Protein AF-A0A0D2WU33-F1 (afdb_monomer)

InterPro domains:
  IPR000719 Protein kinase domain [PS50011] (239-507)
  IPR000719 Protein kinase domain [SM00220] (239-488)
  IPR001245 Serine-threonine/tyrosine-protein kinase, catalytic domain [PF07714] (242-503)
  IPR008271 Serine/threonine-protein kinase, active site [PS00108] (360-372)
  IPR011009 Protein kinase-like domain superfamily [SSF56112] (218-504)
  IPR017441 Protein kinase, ATP binding site [PS00107] (245-267)
  IPR051348 U-box domain-containing ubiquitin ligases [PTHR45647] (52-500)

pLDDT: mean 88.83, std 14.11, range [29.47, 98.69]

Organism: Capsaspora owczarzaki (strain ATCC 30864) (NCBI:txid595528)

Radius of gyration: 71.28 Å; Cα contacts (8 Å, |Δi|>4): 505; chains: 1; bounding box: 158×62×262 Å

Nearest PDB structures (foldseek):
  5lpy-assembly1_A  TM=9.366E-01  e=5.143E-29  Arabidopsis thaliana
  5lpz-assembly1_A  TM=9.383E-01  e=9.024E-29  Arabidopsis thaliana
  8w3x-assembly3_C  TM=8.981E-01  e=1.199E-27  Homo sapiens
  6ti8-assembly3_C  TM=8.915E-01  e=9.076E-27  Homo sapiens
  8ucc-assembly2_B  TM=8.871E-01  e=2.110E-26  Homo sapiens

Mean predicted aligned error: 18.09 Å

Solvent-accessible surface area (backbone atoms only — not comparable to full-atom values): 27507 Å² total; per-residue (Å²): 132,91,84,86,86,89,77,73,67,64,61,57,54,54,51,53,49,53,50,50,50,51,51,48,50,52,50,52,50,51,49,51,51,50,51,51,51,51,51,50,51,51,48,54,52,49,50,51,52,49,54,52,48,52,52,51,50,52,50,52,50,52,55,47,52,54,48,51,52,50,49,52,52,51,50,51,52,50,50,54,50,52,53,53,50,53,53,49,52,50,53,48,52,52,50,53,51,51,51,52,52,52,52,52,53,50,54,51,52,51,51,53,52,50,51,52,52,53,53,48,54,53,50,53,52,52,49,53,52,49,52,50,52,53,52,50,52,51,53,54,49,54,53,49,54,53,50,50,55,52,51,52,52,53,50,53,53,51,51,54,53,50,53,52,51,52,52,52,49,53,53,48,51,52,53,49,51,52,50,50,50,53,49,48,51,48,47,50,52,47,48,49,50,46,48,55,45,39,60,57,36,54,75,61,48,86,61,78,91,88,88,84,91,90,91,89,90,82,90,84,98,63,79,72,45,76,49,61,60,68,58,55,33,61,42,26,63,68,71,32,76,91,27,53,74,49,75,57,98,74,26,38,30,29,46,30,55,55,102,70,69,59,28,31,37,38,37,37,48,67,88,39,78,63,40,60,51,23,50,51,35,25,52,58,51,44,68,71,58,85,50,93,17,38,56,52,66,64,33,33,26,79,56,95,67,47,42,35,44,29,26,62,51,45,80,54,40,22,48,43,44,37,57,67,27,54,93,78,42,72,75,74,51,69,73,49,49,51,49,31,52,35,27,42,31,51,27,50,30,45,54,41,59,73,37,93,58,36,44,47,43,50,58,46,57,44,41,73,31,26,32,16,34,90,83,56,51,26,20,40,46,72,45,38,64,45,46,78,37,72,77,69,52,92,88,45,69,49,74,44,92,79,72,71,62,55,77,60,30,53,32,64,56,29,69,79,65,20,38,41,42,93,44,36,55,36,21,10,48,15,34,40,44,50,23,64,51,30,52,48,84,54,36,75,64,55,56,54,49,49,57,52,22,52,76,68,73,45,43,79,77,58,40,26,85,85,60,81,72,51,79,73,48,48,53,57,48,54,49,50,52,50,51,18,50,39,24,52,40,90,52,58,82,74,24,60,50,43,66,56,49,33,48,73,62,63,109

Structure (mmCIF, N/CA/C/O backbone):
data_AF-A0A0D2WU33-F1
#
_entry.id   AF-A0A0D2WU33-F1
#
loop_
_atom_site.group_PDB
_atom_site.id
_atom_site.type_symbol
_atom_site.label_atom_id
_atom_site.label_alt_id
_atom_site.label_comp_id
_atom_site.label_asym_id
_atom_site.label_entity_id
_atom_site.label_seq_id
_atom_site.pdbx_PDB_ins_code
_atom_site.Cartn_x
_atom_site.Cartn_y
_atom_site.Cartn_z
_atom_site.occupancy
_atom_site.B_iso_or_equiv
_atom_site.auth_seq_id
_atom_site.auth_comp_id
_atom_site.auth_asym_id
_atom_site.auth_atom_id
_atom_site.pdbx_PDB_model_num
ATOM 1 N N . MET A 1 1 ? 109.783 12.097 -190.817 1.00 38.06 1 MET A N 1
ATOM 2 C CA . MET A 1 1 ? 110.219 13.222 -189.973 1.00 38.06 1 MET A CA 1
ATOM 3 C C . MET A 1 1 ? 109.317 13.229 -188.760 1.00 38.06 1 MET A C 1
ATOM 5 O O . MET A 1 1 ? 108.115 13.235 -188.964 1.00 38.06 1 MET A O 1
ATOM 9 N N . ASP A 1 2 ? 109.926 13.148 -187.577 1.00 47.03 2 ASP A N 1
ATOM 10 C CA . ASP A 1 2 ? 109.470 13.760 -186.320 1.00 47.03 2 ASP A CA 1
ATOM 11 C C . ASP A 1 2 ? 108.139 13.355 -185.663 1.00 47.03 2 ASP A C 1
ATOM 13 O O . ASP A 1 2 ? 107.112 13.234 -186.311 1.00 47.03 2 ASP A O 1
ATOM 17 N N . SER A 1 3 ? 108.015 13.303 -184.336 1.00 39.38 3 SER A N 1
ATOM 18 C CA . SER A 1 3 ? 108.849 12.822 -183.221 1.00 39.38 3 SER A CA 1
ATOM 19 C C . SER A 1 3 ? 108.053 13.116 -181.931 1.00 39.38 3 SER A C 1
ATOM 21 O O . SER A 1 3 ? 107.540 14.212 -181.751 1.00 39.38 3 SER A O 1
ATOM 23 N N . LEU A 1 4 ? 107.997 12.118 -181.040 1.00 38.78 4 LEU A N 1
ATOM 24 C CA . LEU A 1 4 ? 107.818 12.200 -179.576 1.00 38.78 4 LEU A CA 1
ATOM 25 C C . LEU A 1 4 ? 106.412 12.351 -178.927 1.00 38.78 4 LEU A C 1
ATOM 27 O O . LEU A 1 4 ? 105.808 13.412 -178.871 1.00 38.78 4 LEU A O 1
ATOM 31 N N . SER A 1 5 ? 106.058 11.251 -178.236 1.00 45.12 5 SER A N 1
ATOM 32 C CA . SER A 1 5 ? 105.571 11.163 -176.841 1.00 45.12 5 SER A CA 1
ATOM 33 C C . SER A 1 5 ? 104.095 11.457 -176.509 1.00 45.12 5 SER A C 1
ATOM 35 O O . SER A 1 5 ? 103.753 12.506 -175.972 1.00 45.12 5 SER A O 1
ATOM 37 N N . TRP A 1 6 ? 103.251 10.429 -176.669 1.00 45.56 6 TRP A N 1
ATOM 38 C CA . TRP A 1 6 ? 101.854 10.373 -176.199 1.00 45.56 6 TRP A CA 1
ATOM 39 C C . TRP A 1 6 ? 101.627 9.556 -174.900 1.00 45.56 6 TRP A C 1
ATOM 41 O O . TRP A 1 6 ? 100.485 9.370 -174.501 1.00 45.56 6 TRP A O 1
ATOM 51 N N . ASN A 1 7 ? 102.678 9.107 -174.194 1.00 52.47 7 ASN A N 1
ATOM 52 C CA . ASN A 1 7 ? 102.547 8.187 -173.039 1.00 52.47 7 ASN A CA 1
ATOM 53 C C . ASN A 1 7 ? 102.956 8.757 -171.660 1.00 52.47 7 ASN A C 1
ATOM 55 O O . ASN A 1 7 ? 102.938 8.016 -170.687 1.00 52.47 7 ASN A O 1
ATOM 59 N N . GLN A 1 8 ? 103.288 10.049 -171.534 1.00 52.09 8 GLN A N 1
ATOM 60 C CA . GLN A 1 8 ? 103.704 10.660 -170.249 1.00 52.09 8 GLN A CA 1
ATOM 61 C C . GLN A 1 8 ? 102.659 11.575 -169.582 1.00 52.09 8 GLN A C 1
ATOM 63 O O . GLN A 1 8 ? 102.898 12.062 -168.485 1.00 52.09 8 GLN A O 1
ATOM 68 N N . ILE A 1 9 ? 101.491 11.802 -170.195 1.00 52.00 9 ILE A N 1
ATOM 69 C CA . ILE A 1 9 ? 100.458 12.705 -169.641 1.00 52.00 9 ILE A CA 1
ATOM 70 C C . ILE A 1 9 ? 99.380 11.940 -168.839 1.00 52.00 9 ILE A C 1
ATOM 72 O O . ILE A 1 9 ? 98.739 12.522 -167.969 1.00 52.00 9 ILE A O 1
ATOM 76 N N . GLY A 1 10 ? 99.223 10.627 -169.056 1.00 56.78 10 GLY A N 1
ATOM 77 C CA . GLY A 1 10 ? 98.266 9.793 -168.309 1.00 56.78 10 GLY A CA 1
ATOM 78 C C . GLY A 1 10 ? 98.702 9.458 -166.874 1.00 56.78 10 GLY A C 1
ATOM 79 O O . GLY A 1 10 ? 97.891 9.549 -165.956 1.00 56.78 10 GLY A O 1
ATOM 80 N N . ASP A 1 11 ? 99.985 9.145 -166.664 1.00 57.44 11 ASP A N 1
ATOM 81 C CA . ASP A 1 11 ? 100.507 8.719 -165.351 1.00 57.44 11 ASP A CA 1
ATOM 82 C C . ASP A 1 11 ? 100.612 9.867 -164.334 1.00 57.44 11 ASP A C 1
ATOM 84 O O . ASP A 1 11 ? 100.349 9.674 -163.149 1.00 57.44 11 ASP A O 1
ATOM 88 N N . VAL A 1 12 ? 100.911 11.091 -164.781 1.00 60.59 12 VAL A N 1
ATOM 89 C CA . VAL A 1 12 ? 101.010 12.263 -163.888 1.00 60.59 12 VAL A CA 1
ATOM 90 C C . VAL A 1 12 ? 99.633 12.676 -163.350 1.00 60.59 12 VAL A C 1
ATOM 92 O O . VAL A 1 12 ? 99.519 13.107 -162.205 1.00 60.59 12 VAL A O 1
ATOM 95 N N . GLY A 1 13 ? 98.570 12.494 -164.143 1.00 60.44 13 GLY A N 1
ATOM 96 C CA . GLY A 1 13 ? 97.194 12.742 -163.707 1.00 60.44 13 GLY A CA 1
ATOM 97 C C . GLY A 1 13 ? 96.708 11.723 -162.674 1.00 60.44 13 GLY A C 1
ATOM 98 O O . GLY A 1 13 ? 96.111 12.110 -161.674 1.00 60.44 13 GLY A O 1
ATOM 99 N N . ALA A 1 14 ? 97.012 10.436 -162.870 1.00 62.75 14 ALA A N 1
ATOM 100 C CA . ALA A 1 14 ? 96.660 9.382 -161.916 1.00 62.75 14 ALA A CA 1
ATOM 101 C C . ALA A 1 14 ? 97.414 9.531 -160.582 1.00 62.75 14 ALA A C 1
ATOM 103 O O . ALA A 1 14 ? 96.824 9.347 -159.518 1.00 62.75 14 ALA A O 1
ATOM 104 N N . GLN A 1 15 ? 98.690 9.929 -160.628 1.00 64.25 15 GLN A N 1
ATOM 105 C CA . GLN A 1 15 ? 99.492 10.163 -159.428 1.00 64.25 15 GLN A CA 1
ATOM 106 C C . GLN A 1 15 ? 99.016 11.403 -158.656 1.00 64.25 15 GLN A C 1
ATOM 108 O O . GLN A 1 15 ? 98.855 11.329 -157.443 1.00 64.25 15 GLN A O 1
ATOM 113 N N . ALA A 1 16 ? 98.666 12.496 -159.345 1.00 63.41 16 ALA A N 1
ATOM 114 C CA . ALA A 1 16 ? 98.082 13.679 -158.709 1.00 63.41 16 ALA A CA 1
ATOM 115 C C . ALA A 1 16 ? 96.703 13.408 -158.073 1.00 63.41 16 ALA A C 1
ATOM 117 O O . ALA A 1 16 ? 96.401 13.965 -157.019 1.00 63.41 16 ALA A O 1
ATOM 118 N N . ILE A 1 17 ? 95.878 12.540 -158.676 1.00 68.31 17 ILE A N 1
ATOM 119 C CA . ILE A 1 17 ? 94.585 12.125 -158.105 1.00 68.31 17 ILE A CA 1
ATOM 120 C C . ILE A 1 17 ? 94.795 11.250 -156.864 1.00 68.31 17 ILE A C 1
ATOM 122 O O . ILE A 1 17 ? 94.188 11.525 -155.834 1.00 68.31 17 ILE A O 1
ATOM 126 N N . ALA A 1 18 ? 95.688 10.257 -156.917 1.00 69.81 18 ALA A N 1
AT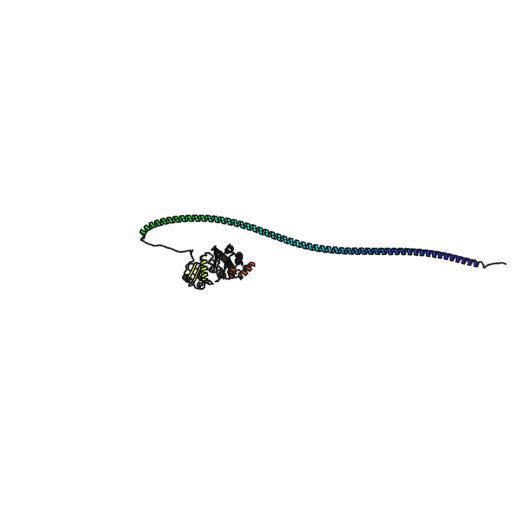OM 127 C CA . ALA A 1 18 ? 95.993 9.408 -155.763 1.00 69.81 18 ALA A CA 1
ATOM 128 C C . ALA A 1 18 ? 96.608 10.204 -154.599 1.00 69.81 18 ALA A C 1
ATOM 130 O O . ALA A 1 18 ? 96.333 9.931 -153.433 1.00 69.81 18 ALA A O 1
ATOM 131 N N . GLU A 1 19 ? 97.421 11.217 -154.899 1.00 70.88 19 GLU A N 1
ATOM 132 C CA . GLU A 1 19 ? 98.035 12.089 -153.899 1.00 70.88 19 GLU A CA 1
ATOM 133 C C . GLU A 1 19 ? 97.011 13.068 -153.304 1.00 70.88 19 GLU A C 1
ATOM 135 O O . GLU A 1 19 ? 97.011 13.280 -152.092 1.00 70.88 19 GLU A O 1
ATOM 140 N N . ALA A 1 20 ? 96.061 13.563 -154.108 1.00 71.19 20 ALA A N 1
ATOM 141 C CA . ALA A 1 20 ? 94.914 14.336 -153.632 1.00 71.19 20 ALA A CA 1
ATOM 142 C C . ALA A 1 20 ? 93.954 13.495 -152.768 1.00 71.19 20 ALA A C 1
ATOM 144 O O . ALA A 1 20 ? 93.533 13.962 -151.711 1.00 71.19 20 ALA A O 1
ATOM 145 N N . GLU A 1 21 ? 93.658 12.248 -153.151 1.00 76.50 21 GLU A N 1
ATOM 146 C CA . GLU A 1 21 ? 92.860 11.306 -152.351 1.00 76.50 21 GLU A CA 1
ATOM 147 C C . GLU A 1 21 ? 93.572 10.931 -151.048 1.00 76.50 21 GLU A C 1
ATOM 149 O O . GLU A 1 21 ? 92.956 10.908 -149.984 1.00 76.50 21 GLU A O 1
ATOM 154 N N . HIS A 1 22 ? 94.885 10.697 -151.087 1.00 78.38 22 HIS A N 1
ATOM 155 C CA . HIS A 1 22 ? 95.675 10.428 -149.888 1.00 78.38 22 HIS A CA 1
ATOM 156 C C . HIS A 1 22 ? 95.737 11.658 -148.972 1.00 78.38 22 HIS A C 1
ATOM 158 O O . HIS A 1 22 ? 95.680 11.531 -147.749 1.00 78.38 22 HIS A O 1
ATOM 164 N N . GLN A 1 23 ? 95.818 12.866 -149.533 1.00 77.19 23 GLN A N 1
ATOM 165 C CA . GLN A 1 23 ? 95.774 14.115 -148.775 1.00 77.19 23 GLN A CA 1
ATOM 166 C C . GLN A 1 23 ? 94.376 14.374 -148.188 1.00 77.19 23 GLN A C 1
ATOM 168 O O . GLN A 1 23 ? 94.279 14.816 -147.041 1.00 77.19 23 GLN A O 1
ATOM 173 N N . GLN A 1 24 ? 93.310 14.012 -148.910 1.00 80.56 24 GLN A N 1
ATOM 174 C CA . GLN A 1 24 ? 91.930 14.035 -148.427 1.00 80.56 24 GLN A CA 1
ATOM 175 C C . GLN A 1 24 ? 91.725 13.034 -147.283 1.00 80.56 24 GLN A C 1
ATOM 177 O O . GLN A 1 24 ? 91.285 13.436 -146.209 1.00 80.56 24 GLN A O 1
ATOM 182 N N . LEU A 1 25 ? 92.126 11.771 -147.445 1.00 80.81 25 LEU A N 1
ATOM 183 C CA . LEU A 1 25 ? 92.056 10.755 -146.390 1.00 80.81 25 LEU A CA 1
ATOM 184 C C . LEU A 1 25 ? 92.867 11.164 -145.161 1.00 80.81 25 LEU A C 1
ATOM 186 O O . LEU A 1 25 ? 92.407 10.991 -144.039 1.00 80.81 25 LEU A O 1
ATOM 190 N N . ARG A 1 26 ? 94.050 11.759 -145.348 1.00 82.00 26 ARG A N 1
ATOM 191 C CA . ARG A 1 26 ? 94.864 12.282 -144.243 1.00 82.00 26 ARG A CA 1
ATOM 192 C C . ARG A 1 26 ? 94.171 13.448 -143.539 1.00 82.00 26 ARG A C 1
ATOM 194 O O . ARG A 1 26 ? 94.244 13.530 -142.318 1.00 82.00 26 ARG A O 1
ATOM 201 N N . SER A 1 27 ? 93.476 14.313 -144.279 1.00 80.44 27 SER A N 1
ATOM 202 C CA . SER A 1 27 ? 92.665 15.385 -143.694 1.00 80.44 27 SER A CA 1
ATOM 203 C C . SER A 1 27 ? 91.456 14.841 -142.923 1.00 80.44 27 SER A C 1
ATOM 205 O O . SER A 1 27 ? 91.214 15.281 -141.804 1.00 80.44 27 SER A O 1
ATOM 207 N N . GLU A 1 28 ? 90.767 13.818 -143.440 1.00 83.50 28 GLU A N 1
ATOM 208 C CA . GLU A 1 28 ? 89.662 13.137 -142.751 1.00 83.50 28 GLU A CA 1
ATOM 209 C C . GLU A 1 28 ? 90.133 12.395 -141.496 1.00 83.50 28 GLU A C 1
ATOM 211 O O . GLU A 1 28 ? 89.437 12.390 -140.484 1.00 83.50 28 GLU A O 1
ATOM 216 N N . LEU A 1 29 ? 91.322 11.789 -141.535 1.00 85.50 29 LEU A N 1
ATOM 217 C CA . LEU A 1 29 ? 91.917 11.087 -140.398 1.00 85.50 29 LEU A CA 1
ATOM 218 C C . LEU A 1 29 ? 92.323 12.073 -139.298 1.00 85.50 29 LEU A C 1
ATOM 220 O O . LEU A 1 29 ? 92.038 11.826 -138.134 1.00 85.50 29 LEU A O 1
ATOM 224 N N . VAL A 1 30 ? 92.871 13.237 -139.670 1.00 84.94 30 VAL A N 1
ATOM 225 C CA . VAL A 1 30 ? 93.123 14.348 -138.735 1.00 84.94 30 VAL A CA 1
ATOM 226 C C . VAL A 1 30 ? 91.817 14.871 -138.129 1.00 84.94 30 VAL A C 1
ATOM 228 O O . VAL A 1 30 ? 91.771 15.114 -136.926 1.00 84.94 30 VAL A O 1
ATOM 231 N N . ILE A 1 31 ? 90.747 15.007 -138.920 1.00 85.62 31 ILE A N 1
ATOM 232 C CA . ILE A 1 31 ? 89.424 15.413 -138.417 1.00 85.62 31 ILE A CA 1
ATOM 233 C C . ILE A 1 31 ? 88.878 14.371 -137.432 1.00 85.62 31 ILE A C 1
ATOM 235 O O . ILE A 1 31 ? 88.457 14.738 -136.340 1.00 85.62 31 ILE A O 1
ATOM 239 N N . LYS A 1 32 ? 88.942 13.075 -137.762 1.00 86.56 32 LYS A N 1
ATOM 240 C CA . LYS A 1 32 ? 88.493 11.993 -136.871 1.00 86.56 32 LYS A CA 1
ATOM 241 C C . LYS A 1 32 ? 89.335 11.878 -135.603 1.00 86.56 32 LYS A C 1
ATOM 243 O O . LYS A 1 32 ? 88.778 11.622 -134.541 1.00 86.56 32 LYS A O 1
ATOM 248 N N . ASP A 1 33 ? 90.647 12.078 -135.683 1.00 87.50 33 ASP A N 1
ATOM 249 C CA . ASP A 1 33 ? 91.521 12.111 -134.506 1.00 87.50 33 ASP A CA 1
ATOM 250 C C . ASP A 1 33 ? 91.193 13.311 -133.611 1.00 87.50 33 ASP A C 1
ATOM 252 O O . ASP A 1 33 ? 91.164 13.178 -132.385 1.00 87.50 33 ASP A O 1
ATOM 256 N N . GLN A 1 34 ? 90.871 14.461 -134.213 1.00 87.19 34 GLN A N 1
ATOM 257 C CA . GLN A 1 34 ? 90.399 15.640 -133.495 1.00 87.19 34 GLN A CA 1
ATOM 258 C C . GLN A 1 34 ? 89.045 15.372 -132.817 1.00 87.19 34 GLN A C 1
ATOM 260 O O . GLN A 1 34 ? 88.906 15.645 -131.627 1.00 87.19 34 GLN A O 1
ATOM 265 N N . GLU A 1 35 ? 88.077 14.773 -133.519 1.00 88.25 35 GLU A N 1
ATOM 266 C CA . GLU A 1 35 ? 86.781 14.356 -132.957 1.00 88.25 35 GLU A CA 1
ATOM 267 C C . GLU A 1 35 ? 86.948 13.334 -131.825 1.00 88.25 35 GLU A C 1
ATOM 269 O O . GLU A 1 35 ? 86.286 13.423 -130.793 1.00 88.25 35 GLU A O 1
ATOM 274 N N . LEU A 1 36 ? 87.856 12.368 -131.979 1.00 88.94 36 LEU A N 1
ATOM 275 C CA . LEU A 1 36 ? 88.134 11.350 -130.970 1.00 88.94 36 LEU A CA 1
ATOM 276 C C . LEU A 1 36 ? 88.815 11.953 -129.735 1.00 88.94 36 LEU A C 1
ATOM 278 O O . LEU A 1 36 ? 88.520 11.541 -128.611 1.00 88.94 36 LEU A O 1
ATOM 282 N N . ALA A 1 37 ? 89.684 12.949 -129.920 1.00 87.56 37 ALA A N 1
ATOM 283 C CA . ALA A 1 37 ? 90.242 13.739 -128.830 1.00 87.56 37 ALA A CA 1
ATOM 284 C C . ALA A 1 37 ? 89.152 14.555 -128.112 1.00 87.56 37 ALA A C 1
ATOM 286 O O . ALA A 1 37 ? 89.092 14.527 -126.881 1.00 87.56 37 ALA A O 1
ATOM 287 N N . THR A 1 38 ? 88.245 15.197 -128.857 1.00 89.12 38 THR A N 1
ATOM 288 C CA . THR A 1 38 ? 87.094 15.924 -128.300 1.00 89.12 38 THR A CA 1
ATOM 289 C C . THR A 1 38 ? 86.168 14.994 -127.513 1.00 89.12 38 THR A C 1
ATOM 291 O O . THR A 1 38 ? 85.858 15.280 -126.360 1.00 89.12 38 THR A O 1
ATOM 294 N N . ASN A 1 39 ? 85.807 13.829 -128.057 1.00 90.06 39 ASN A N 1
ATOM 295 C CA . ASN A 1 39 ? 84.962 12.842 -127.378 1.00 90.06 39 ASN A CA 1
ATOM 296 C C . ASN A 1 39 ? 85.621 12.276 -126.111 1.00 90.06 39 ASN A C 1
ATOM 298 O O . ASN A 1 39 ? 84.949 12.087 -125.098 1.00 90.06 39 ASN A O 1
ATOM 302 N N . LYS A 1 40 ? 86.939 12.028 -126.130 1.00 91.94 40 LYS A N 1
ATOM 303 C CA . LYS A 1 40 ? 87.694 11.634 -124.926 1.00 91.94 40 LYS A CA 1
ATOM 304 C C . LYS A 1 40 ? 87.662 12.722 -123.856 1.00 91.94 40 LYS A C 1
ATOM 306 O O . LYS A 1 40 ? 87.509 12.409 -122.679 1.00 91.94 40 LYS A O 1
ATOM 311 N N . GLN A 1 41 ? 87.788 13.985 -124.255 1.00 90.75 41 GLN A N 1
ATOM 312 C CA . GLN A 1 41 ? 87.707 15.119 -123.340 1.00 90.75 41 GLN A CA 1
ATOM 313 C C . GLN A 1 41 ? 86.293 15.286 -122.763 1.00 90.75 41 GLN A C 1
ATOM 315 O O . GLN A 1 41 ? 86.143 15.533 -121.566 1.00 90.75 41 GLN A O 1
ATOM 320 N N . GLU A 1 42 ? 85.249 15.093 -123.571 1.00 91.06 42 GLU A N 1
ATOM 321 C CA . GLU A 1 42 ? 83.868 15.064 -123.087 1.00 91.06 42 GLU A CA 1
ATOM 322 C C . GLU A 1 42 ? 83.617 13.911 -122.110 1.00 91.06 42 GLU A C 1
ATOM 324 O O . GLU A 1 42 ? 82.983 14.119 -121.078 1.00 91.06 42 GLU A O 1
ATOM 329 N N . LEU A 1 43 ? 84.112 12.703 -122.406 1.00 91.94 43 LEU A N 1
ATOM 330 C CA . LEU A 1 43 ? 84.008 11.545 -121.511 1.00 91.94 43 LEU A CA 1
ATOM 331 C C . LEU A 1 43 ? 84.711 11.804 -120.179 1.00 91.94 43 LEU A C 1
ATOM 333 O O . LEU A 1 43 ? 84.094 11.623 -119.137 1.00 91.94 43 LEU A O 1
ATOM 337 N N . ALA A 1 44 ? 85.938 12.329 -120.200 1.00 91.31 44 ALA A N 1
ATOM 338 C CA . ALA A 1 44 ? 86.655 12.696 -118.979 1.00 91.31 44 ALA A CA 1
ATOM 339 C C . ALA A 1 44 ? 85.890 13.746 -118.153 1.00 91.31 44 ALA A C 1
ATOM 341 O O . ALA A 1 44 ? 85.861 13.679 -116.925 1.00 91.31 44 ALA A O 1
ATOM 342 N N . THR A 1 45 ? 85.227 14.692 -118.825 1.00 92.38 45 THR A N 1
ATOM 343 C CA . THR A 1 45 ? 84.389 15.711 -118.178 1.00 92.38 45 THR A CA 1
ATOM 344 C C . THR A 1 45 ? 83.126 15.089 -117.565 1.00 92.38 45 THR A C 1
ATOM 346 O O . THR A 1 45 ? 82.739 15.439 -116.451 1.00 92.38 45 THR A O 1
ATOM 349 N N . ARG A 1 46 ? 82.487 14.137 -118.260 1.00 92.88 46 ARG A N 1
ATOM 350 C CA . ARG A 1 46 ? 81.336 13.371 -117.750 1.00 92.88 46 ARG A CA 1
ATOM 351 C C . ARG A 1 46 ? 81.723 12.489 -116.560 1.00 92.88 46 ARG A C 1
ATOM 353 O O . ARG A 1 46 ? 80.981 12.475 -115.584 1.00 92.88 46 ARG A O 1
ATOM 360 N N . ASP A 1 47 ? 82.877 11.827 -116.593 1.00 93.44 47 ASP A N 1
ATOM 361 C CA . ASP A 1 47 ? 83.386 11.012 -115.481 1.00 93.44 47 ASP A CA 1
ATOM 362 C C . ASP A 1 47 ? 83.693 11.869 -114.248 1.00 93.44 47 ASP A C 1
ATOM 364 O O . ASP A 1 47 ? 83.339 11.500 -113.130 1.00 93.44 47 ASP A O 1
ATOM 368 N N . GLN A 1 48 ? 84.279 13.055 -114.441 1.00 93.00 48 GLN A N 1
ATOM 369 C CA . GLN A 1 48 ? 84.456 14.027 -113.359 1.00 93.00 48 GLN A CA 1
ATOM 370 C C . GLN A 1 48 ? 83.111 14.486 -112.781 1.00 93.00 48 GLN A C 1
ATOM 372 O O . GLN A 1 48 ? 82.969 14.577 -111.561 1.00 93.00 48 GLN A O 1
ATOM 377 N N . ALA A 1 49 ? 82.109 14.735 -113.630 1.00 93.31 49 ALA A N 1
ATOM 378 C CA . ALA A 1 49 ? 80.765 15.090 -113.181 1.00 93.31 49 ALA A CA 1
ATOM 379 C C . ALA A 1 49 ? 80.077 13.938 -112.425 1.00 93.31 49 ALA A C 1
ATOM 381 O O . ALA A 1 49 ? 79.417 14.188 -111.418 1.00 93.31 49 ALA A O 1
ATOM 382 N N . LEU A 1 50 ? 80.249 12.686 -112.864 1.00 94.25 50 LEU A N 1
ATOM 383 C CA . LEU A 1 50 ? 79.749 11.497 -112.166 1.00 94.25 50 LEU A CA 1
ATOM 384 C C . LEU A 1 50 ? 80.430 11.318 -110.808 1.00 94.25 50 LEU A C 1
ATOM 386 O O . LEU A 1 50 ? 79.738 11.150 -109.810 1.00 94.25 50 LEU A O 1
ATOM 390 N N . ALA A 1 51 ? 81.755 11.449 -110.740 1.00 93.19 51 ALA A N 1
ATOM 391 C CA . ALA A 1 51 ? 82.494 11.380 -109.482 1.00 93.19 51 ALA A CA 1
ATOM 392 C C . ALA A 1 51 ? 82.059 12.480 -108.496 1.00 93.19 51 ALA A C 1
ATOM 394 O O . ALA A 1 51 ? 81.902 12.216 -107.304 1.00 93.19 51 ALA A O 1
ATOM 395 N N . ALA A 1 52 ? 81.806 13.699 -108.989 1.00 93.38 52 ALA A N 1
ATOM 396 C CA . ALA A 1 52 ? 81.247 14.779 -108.178 1.00 93.38 52 ALA A CA 1
ATOM 397 C C . ALA A 1 52 ? 79.837 14.432 -107.661 1.00 93.38 52 ALA A C 1
ATOM 399 O O . ALA A 1 52 ? 79.542 14.646 -106.486 1.00 93.38 52 ALA A O 1
ATOM 400 N N . ARG A 1 53 ? 78.979 13.832 -108.499 1.00 94.44 53 ARG A N 1
ATOM 401 C CA . ARG A 1 53 ? 77.643 13.365 -108.088 1.00 94.44 53 ARG A CA 1
ATOM 402 C C . ARG A 1 53 ? 77.693 12.219 -107.084 1.00 94.44 53 ARG A C 1
ATOM 404 O O . ARG A 1 53 ? 76.889 12.206 -106.157 1.00 94.44 53 ARG A O 1
ATOM 411 N N . ASP A 1 54 ? 78.638 11.297 -107.213 1.00 94.81 54 ASP A N 1
ATOM 412 C CA . ASP A 1 54 ? 78.839 10.224 -106.238 1.00 94.81 54 ASP A CA 1
ATOM 413 C C . ASP A 1 54 ? 79.287 10.776 -104.881 1.00 94.81 54 ASP A C 1
ATOM 415 O O . ASP A 1 54 ? 78.798 10.327 -103.842 1.00 94.81 54 ASP A O 1
ATOM 419 N N . GLN A 1 55 ? 80.160 11.789 -104.869 1.00 94.69 55 GLN A N 1
ATOM 420 C CA . GLN A 1 55 ? 80.528 12.497 -103.640 1.00 94.69 55 GLN A CA 1
ATOM 421 C C . GLN A 1 55 ? 79.321 13.204 -103.008 1.00 94.69 55 GLN A C 1
ATOM 423 O O . GLN A 1 55 ? 79.105 13.066 -101.803 1.00 94.69 55 GLN A O 1
ATOM 428 N N . GLU A 1 56 ? 78.492 13.891 -103.804 1.00 95.56 56 GLU A N 1
ATOM 429 C CA . GLU A 1 56 ? 77.233 14.482 -103.323 1.00 95.56 56 GLU A CA 1
ATOM 430 C C . GLU A 1 56 ? 76.292 13.419 -102.731 1.00 95.56 56 GLU A C 1
ATOM 432 O O . GLU A 1 56 ? 75.729 13.620 -101.655 1.00 95.56 56 GLU A O 1
ATOM 437 N N . LEU A 1 57 ? 76.140 12.261 -103.385 1.00 95.19 57 LEU A N 1
ATOM 438 C CA . LEU A 1 57 ? 75.305 11.161 -102.894 1.00 95.19 57 LEU A CA 1
ATOM 439 C C . LEU A 1 57 ? 75.832 10.560 -101.587 1.00 95.19 57 LEU A C 1
ATOM 441 O O . LEU A 1 57 ? 75.035 10.229 -100.707 1.00 95.19 57 LEU A O 1
ATOM 445 N N . GLN A 1 58 ? 77.150 10.418 -101.433 1.00 94.88 58 GLN A N 1
ATOM 446 C CA . GLN A 1 58 ? 77.750 9.960 -100.178 1.00 94.88 58 GLN A CA 1
ATOM 447 C C . GLN A 1 58 ? 77.515 10.964 -99.049 1.00 94.88 58 GLN A C 1
ATOM 449 O O . GLN A 1 58 ? 77.136 10.560 -97.948 1.00 94.88 58 GLN A O 1
ATOM 454 N N . GLN A 1 59 ? 77.650 12.263 -99.334 1.00 95.31 59 GLN A N 1
ATOM 455 C CA . GLN A 1 59 ? 77.342 13.304 -98.358 1.00 95.31 59 GLN A CA 1
ATOM 456 C C . GLN A 1 59 ? 75.864 13.263 -97.950 1.00 95.31 59 GLN A C 1
ATOM 458 O O . GLN A 1 59 ? 75.555 13.259 -96.761 1.00 95.31 59 GLN A O 1
ATOM 463 N N . LEU A 1 60 ? 74.945 13.131 -98.912 1.00 95.62 60 LEU A N 1
ATOM 464 C CA . LEU A 1 60 ? 73.512 13.005 -98.631 1.00 95.62 60 LEU A CA 1
ATOM 465 C C . LEU A 1 60 ? 73.180 11.758 -97.801 1.00 95.62 60 LEU A C 1
ATOM 467 O O . LEU A 1 60 ? 72.326 11.825 -96.920 1.00 95.62 60 LEU A O 1
ATOM 471 N N . ARG A 1 61 ? 73.848 10.623 -98.048 1.00 96.06 61 ARG A N 1
ATOM 472 C CA . ARG A 1 61 ? 73.687 9.401 -97.239 1.00 96.06 61 ARG A CA 1
ATOM 473 C C . ARG A 1 61 ? 74.164 9.601 -95.805 1.00 96.06 61 ARG A C 1
ATOM 475 O O . ARG A 1 61 ? 73.490 9.149 -94.883 1.00 96.06 61 ARG A O 1
ATOM 482 N N . PHE A 1 62 ? 75.293 10.280 -95.619 1.00 95.38 62 PHE A N 1
ATOM 483 C CA . PHE A 1 62 ? 75.801 10.616 -94.292 1.00 95.38 62 PHE A CA 1
ATOM 484 C C . PHE A 1 62 ? 74.838 11.548 -93.545 1.00 95.38 62 PHE A C 1
ATOM 486 O O . PHE A 1 62 ? 74.485 11.284 -92.396 1.00 95.38 62 PHE A O 1
ATOM 493 N N . ASP A 1 63 ? 74.341 12.586 -94.219 1.00 95.62 63 ASP A N 1
ATOM 494 C CA . ASP A 1 63 ? 73.372 13.523 -93.650 1.00 95.62 63 ASP A CA 1
ATOM 495 C C . ASP A 1 63 ? 72.045 12.833 -93.294 1.00 95.62 63 ASP A C 1
ATOM 497 O O . ASP A 1 63 ? 71.441 13.152 -92.267 1.00 95.62 63 ASP A O 1
ATOM 501 N N . LEU A 1 64 ? 71.589 11.877 -94.115 1.00 95.88 64 LEU A N 1
ATOM 502 C CA . LEU A 1 64 ? 70.397 11.074 -93.838 1.00 95.88 64 LEU A CA 1
ATOM 503 C C . LEU A 1 64 ? 70.600 10.187 -92.604 1.00 95.88 64 LEU A C 1
ATOM 505 O O . LEU A 1 64 ? 69.785 10.244 -91.690 1.00 95.88 64 LEU A O 1
ATOM 509 N N . ALA A 1 65 ? 71.720 9.464 -92.514 1.00 95.00 65 ALA A N 1
ATOM 510 C CA . ALA A 1 65 ? 72.038 8.639 -91.348 1.00 95.00 65 ALA A CA 1
ATOM 511 C C . ALA A 1 65 ? 72.139 9.473 -90.056 1.00 95.00 65 ALA A C 1
ATOM 513 O O . ALA A 1 65 ? 71.650 9.066 -89.001 1.00 95.00 65 ALA A O 1
ATOM 514 N N . ALA A 1 66 ? 72.717 10.677 -90.136 1.00 94.94 66 ALA A N 1
ATOM 515 C CA . ALA A 1 66 ? 72.764 11.608 -89.011 1.00 94.94 66 ALA A CA 1
ATOM 516 C C . ALA A 1 66 ? 71.364 12.107 -88.604 1.00 94.94 66 ALA A C 1
ATOM 518 O O . ALA A 1 66 ? 71.100 12.308 -87.416 1.00 94.94 66 ALA A O 1
ATOM 519 N N . LYS A 1 67 ? 70.452 12.309 -89.566 1.00 95.81 67 LYS A N 1
ATOM 520 C CA . LYS A 1 67 ? 69.044 12.637 -89.289 1.00 95.81 67 LYS A CA 1
ATOM 521 C C . LYS A 1 67 ? 68.298 11.459 -88.663 1.00 95.81 67 LYS A C 1
ATOM 523 O O . LYS A 1 67 ? 67.587 11.689 -87.691 1.00 95.81 67 LYS A O 1
ATOM 528 N N . ASP A 1 68 ? 68.505 10.238 -89.146 1.00 95.75 68 ASP A N 1
ATOM 529 C CA . ASP A 1 68 ? 67.886 9.026 -88.592 1.00 95.75 68 ASP A CA 1
ATOM 530 C C . ASP A 1 68 ? 68.326 8.792 -87.143 1.00 95.75 68 ASP A C 1
ATOM 532 O O . ASP A 1 68 ? 67.502 8.516 -86.274 1.00 95.75 68 ASP A O 1
ATOM 536 N N . GLN A 1 69 ? 69.613 8.996 -86.841 1.00 95.31 69 GLN A N 1
ATOM 537 C CA . GLN A 1 69 ? 70.110 8.912 -85.468 1.00 95.31 69 GLN A CA 1
ATOM 538 C C . GLN A 1 69 ? 69.474 9.980 -84.566 1.00 95.31 69 GLN A C 1
ATOM 540 O O . GLN A 1 69 ? 69.061 9.670 -83.448 1.00 95.31 69 GLN A O 1
ATOM 545 N N . LYS A 1 70 ? 69.357 11.228 -85.045 1.00 96.00 70 LYS A N 1
ATOM 546 C CA . LYS A 1 70 ? 68.665 12.295 -84.302 1.00 96.00 70 LYS A CA 1
ATOM 547 C C . LYS A 1 70 ? 67.198 11.944 -84.062 1.00 96.00 70 LYS A C 1
ATOM 549 O O . LYS A 1 70 ? 66.726 12.093 -82.937 1.00 96.00 70 LYS A O 1
ATOM 554 N N . LEU A 1 71 ? 66.503 11.436 -85.080 1.00 95.94 71 LEU A N 1
ATOM 555 C CA . LEU A 1 71 ? 65.114 10.999 -84.966 1.00 95.94 71 LEU A CA 1
ATOM 556 C C . LEU A 1 71 ? 64.971 9.906 -83.901 1.00 95.94 71 LEU A C 1
ATOM 558 O O . LEU A 1 71 ? 64.162 10.064 -82.993 1.00 95.94 71 LEU A O 1
ATOM 562 N N . ALA A 1 72 ? 65.827 8.880 -83.929 1.00 95.19 72 ALA A N 1
ATOM 563 C CA . ALA A 1 72 ? 65.828 7.810 -82.934 1.00 95.19 72 ALA A CA 1
ATOM 564 C C . ALA A 1 72 ? 66.062 8.333 -81.504 1.00 95.19 72 ALA A C 1
ATOM 566 O O . ALA A 1 72 ? 65.394 7.897 -80.566 1.00 95.19 72 ALA A O 1
ATOM 567 N N . THR A 1 73 ? 66.967 9.304 -81.315 1.00 95.50 73 THR A N 1
ATOM 568 C CA . THR A 1 73 ? 67.163 9.929 -79.993 1.00 95.50 73 THR A CA 1
ATOM 569 C C . THR A 1 73 ? 65.939 10.725 -79.541 1.00 95.50 73 THR A C 1
ATOM 571 O O . THR A 1 73 ? 65.527 10.611 -78.389 1.00 95.50 73 THR A O 1
ATOM 574 N N . THR A 1 74 ? 65.297 11.474 -80.443 1.00 95.25 74 THR A N 1
ATOM 575 C CA . THR A 1 74 ? 64.065 12.213 -80.132 1.00 95.25 74 THR A CA 1
ATOM 576 C C . THR A 1 74 ? 62.901 11.269 -79.818 1.00 95.25 74 THR A C 1
ATOM 578 O O . THR A 1 74 ? 62.130 11.539 -78.900 1.00 95.25 74 THR A O 1
ATOM 581 N N . GLU A 1 75 ? 62.784 10.139 -80.519 1.00 96.44 75 GLU A N 1
ATOM 582 C CA . GLU A 1 75 ? 61.793 9.100 -80.221 1.00 96.44 75 GLU A CA 1
ATOM 583 C C . GLU A 1 75 ? 62.008 8.496 -78.830 1.00 96.44 75 GLU A C 1
ATOM 585 O O . GLU A 1 75 ? 61.052 8.374 -78.063 1.00 96.44 75 GLU A O 1
ATOM 590 N N . GLN A 1 76 ? 63.253 8.186 -78.454 1.00 95.38 76 GLN A N 1
ATOM 591 C CA . GLN A 1 76 ? 63.565 7.701 -77.105 1.00 95.38 76 GLN A CA 1
ATOM 592 C C . GLN A 1 76 ? 63.224 8.735 -76.023 1.00 95.38 76 GLN A C 1
ATOM 594 O O . GLN A 1 76 ? 62.642 8.378 -74.998 1.00 95.38 76 GLN A O 1
ATOM 599 N N . GLU A 1 77 ? 63.522 10.018 -76.251 1.00 96.25 77 GLU A N 1
ATOM 600 C CA . GLU A 1 77 ? 63.130 11.099 -75.340 1.00 96.25 77 GLU A CA 1
ATOM 601 C C . GLU A 1 77 ? 61.604 11.243 -75.224 1.00 96.25 77 GLU A C 1
ATOM 603 O O . GLU A 1 77 ? 61.085 11.475 -74.128 1.00 96.25 77 GLU A O 1
ATOM 608 N N . LEU A 1 78 ? 60.870 11.093 -76.332 1.00 96.12 78 LEU A N 1
ATOM 609 C CA . LEU A 1 78 ? 59.406 11.115 -76.343 1.00 96.12 78 LEU A CA 1
ATOM 610 C C . LEU A 1 78 ? 58.818 9.926 -75.581 1.00 96.12 78 LEU A C 1
ATOM 612 O O . LEU A 1 78 ? 57.902 10.122 -74.784 1.00 96.12 78 LEU A O 1
ATOM 616 N N . ILE A 1 79 ? 59.367 8.721 -75.758 1.00 96.44 79 ILE A N 1
ATOM 617 C CA . ILE A 1 79 ? 58.962 7.529 -75.002 1.00 96.44 79 ILE A CA 1
ATOM 618 C C . ILE A 1 79 ? 59.221 7.741 -73.509 1.00 96.44 79 ILE A C 1
ATOM 620 O O . ILE A 1 79 ? 58.323 7.522 -72.698 1.00 96.44 79 ILE A O 1
ATOM 624 N N . ALA A 1 80 ? 60.404 8.238 -73.132 1.00 95.56 80 ALA A N 1
ATOM 625 C CA . ALA A 1 80 ? 60.736 8.517 -71.737 1.00 95.56 80 ALA A CA 1
ATOM 626 C C . ALA A 1 80 ? 59.775 9.544 -71.111 1.00 95.56 80 ALA A C 1
ATOM 628 O O . ALA A 1 80 ? 59.280 9.332 -70.001 1.00 95.56 80 ALA A O 1
ATOM 629 N N . LYS A 1 81 ? 59.445 10.622 -71.838 1.00 96.81 81 LYS A N 1
ATOM 630 C CA . LYS A 1 81 ? 58.427 11.599 -71.415 1.00 96.81 81 LYS A CA 1
ATOM 631 C C . LYS A 1 81 ? 57.047 10.959 -71.291 1.00 96.81 81 LYS A C 1
ATOM 633 O O . LYS A 1 81 ? 56.373 11.192 -70.294 1.00 96.81 81 LYS A O 1
ATOM 638 N N . SER A 1 82 ? 56.641 10.127 -72.250 1.00 96.88 82 SER A N 1
ATOM 639 C CA . SER A 1 82 ? 55.362 9.411 -72.210 1.00 96.88 82 SER A CA 1
ATOM 640 C C . SER A 1 82 ? 55.262 8.488 -70.993 1.00 96.88 82 SER A C 1
ATOM 642 O O . SER A 1 82 ? 54.233 8.475 -70.323 1.00 96.88 82 SER A O 1
ATOM 644 N N . CYS A 1 83 ? 56.326 7.748 -70.666 1.00 95.88 83 CYS A N 1
ATOM 645 C CA . CYS A 1 83 ? 56.380 6.919 -69.462 1.00 95.88 83 CYS A CA 1
ATOM 646 C C . CYS A 1 83 ? 56.304 7.767 -68.187 1.00 95.88 83 CYS A C 1
ATOM 648 O O . CYS A 1 83 ? 55.589 7.407 -67.255 1.00 95.88 83 CYS A O 1
ATOM 650 N N . TRP A 1 84 ? 57.000 8.906 -68.145 1.00 97.00 84 TRP A N 1
ATOM 651 C CA . TRP A 1 84 ? 56.935 9.826 -67.010 1.00 97.00 84 TRP A CA 1
ATOM 652 C C . TRP A 1 84 ? 55.521 10.388 -66.798 1.00 97.00 84 TRP A C 1
ATOM 654 O O . TRP A 1 84 ? 55.033 10.386 -65.668 1.00 97.00 84 TRP A O 1
ATOM 664 N N . PHE A 1 85 ? 54.838 10.804 -67.872 1.00 96.56 85 PHE A N 1
ATOM 665 C CA . PHE A 1 85 ? 53.445 11.254 -67.798 1.00 96.56 85 PHE A CA 1
ATOM 666 C C . PHE A 1 85 ? 52.513 10.139 -67.318 1.00 96.56 85 PHE A C 1
ATOM 668 O O . PHE A 1 85 ? 51.716 10.381 -66.420 1.00 96.56 85 PHE A O 1
ATOM 675 N N . ALA A 1 86 ? 52.676 8.906 -67.809 1.00 96.44 86 ALA A N 1
ATOM 676 C CA . ALA A 1 86 ? 51.876 7.768 -67.353 1.00 96.44 86 ALA A CA 1
ATOM 677 C C . ALA A 1 86 ? 52.031 7.499 -65.843 1.00 96.44 86 ALA A C 1
ATOM 679 O O . ALA A 1 86 ? 51.045 7.247 -65.150 1.00 96.44 86 ALA A O 1
ATOM 680 N N . VAL A 1 87 ? 53.253 7.607 -65.304 1.00 96.88 87 VAL A N 1
ATOM 681 C CA . VAL A 1 87 ? 53.493 7.500 -63.852 1.00 96.88 87 VAL A CA 1
ATOM 682 C C . VAL A 1 87 ? 52.804 8.640 -63.098 1.00 96.88 87 VAL A C 1
ATOM 684 O O . VAL A 1 87 ? 52.202 8.408 -62.049 1.00 96.88 87 VAL A O 1
ATOM 687 N N . LYS A 1 88 ? 52.841 9.871 -63.625 1.00 97.19 88 LYS A N 1
ATOM 688 C CA . LYS A 1 88 ? 52.159 11.014 -63.002 1.00 97.19 88 LYS A CA 1
ATOM 689 C C . LYS A 1 88 ? 50.641 10.907 -63.032 1.00 97.19 88 LYS A C 1
ATOM 691 O O . LYS A 1 88 ? 50.016 11.234 -62.025 1.00 97.19 88 LYS A O 1
ATOM 696 N N . ASP A 1 89 ? 50.062 10.378 -64.100 1.00 96.88 89 ASP A N 1
ATOM 697 C CA . ASP A 1 89 ? 48.628 10.098 -64.166 1.00 96.88 89 ASP A CA 1
ATOM 698 C C . ASP A 1 89 ? 48.221 9.029 -63.147 1.00 96.88 89 ASP A C 1
ATOM 700 O O . ASP A 1 89 ? 47.188 9.154 -62.485 1.00 96.88 89 ASP A O 1
ATOM 704 N N . GLN A 1 90 ? 49.061 8.010 -62.939 1.00 96.19 90 GLN A N 1
ATOM 705 C CA . GLN A 1 90 ? 48.825 7.001 -61.908 1.00 96.19 90 GLN A CA 1
ATOM 706 C C . GLN A 1 90 ? 48.905 7.595 -60.490 1.00 96.19 90 GLN A C 1
ATOM 708 O O . GLN A 1 90 ? 48.045 7.305 -59.658 1.00 96.19 90 GLN A O 1
ATOM 713 N N . GLU A 1 91 ? 49.889 8.461 -60.212 1.00 97.12 91 GLU A N 1
ATOM 714 C CA . GLU A 1 91 ? 49.987 9.187 -58.935 1.00 97.12 91 GLU A CA 1
ATOM 715 C C . GLU A 1 91 ? 48.774 10.104 -58.694 1.00 97.12 91 GLU A C 1
ATOM 717 O O . GLU A 1 91 ? 48.269 10.170 -57.571 1.00 97.12 91 GLU A O 1
ATOM 722 N N . LEU A 1 92 ? 48.304 10.813 -59.727 1.00 96.94 92 LEU A N 1
ATOM 723 C CA . LEU A 1 92 ? 47.111 11.661 -59.651 1.00 96.94 92 LEU A CA 1
ATOM 724 C C . LEU A 1 92 ? 45.861 10.827 -59.376 1.00 96.94 92 LEU A C 1
ATOM 726 O O . LEU A 1 92 ? 45.125 11.132 -58.441 1.00 96.94 92 LEU A O 1
ATOM 730 N N . THR A 1 93 ? 45.688 9.718 -60.093 1.00 96.94 93 THR A N 1
ATOM 731 C CA . THR A 1 93 ? 44.566 8.794 -59.886 1.00 96.94 93 THR A CA 1
ATOM 732 C C . THR A 1 93 ? 44.548 8.247 -58.456 1.00 96.94 93 THR A C 1
ATOM 734 O O . THR A 1 93 ? 43.498 8.208 -57.815 1.00 96.94 93 THR A O 1
ATOM 737 N N . ALA A 1 94 ? 45.710 7.867 -57.914 1.00 96.44 94 ALA A N 1
ATOM 738 C CA . ALA A 1 94 ? 45.822 7.410 -56.529 1.00 96.44 94 ALA A CA 1
ATOM 739 C C . ALA A 1 94 ? 45.453 8.513 -55.519 1.00 96.44 94 ALA A C 1
ATOM 741 O O . ALA A 1 94 ? 44.778 8.243 -54.522 1.00 96.44 94 ALA A O 1
ATOM 742 N N . LYS A 1 95 ? 45.850 9.768 -55.775 1.00 97.06 95 LYS A N 1
ATOM 743 C CA . LYS A 1 95 ? 45.461 10.915 -54.938 1.00 97.06 95 LYS A CA 1
ATOM 744 C C . LYS A 1 95 ? 43.965 11.208 -55.013 1.00 97.06 95 LYS A C 1
ATOM 746 O O . LYS A 1 95 ? 43.369 11.482 -53.975 1.00 97.06 95 LYS A O 1
ATOM 751 N N . ASP A 1 96 ? 43.358 11.111 -56.191 1.00 96.94 96 ASP A N 1
ATOM 752 C CA . ASP A 1 96 ? 41.917 11.306 -56.371 1.00 96.94 96 ASP A CA 1
ATOM 753 C C . ASP A 1 96 ? 41.110 10.234 -55.634 1.00 96.94 96 ASP A C 1
ATOM 755 O O . ASP A 1 96 ? 40.125 10.550 -54.963 1.00 96.94 96 ASP A O 1
ATOM 759 N N . GLN A 1 97 ? 41.568 8.979 -55.672 1.00 96.44 97 GLN A N 1
ATOM 760 C CA . GLN A 1 97 ? 40.980 7.892 -54.886 1.00 96.44 97 GLN A CA 1
ATOM 761 C C . GLN 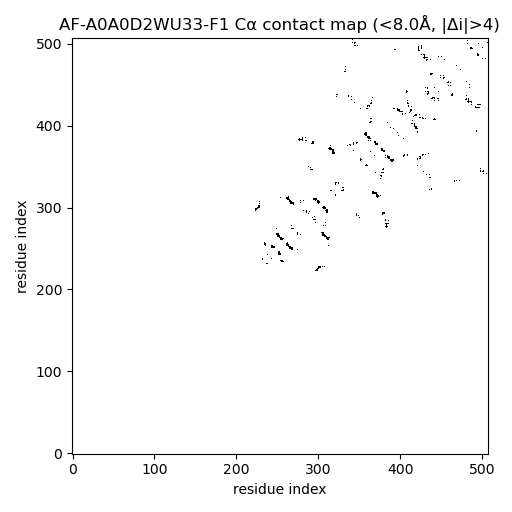A 1 97 ? 41.094 8.156 -53.380 1.00 96.44 97 GLN A C 1
ATOM 763 O O . GLN A 1 97 ? 40.096 8.061 -52.668 1.00 96.44 97 GLN A O 1
ATOM 768 N N . ALA A 1 98 ? 42.272 8.553 -52.889 1.00 97.00 98 ALA A N 1
ATOM 769 C CA . ALA A 1 98 ? 42.455 8.893 -51.477 1.00 97.00 98 ALA A CA 1
ATOM 770 C C . ALA A 1 98 ? 41.572 10.079 -51.046 1.00 97.00 98 ALA A C 1
ATOM 772 O O . ALA A 1 98 ? 40.979 10.062 -49.966 1.00 97.00 98 ALA A O 1
ATOM 773 N N . LEU A 1 99 ? 41.433 11.097 -51.901 1.00 97.12 99 LEU A N 1
ATOM 774 C CA . LEU A 1 99 ? 40.552 12.236 -51.654 1.00 97.12 99 LEU A CA 1
ATOM 775 C C . LEU A 1 99 ? 39.077 11.813 -51.602 1.00 97.12 99 LEU A C 1
ATOM 777 O O . LEU A 1 99 ? 38.331 12.326 -50.768 1.00 97.12 99 LEU A O 1
ATOM 781 N N . ALA A 1 100 ? 38.653 10.890 -52.467 1.00 96.69 100 ALA A N 1
ATOM 782 C CA . ALA A 1 100 ? 37.300 10.342 -52.451 1.00 96.69 100 ALA A CA 1
ATOM 783 C C . ALA A 1 100 ? 37.013 9.584 -51.145 1.00 96.69 100 ALA A C 1
ATOM 785 O O . ALA A 1 100 ? 35.986 9.843 -50.514 1.00 96.69 100 ALA A O 1
ATOM 786 N N . THR A 1 101 ? 37.945 8.741 -50.689 1.00 96.69 101 THR A N 1
ATOM 787 C CA . THR A 1 101 ? 37.841 8.041 -49.398 1.00 96.69 101 THR A CA 1
ATOM 788 C C . THR A 1 101 ? 37.732 9.029 -48.238 1.00 96.69 101 THR A C 1
ATOM 790 O O . THR A 1 101 ? 36.795 8.951 -47.446 1.00 96.69 101 THR A O 1
ATOM 793 N N . ASN A 1 102 ? 38.610 10.036 -48.184 1.00 96.75 102 ASN A N 1
ATOM 794 C CA . ASN A 1 102 ? 38.576 11.053 -47.129 1.00 96.75 102 ASN A CA 1
ATOM 795 C C . ASN A 1 102 ? 37.261 11.850 -47.124 1.00 96.75 102 ASN A C 1
ATOM 797 O O . ASN A 1 102 ? 36.739 12.176 -46.059 1.00 96.75 102 ASN A O 1
ATOM 801 N N . LYS A 1 103 ? 36.694 12.158 -48.300 1.00 97.25 103 LYS A N 1
ATOM 802 C CA . LYS A 1 103 ? 35.378 12.813 -48.402 1.00 97.25 103 LYS A CA 1
ATOM 803 C C . LYS A 1 103 ? 34.260 11.938 -47.839 1.00 97.25 103 LYS A C 1
ATOM 805 O O . LYS A 1 103 ? 33.368 12.458 -47.174 1.00 97.25 103 LYS A O 1
ATOM 810 N N . GLN A 1 104 ? 34.305 10.631 -48.087 1.00 96.25 104 GLN A N 1
ATOM 811 C CA . GLN A 1 104 ? 33.322 9.691 -47.554 1.00 96.25 104 GLN A CA 1
ATOM 812 C C . GLN A 1 104 ? 33.427 9.558 -46.027 1.00 96.25 104 GLN A C 1
ATOM 814 O O . GLN A 1 104 ? 32.406 9.569 -45.336 1.00 96.25 104 GLN A O 1
ATOM 819 N N . GLU A 1 105 ? 34.645 9.491 -45.486 1.00 97.12 105 GLU A N 1
ATOM 820 C CA . GLU A 1 105 ? 34.867 9.493 -44.035 1.00 97.12 105 GLU A CA 1
ATOM 821 C C . GLU A 1 105 ? 34.353 10.780 -43.383 1.00 97.12 105 GLU A C 1
ATOM 823 O O . GLU A 1 105 ? 33.690 10.727 -42.347 1.00 97.12 105 GLU A O 1
ATOM 828 N N . LEU A 1 106 ? 34.612 11.937 -44.002 1.00 97.25 106 LEU A N 1
ATOM 829 C CA . LEU A 1 106 ? 34.133 13.226 -43.506 1.00 97.25 106 LEU A CA 1
ATOM 830 C C . LEU A 1 106 ? 32.600 13.292 -43.500 1.00 97.25 106 LEU A C 1
ATOM 832 O O . LEU A 1 106 ? 32.015 13.670 -42.490 1.00 97.25 106 LEU A O 1
ATOM 836 N N . ALA A 1 107 ? 31.948 12.831 -44.572 1.00 96.75 107 ALA A N 1
ATOM 837 C CA . ALA A 1 107 ? 30.489 12.753 -44.639 1.00 96.75 107 ALA A CA 1
ATOM 838 C C . ALA A 1 107 ? 29.901 11.829 -43.556 1.00 96.75 107 ALA A C 1
ATOM 840 O O . ALA A 1 107 ? 28.858 12.134 -42.980 1.00 96.75 107 ALA A O 1
ATOM 841 N N . THR A 1 108 ? 30.581 10.721 -43.248 1.00 96.75 108 THR A N 1
ATOM 842 C CA . THR A 1 108 ? 30.166 9.798 -42.179 1.00 96.75 108 THR A CA 1
ATOM 843 C C . THR A 1 108 ? 30.276 10.468 -40.807 1.00 96.75 108 THR A C 1
ATOM 845 O O . THR A 1 108 ? 29.328 10.439 -40.025 1.00 96.75 108 THR A O 1
ATOM 848 N N . LYS A 1 109 ? 31.390 11.160 -40.536 1.00 97.25 109 LYS A N 1
ATOM 849 C CA . LYS A 1 109 ? 31.575 11.922 -39.289 1.00 97.25 109 LYS A CA 1
ATOM 850 C C . LYS A 1 109 ? 30.567 13.061 -39.140 1.00 97.25 109 LYS A C 1
ATOM 852 O O . LYS A 1 109 ? 30.088 13.307 -38.034 1.00 97.25 109 LYS A O 1
ATOM 857 N N . ASP A 1 110 ? 30.208 13.734 -40.230 1.00 97.31 110 ASP A N 1
ATOM 858 C CA . ASP A 1 110 ? 29.175 14.774 -40.214 1.00 97.31 110 ASP A CA 1
ATOM 859 C C . ASP A 1 110 ? 27.799 14.198 -39.843 1.00 97.31 110 ASP A C 1
ATOM 861 O O . ASP A 1 110 ? 27.067 14.805 -39.055 1.00 97.31 110 ASP A O 1
ATOM 865 N N . GLN A 1 111 ? 27.463 12.999 -40.334 1.00 97.06 111 GLN A N 1
ATOM 866 C CA . GLN A 1 111 ? 26.240 12.295 -39.937 1.00 97.06 111 GLN A CA 1
ATOM 867 C C . GLN A 1 111 ? 26.253 11.914 -38.450 1.00 97.06 111 GLN A C 1
ATOM 869 O O . GLN A 1 111 ? 25.265 12.155 -37.753 1.00 97.06 111 GLN A O 1
ATOM 874 N N . GLU A 1 112 ? 27.365 11.380 -37.936 1.00 97.62 112 GLU A N 1
ATOM 875 C CA . GLU A 1 112 ? 27.523 11.067 -36.507 1.00 97.62 112 GLU A CA 1
ATOM 876 C C . GLU A 1 112 ? 27.377 12.323 -35.631 1.00 97.62 112 GLU A C 1
ATOM 878 O O . GLU A 1 112 ? 26.659 12.314 -34.627 1.00 97.62 112 GLU A O 1
ATOM 883 N N . LEU A 1 113 ? 27.988 13.442 -36.033 1.00 97.50 113 LEU A N 1
ATOM 884 C CA . LEU A 1 113 ? 27.848 14.727 -35.344 1.00 97.50 113 LEU A CA 1
ATOM 885 C C . LEU A 1 113 ? 26.404 15.233 -35.353 1.00 97.50 113 LEU A C 1
ATOM 887 O O . LEU A 1 113 ? 25.931 15.765 -34.346 1.00 97.50 113 LEU A O 1
ATOM 891 N N . GLN A 1 114 ? 25.683 15.070 -36.463 1.00 96.94 114 GLN A N 1
ATOM 892 C CA . GLN A 1 114 ? 24.275 15.449 -36.548 1.00 96.94 114 GLN A CA 1
ATOM 893 C C . GLN A 1 114 ? 23.404 14.592 -35.618 1.00 96.94 114 GLN A C 1
ATOM 895 O O . GLN A 1 114 ? 22.541 15.131 -34.919 1.00 96.94 114 GLN A O 1
ATOM 900 N N . GLN A 1 115 ? 23.667 13.284 -35.542 1.00 96.56 115 GLN A N 1
ATOM 901 C CA . GLN A 1 115 ? 22.992 12.389 -34.600 1.00 96.56 115 GLN A CA 1
ATOM 902 C C . GLN A 1 115 ? 23.269 12.794 -33.149 1.00 96.56 115 GLN A C 1
ATOM 904 O O . GLN A 1 115 ? 22.328 12.948 -32.366 1.00 96.56 115 GLN A O 1
ATOM 909 N N . LEU A 1 116 ? 24.528 13.063 -32.794 1.00 97.56 116 LEU A N 1
ATOM 910 C CA . LEU A 1 116 ? 24.898 13.525 -31.454 1.00 97.56 116 LEU A CA 1
ATOM 911 C C . LEU A 1 116 ? 24.216 14.847 -31.085 1.00 97.56 116 LEU A C 1
ATOM 913 O O . LEU A 1 116 ? 23.687 14.967 -29.982 1.00 97.56 116 LEU A O 1
ATOM 917 N N . ARG A 1 117 ? 24.151 15.814 -32.010 1.00 98.00 117 ARG A N 1
ATOM 918 C CA . ARG A 1 117 ? 23.432 17.084 -31.799 1.00 98.00 117 ARG A CA 1
ATOM 919 C C . ARG A 1 117 ? 21.942 16.871 -31.548 1.00 98.00 117 ARG A C 1
ATOM 921 O O . ARG A 1 117 ? 21.388 17.502 -30.654 1.00 98.00 117 ARG A O 1
ATOM 928 N N . SER A 1 118 ? 21.301 15.971 -32.295 1.00 96.69 118 SER A N 1
ATOM 929 C CA . SER A 1 118 ? 19.883 15.649 -32.084 1.00 96.69 118 SER A CA 1
ATOM 930 C C . SER A 1 118 ? 19.633 14.983 -30.726 1.00 96.69 118 SER A C 1
ATOM 932 O O . SER A 1 118 ? 18.688 15.339 -30.026 1.00 96.69 118 SER A O 1
ATOM 934 N N . SER A 1 119 ? 20.530 14.082 -30.311 1.00 97.44 119 SER A N 1
ATOM 935 C CA . SER A 1 119 ? 20.481 13.425 -29.002 1.00 97.44 119 SER A CA 1
ATOM 936 C C . SER A 1 119 ? 20.669 14.426 -27.860 1.00 97.44 119 SER A C 1
ATOM 938 O O . SER A 1 119 ? 19.941 14.376 -26.869 1.00 97.44 119 SER A O 1
ATOM 940 N N . LEU A 1 120 ? 21.598 15.377 -28.011 1.00 97.50 120 LEU A N 1
ATOM 941 C CA . LEU A 1 120 ? 21.814 16.444 -27.034 1.00 97.50 120 LEU A CA 1
ATOM 942 C C . LEU A 1 120 ? 20.581 17.350 -26.911 1.00 97.50 120 LEU A C 1
ATOM 944 O O . LEU A 1 120 ? 20.099 17.557 -25.804 1.00 97.50 120 LEU A O 1
ATOM 948 N N . ALA A 1 121 ? 20.004 17.789 -28.034 1.00 97.31 121 ALA A N 1
ATOM 949 C CA . ALA A 1 121 ? 18.793 18.611 -28.030 1.00 97.31 121 ALA A CA 1
ATOM 950 C C . ALA A 1 121 ? 17.601 17.905 -27.354 1.00 97.31 121 ALA A C 1
ATOM 952 O O . ALA A 1 121 ? 16.851 18.532 -26.607 1.00 97.31 121 ALA A O 1
ATOM 953 N N . ALA A 1 122 ? 17.443 16.594 -27.568 1.00 96.38 122 ALA A N 1
ATOM 954 C CA . ALA A 1 122 ? 16.417 15.804 -26.888 1.00 96.38 122 ALA A CA 1
ATOM 955 C C . ALA A 1 122 ? 16.656 15.727 -25.369 1.00 96.38 122 ALA A C 1
ATOM 957 O O . ALA A 1 122 ? 15.709 15.825 -24.586 1.00 96.38 122 ALA A O 1
ATOM 958 N N . LYS A 1 123 ? 17.917 15.587 -24.937 1.00 97.00 123 LYS A N 1
ATOM 959 C CA . LYS A 1 123 ? 18.280 15.611 -23.512 1.00 97.00 123 LYS A CA 1
ATOM 960 C C . LYS A 1 123 ? 18.020 16.975 -22.875 1.00 97.00 123 LYS A C 1
ATOM 962 O O . LYS A 1 123 ? 17.477 17.009 -21.776 1.00 97.00 123 LYS A O 1
ATOM 967 N N . ASP A 1 124 ? 18.333 18.069 -23.564 1.00 96.88 124 ASP A N 1
ATOM 968 C CA . ASP A 1 124 ? 18.073 19.427 -23.072 1.00 96.88 124 ASP A CA 1
ATOM 969 C C . ASP A 1 124 ? 16.568 19.686 -22.902 1.00 96.88 124 ASP A C 1
ATOM 971 O O . ASP A 1 124 ? 16.140 20.245 -21.893 1.00 96.88 124 ASP A O 1
ATOM 975 N N . GLN A 1 125 ? 15.738 19.210 -23.838 1.00 96.44 125 GLN A N 1
ATOM 976 C CA . GLN A 1 125 ? 14.278 19.280 -23.705 1.00 96.44 125 GLN A CA 1
ATOM 977 C C . GLN A 1 125 ? 13.761 18.461 -22.517 1.00 96.44 125 GLN A C 1
ATOM 979 O O . GLN A 1 125 ? 12.898 18.930 -21.775 1.00 96.44 125 GLN A O 1
ATOM 984 N N . ALA A 1 126 ? 14.295 17.253 -22.309 1.00 96.06 126 ALA A N 1
ATOM 985 C CA . ALA A 1 126 ? 13.929 16.425 -21.164 1.00 96.06 126 ALA A CA 1
ATOM 986 C C . ALA A 1 126 ? 14.332 17.079 -19.832 1.00 96.06 126 ALA A C 1
ATOM 988 O O . ALA A 1 126 ? 13.563 17.032 -18.871 1.00 96.06 126 ALA A O 1
ATOM 989 N N . LEU A 1 127 ? 15.504 17.722 -19.782 1.00 96.75 127 LEU A N 1
ATOM 990 C CA . LEU A 1 127 ? 15.962 18.470 -18.612 1.00 96.75 127 LEU A CA 1
ATOM 991 C C . LEU A 1 127 ? 15.039 19.663 -18.325 1.00 96.75 127 LEU A C 1
ATOM 993 O O . LEU A 1 127 ? 14.579 19.812 -17.199 1.00 96.75 127 LEU A O 1
ATOM 997 N N . ALA A 1 128 ? 14.679 20.441 -19.350 1.00 96.94 128 ALA A N 1
ATOM 998 C CA . ALA A 1 128 ? 13.755 21.565 -19.207 1.00 96.94 128 ALA A CA 1
ATOM 999 C C . ALA A 1 128 ? 12.367 21.128 -18.702 1.00 96.94 128 ALA A C 1
ATOM 1001 O O . ALA A 1 128 ? 11.770 21.805 -17.864 1.00 96.94 128 ALA A O 1
ATOM 1002 N N . ALA A 1 129 ? 11.859 19.980 -19.163 1.00 95.56 129 ALA A N 1
ATOM 1003 C CA . ALA A 1 129 ? 10.609 19.411 -18.658 1.00 95.56 129 ALA A CA 1
ATOM 1004 C C . ALA A 1 129 ? 10.717 19.010 -17.176 1.00 95.56 129 ALA A C 1
ATOM 1006 O O . ALA A 1 129 ? 9.797 19.261 -16.396 1.00 95.56 129 ALA A O 1
ATOM 1007 N N . LYS A 1 130 ? 11.855 18.435 -16.765 1.00 96.44 130 LYS A N 1
ATOM 1008 C CA . LYS A 1 130 ? 12.117 18.107 -15.356 1.00 96.44 130 LYS A CA 1
ATOM 1009 C C . LYS A 1 130 ? 12.256 19.342 -14.475 1.00 96.44 130 LYS A C 1
ATOM 1011 O O . LYS A 1 130 ? 11.741 19.335 -13.359 1.00 96.44 130 LYS A O 1
ATOM 1016 N N . ASP A 1 131 ? 12.859 20.413 -14.978 1.00 97.06 131 ASP A N 1
ATOM 1017 C CA . ASP A 1 131 ? 12.915 21.686 -14.261 1.00 97.06 131 ASP A CA 1
ATOM 1018 C C . ASP A 1 131 ? 11.513 22.272 -14.044 1.00 97.06 131 ASP A C 1
ATOM 1020 O O . ASP A 1 131 ? 11.216 22.757 -12.953 1.00 97.06 131 ASP A O 1
ATOM 1024 N N . GLN A 1 132 ? 10.618 22.180 -15.034 1.00 96.88 132 GLN A N 1
ATOM 1025 C CA . GLN A 1 132 ? 9.220 22.605 -14.880 1.00 96.88 132 GLN A CA 1
ATOM 1026 C C . GLN A 1 132 ? 8.469 21.774 -13.830 1.00 96.88 132 GLN A C 1
ATOM 1028 O O . GLN A 1 132 ? 7.782 22.343 -12.982 1.00 96.88 132 GLN A O 1
ATOM 1033 N N . GLU A 1 133 ? 8.636 20.449 -13.842 1.00 97.00 133 GLU A N 1
ATOM 1034 C CA . GLU A 1 133 ? 8.054 19.548 -12.835 1.00 97.00 133 GLU A CA 1
ATOM 1035 C C . GLU A 1 133 ? 8.540 19.909 -11.421 1.00 97.00 133 GLU A C 1
ATOM 1037 O O . GLU A 1 133 ? 7.748 20.016 -10.483 1.00 97.00 133 GLU A O 1
ATOM 1042 N N . LEU A 1 134 ? 9.836 20.193 -11.273 1.00 97.19 134 LEU A N 1
ATOM 1043 C CA . LEU A 1 134 ? 10.435 20.577 -9.997 1.00 97.19 134 LEU A CA 1
ATOM 1044 C C . LEU A 1 134 ? 9.943 21.949 -9.508 1.00 97.19 134 LEU A C 1
ATOM 1046 O O . LEU A 1 134 ? 9.732 22.132 -8.308 1.00 97.19 134 LEU A O 1
ATOM 1050 N N . GLN A 1 135 ? 9.724 22.908 -10.411 1.00 97.06 135 GLN A N 1
ATOM 1051 C CA . GLN A 1 135 ? 9.111 24.195 -10.063 1.00 97.06 135 GLN A CA 1
ATOM 1052 C C . GLN A 1 135 ? 7.666 24.026 -9.588 1.00 97.06 135 GLN A C 1
ATOM 1054 O O . GLN A 1 135 ? 7.289 24.633 -8.586 1.00 97.06 135 GLN A O 1
ATOM 1059 N N . GLN A 1 136 ? 6.880 23.162 -10.238 1.00 95.75 136 GLN A N 1
ATOM 1060 C CA . GLN A 1 136 ? 5.511 22.887 -9.801 1.00 95.75 136 GLN A CA 1
ATOM 1061 C C . GLN A 1 136 ? 5.486 22.263 -8.400 1.00 95.75 136 GLN A C 1
ATOM 1063 O O . GLN A 1 136 ? 4.757 22.734 -7.531 1.00 95.75 136 GLN A O 1
ATOM 1068 N N . LEU A 1 137 ? 6.353 21.280 -8.138 1.00 96.50 137 LEU A N 1
ATOM 1069 C CA . LEU A 1 137 ? 6.465 20.661 -6.814 1.00 96.50 137 LEU A CA 1
ATOM 1070 C C . LEU A 1 137 ? 6.843 21.669 -5.719 1.00 96.50 137 LEU A C 1
ATOM 1072 O O . LEU A 1 137 ? 6.343 21.574 -4.599 1.00 96.50 137 LEU A O 1
ATOM 1076 N N . ARG A 1 138 ? 7.695 22.659 -6.024 1.00 97.56 138 ARG A N 1
ATOM 1077 C CA . ARG A 1 138 ? 8.033 23.740 -5.080 1.00 97.56 138 ARG A CA 1
ATOM 1078 C C . ARG A 1 138 ? 6.833 24.628 -4.757 1.00 97.56 138 ARG A C 1
ATOM 1080 O O . ARG A 1 138 ? 6.667 25.008 -3.600 1.00 97.56 138 ARG A O 1
ATOM 1087 N N . ILE A 1 139 ? 6.008 24.949 -5.754 1.00 97.12 139 ILE A N 1
ATOM 1088 C CA . ILE A 1 139 ? 4.777 25.730 -5.560 1.00 97.12 139 ILE A CA 1
ATOM 1089 C C . ILE A 1 139 ? 3.791 24.949 -4.685 1.00 97.12 139 ILE A C 1
ATOM 1091 O O . ILE A 1 139 ? 3.252 25.496 -3.723 1.00 97.12 139 ILE A O 1
ATOM 1095 N N . ASP A 1 140 ? 3.600 23.662 -4.974 1.00 95.88 140 ASP A N 1
ATOM 1096 C CA . ASP A 1 140 ? 2.686 22.805 -4.219 1.00 95.88 140 ASP A CA 1
ATOM 1097 C C . ASP A 1 140 ? 3.141 22.633 -2.763 1.00 95.88 140 ASP A C 1
ATOM 1099 O O . ASP A 1 140 ? 2.314 22.653 -1.847 1.00 95.88 140 ASP A O 1
ATOM 1103 N N . LEU A 1 141 ? 4.453 22.504 -2.533 1.00 96.31 141 LEU A N 1
ATOM 1104 C CA . LEU A 1 141 ? 5.028 22.440 -1.191 1.00 96.31 141 LEU A CA 1
ATOM 1105 C C . LEU A 1 141 ? 4.772 23.739 -0.414 1.00 96.31 141 LEU A C 1
ATOM 1107 O O . LEU A 1 141 ? 4.252 23.684 0.696 1.00 96.31 141 LEU A O 1
ATOM 1111 N N . ALA A 1 142 ? 5.023 24.901 -1.025 1.00 96.62 142 ALA A N 1
ATOM 1112 C CA . ALA A 1 142 ? 4.757 26.193 -0.393 1.00 96.62 142 ALA A CA 1
ATOM 1113 C C . ALA A 1 142 ? 3.268 26.378 -0.037 1.00 96.62 142 ALA A C 1
ATOM 1115 O O . ALA A 1 142 ? 2.936 26.905 1.026 1.00 96.62 142 ALA A O 1
ATOM 1116 N N . ALA A 1 143 ? 2.354 25.903 -0.891 1.00 96.25 143 ALA A N 1
ATOM 1117 C CA . ALA A 1 143 ? 0.920 25.935 -0.611 1.00 96.25 143 ALA A CA 1
ATOM 1118 C C . ALA A 1 143 ? 0.529 25.015 0.561 1.00 96.25 143 ALA A C 1
ATOM 1120 O O . ALA A 1 143 ? -0.354 25.360 1.352 1.00 96.25 143 ALA A O 1
ATOM 1121 N N . LYS A 1 144 ? 1.176 23.848 0.691 1.00 96.31 144 LYS A N 1
ATOM 1122 C CA . LYS A 1 144 ? 0.982 22.947 1.837 1.00 96.31 144 LYS A CA 1
ATOM 1123 C C . LYS A 1 144 ? 1.498 23.565 3.134 1.00 96.31 144 LYS A C 1
ATOM 1125 O O . LYS A 1 144 ? 0.764 23.540 4.118 1.00 96.31 144 LYS A O 1
ATOM 1130 N N . ASP A 1 145 ? 2.678 24.178 3.116 1.00 95.88 145 ASP A N 1
ATOM 1131 C CA . ASP A 1 145 ? 3.249 24.858 4.285 1.00 95.88 145 ASP A CA 1
ATOM 1132 C C . ASP A 1 145 ? 2.342 25.999 4.766 1.00 95.88 145 ASP A C 1
ATOM 1134 O O . ASP A 1 145 ? 2.079 26.140 5.960 1.00 95.88 145 ASP A O 1
ATOM 1138 N N . GLN A 1 146 ? 1.770 26.771 3.835 1.00 96.19 146 GLN A N 1
ATOM 1139 C CA . GLN A 1 146 ? 0.814 27.823 4.177 1.00 96.19 146 GLN A CA 1
ATOM 1140 C C . GLN A 1 146 ? -0.462 27.259 4.824 1.00 96.19 146 GLN A C 1
ATOM 1142 O O . GLN A 1 146 ? -0.944 27.810 5.815 1.00 96.19 146 GLN A O 1
ATOM 1147 N N . LYS A 1 147 ? -1.005 26.151 4.299 1.00 96.19 147 LYS A N 1
ATOM 1148 C CA . LYS A 1 147 ? -2.173 25.479 4.894 1.00 96.19 147 LYS A CA 1
ATOM 1149 C C . LYS A 1 147 ? -1.871 24.952 6.296 1.00 96.19 147 LYS A C 1
ATOM 1151 O O . LYS A 1 147 ? -2.693 25.128 7.200 1.00 96.19 147 LYS A O 1
ATOM 1156 N N . LEU A 1 148 ? -0.698 24.353 6.487 1.00 95.19 148 LEU A N 1
ATOM 1157 C CA . LEU A 1 148 ? -0.257 23.871 7.792 1.00 95.19 148 LEU A CA 1
ATOM 1158 C C . LEU A 1 148 ? -0.196 25.025 8.800 1.00 95.19 148 LEU A C 1
ATOM 1160 O O . LEU A 1 148 ? -0.827 24.939 9.850 1.00 95.19 148 LEU A O 1
ATOM 1164 N N . ALA A 1 149 ? 0.430 26.145 8.428 1.00 95.75 149 ALA A N 1
ATOM 1165 C CA . ALA A 1 149 ? 0.497 27.337 9.272 1.00 95.75 149 ALA A CA 1
ATOM 1166 C C . ALA A 1 149 ? -0.898 27.872 9.653 1.00 95.75 149 ALA A C 1
ATOM 1168 O O . ALA A 1 149 ? -1.124 28.258 10.800 1.00 95.75 149 ALA A O 1
ATOM 1169 N N . THR A 1 150 ? -1.864 27.865 8.724 1.00 95.88 150 THR A N 1
ATOM 1170 C CA . THR A 1 150 ? -3.247 28.268 9.048 1.00 95.88 150 THR A CA 1
ATOM 1171 C C . THR A 1 150 ? -3.925 27.307 10.023 1.00 95.88 150 THR A C 1
ATOM 1173 O O . THR A 1 150 ? -4.573 27.750 10.969 1.00 95.88 150 THR A O 1
ATOM 1176 N N . THR A 1 151 ? -3.719 25.999 9.856 1.00 94.75 151 THR A N 1
ATOM 1177 C CA . THR A 1 151 ? -4.298 24.980 10.745 1.00 94.75 151 THR A CA 1
ATOM 1178 C C . THR A 1 151 ? -3.694 25.063 12.148 1.00 94.75 151 THR A C 1
ATOM 1180 O O . THR A 1 151 ? -4.414 24.963 13.141 1.00 94.75 151 THR A O 1
ATOM 1183 N N . GLU A 1 152 ? -2.387 25.312 12.253 1.00 96.88 152 GLU A N 1
ATOM 1184 C CA . GLU A 1 152 ? -1.718 25.545 13.536 1.00 96.88 152 GLU A CA 1
ATOM 1185 C C . GLU A 1 152 ? -2.296 26.763 14.265 1.00 96.88 152 GLU A C 1
ATOM 1187 O O . GLU A 1 152 ? -2.581 26.684 15.462 1.00 96.88 152 GLU A O 1
ATOM 1192 N N . GLN A 1 153 ? -2.547 27.871 13.558 1.00 95.50 153 GLN A N 1
ATOM 1193 C CA . GLN A 1 153 ? -3.182 29.046 14.161 1.00 95.50 153 GLN A CA 1
ATOM 1194 C C . GLN A 1 153 ? -4.605 28.760 14.654 1.00 95.50 153 GLN A C 1
ATOM 1196 O O . GLN A 1 153 ? -4.968 29.179 15.756 1.00 95.50 153 GLN A O 1
ATOM 1201 N N . GLU A 1 154 ? -5.404 28.014 13.888 1.00 96.38 154 GLU A N 1
ATOM 1202 C CA . GLU A 1 154 ? -6.744 27.598 14.316 1.00 96.38 154 GLU A CA 1
ATOM 1203 C C . GLU A 1 154 ? -6.703 26.707 15.564 1.00 96.38 154 GLU A C 1
ATOM 1205 O O . GLU A 1 154 ? -7.530 26.857 16.469 1.00 96.38 154 GLU A O 1
ATOM 1210 N N . LEU A 1 155 ? -5.727 25.801 15.645 1.00 95.12 155 LEU A N 1
ATOM 1211 C CA . LEU A 1 155 ? -5.551 24.910 16.788 1.00 95.12 155 LEU A CA 1
ATOM 1212 C C . LEU A 1 155 ? -5.126 25.681 18.043 1.00 95.12 155 LEU A C 1
ATOM 1214 O O . LEU A 1 155 ? -5.675 25.449 19.122 1.00 95.12 155 LEU A O 1
ATOM 1218 N N . ILE A 1 156 ? -4.226 26.658 17.903 1.00 96.56 156 ILE A N 1
ATOM 1219 C CA . ILE A 1 156 ? -3.857 27.578 18.988 1.00 96.56 156 ILE A CA 1
ATOM 1220 C C . ILE A 1 156 ? -5.093 28.339 19.487 1.00 96.56 156 ILE A C 1
ATOM 1222 O O . ILE A 1 156 ? -5.332 28.390 20.696 1.00 96.56 156 ILE A O 1
ATOM 1226 N N . ALA A 1 157 ? -5.917 28.873 18.581 1.00 96.00 157 ALA A N 1
ATOM 1227 C CA . ALA A 1 157 ? -7.136 29.592 18.949 1.00 96.00 157 ALA A CA 1
ATOM 1228 C C . ALA A 1 157 ? -8.146 28.689 19.683 1.00 96.00 157 ALA A C 1
ATOM 1230 O O . ALA A 1 157 ? -8.701 29.081 20.714 1.00 96.00 157 ALA A O 1
ATOM 1231 N N . LYS A 1 158 ? -8.354 27.453 19.210 1.00 96.00 158 LYS A N 1
ATOM 1232 C CA . LYS A 1 158 ? -9.217 26.470 19.890 1.00 96.00 158 LYS A CA 1
ATOM 1233 C C . LYS A 1 158 ? -8.689 26.095 21.274 1.00 96.00 158 LYS A C 1
ATOM 1235 O O . LYS A 1 158 ? -9.475 26.018 22.217 1.00 96.00 158 LYS A O 1
ATOM 1240 N N . ASN A 1 159 ? -7.378 25.922 21.429 1.00 95.31 159 ASN A N 1
ATOM 1241 C CA . ASN A 1 159 ? -6.767 25.632 22.728 1.00 95.31 159 ASN A CA 1
ATOM 1242 C C . ASN A 1 159 ? -6.951 26.785 23.722 1.00 95.31 159 ASN A C 1
ATOM 1244 O O . ASN A 1 159 ? -7.258 26.544 24.889 1.00 95.31 159 ASN A O 1
ATOM 1248 N N . GLN A 1 160 ? -6.847 28.036 23.267 1.00 95.69 160 GLN A N 1
ATOM 1249 C CA . GLN A 1 160 ? -7.154 29.200 24.102 1.00 95.69 160 GLN A CA 1
ATOM 1250 C C . GLN A 1 160 ? -8.626 29.209 24.543 1.00 95.69 160 GLN A C 1
ATOM 1252 O O . GLN A 1 160 ? -8.913 29.445 25.715 1.00 95.69 160 GLN A O 1
ATOM 1257 N N . GLN A 1 161 ? -9.565 28.883 23.646 1.00 95.94 161 GLN A N 1
ATOM 1258 C CA . GLN A 1 161 ? -10.986 28.771 24.002 1.00 95.94 161 GLN A CA 1
ATOM 1259 C C . GLN A 1 161 ? -11.254 27.651 25.015 1.00 95.94 161 GLN A C 1
ATOM 1261 O O . GLN A 1 161 ? -12.048 27.831 25.940 1.00 95.94 161 GLN A O 1
ATOM 1266 N N . LEU A 1 162 ? -10.594 26.500 24.864 1.00 94.38 162 LEU A N 1
ATOM 1267 C CA . LEU A 1 162 ? -10.687 25.397 25.822 1.00 94.38 162 LEU A CA 1
ATOM 1268 C C . LEU A 1 162 ? -10.152 25.800 27.199 1.00 94.38 162 LEU A C 1
ATOM 1270 O O . LEU A 1 162 ? -10.790 25.490 28.203 1.00 94.38 162 LEU A O 1
ATOM 1274 N N . ALA A 1 163 ? -9.043 26.541 27.253 1.00 95.69 163 ALA A N 1
ATOM 1275 C CA . ALA A 1 163 ? -8.493 27.051 28.506 1.00 95.69 163 ALA A CA 1
ATOM 1276 C C . ALA A 1 163 ? -9.475 27.991 29.228 1.00 95.69 163 ALA A C 1
ATOM 1278 O O . ALA A 1 163 ? -9.672 27.858 30.435 1.00 95.69 163 ALA A O 1
ATOM 1279 N N . VAL A 1 164 ? -10.152 28.884 28.494 1.00 96.38 164 VAL A N 1
ATOM 1280 C CA . VAL A 1 164 ? -11.196 29.760 29.060 1.00 96.38 164 VAL A CA 1
ATOM 1281 C C . VAL A 1 164 ? -12.363 28.936 29.608 1.00 96.38 164 VAL A C 1
ATOM 1283 O O . VAL A 1 164 ? -12.764 29.123 30.754 1.00 96.38 164 VAL A O 1
ATOM 1286 N N . LYS A 1 165 ? -12.869 27.962 28.841 1.00 95.38 165 LYS A N 1
ATOM 1287 C CA . LYS A 1 165 ? -13.953 27.081 29.308 1.00 95.38 165 LYS A CA 1
ATOM 1288 C C . LYS A 1 165 ? -13.568 26.270 30.544 1.00 95.38 165 LYS A C 1
ATOM 1290 O O . LYS A 1 165 ? -14.405 26.072 31.421 1.00 95.38 165 LYS A O 1
ATOM 1295 N N . ALA A 1 166 ? -12.321 25.809 30.635 1.00 94.69 166 ALA A N 1
ATOM 1296 C CA . ALA A 1 166 ? -11.828 25.105 31.814 1.00 94.69 166 ALA A CA 1
ATOM 1297 C C . ALA A 1 166 ? -11.837 26.012 33.058 1.00 94.69 166 ALA A C 1
ATOM 1299 O O . ALA A 1 166 ? -12.262 25.580 34.131 1.00 94.69 166 ALA A O 1
ATOM 1300 N N . GLN A 1 167 ? -11.443 27.283 32.915 1.00 94.25 167 GLN A N 1
ATOM 1301 C CA . GLN A 1 167 ? -11.535 28.266 34.000 1.00 94.25 167 GLN A CA 1
ATOM 1302 C C . GLN A 1 167 ? -12.991 28.524 34.413 1.00 94.25 167 GLN A C 1
ATOM 1304 O O . GLN A 1 167 ? -13.289 28.545 35.607 1.00 94.25 167 GLN A O 1
ATOM 1309 N N . GLU A 1 168 ? -13.913 28.651 33.453 1.00 95.00 168 GLU A N 1
ATOM 1310 C CA . GLU A 1 168 ? -15.347 28.812 33.734 1.00 95.00 168 GLU A CA 1
ATOM 1311 C C . GLU A 1 168 ? -15.940 27.608 34.479 1.00 95.00 168 GLU A C 1
ATOM 1313 O O . GLU A 1 168 ? -16.706 27.786 35.427 1.00 95.00 168 GLU A O 1
ATOM 1318 N N . LEU A 1 169 ? -15.586 26.385 34.072 1.00 93.69 169 LEU A N 1
ATOM 1319 C CA . LEU A 1 169 ? -15.967 25.152 34.768 1.00 93.69 169 LEU A CA 1
ATOM 1320 C C . LEU A 1 169 ? -15.443 25.144 36.202 1.00 93.69 169 LEU A C 1
ATOM 1322 O O . LEU A 1 169 ? -16.215 24.917 37.126 1.00 93.69 169 LEU A O 1
ATOM 1326 N N . THR A 1 170 ? -14.174 25.501 36.394 1.00 95.06 170 THR A N 1
ATOM 1327 C CA . THR A 1 170 ? -13.560 25.576 37.726 1.00 95.06 170 THR A CA 1
ATOM 1328 C C . THR A 1 170 ? -14.296 26.578 38.624 1.00 95.06 170 THR A C 1
ATOM 1330 O O . THR A 1 170 ? -14.571 26.289 39.788 1.00 95.06 170 THR A O 1
ATOM 1333 N N . ALA A 1 171 ? -14.676 27.742 38.086 1.00 94.31 171 ALA A N 1
ATOM 1334 C CA . ALA A 1 171 ? -15.462 28.733 38.819 1.00 94.31 171 ALA A CA 1
ATOM 1335 C C . ALA A 1 171 ? -16.870 28.214 39.166 1.00 94.31 171 ALA A C 1
ATOM 1337 O O . ALA A 1 171 ? -17.361 28.439 40.275 1.00 94.31 171 ALA A O 1
ATOM 1338 N N . LYS A 1 172 ? -17.517 27.486 38.246 1.00 94.25 172 LYS A N 1
ATOM 1339 C CA . LYS A 1 172 ? -18.817 26.846 38.500 1.00 94.25 172 LYS A CA 1
ATOM 1340 C C . LYS A 1 172 ? -18.724 25.755 39.562 1.00 94.25 172 LYS A C 1
ATOM 1342 O O . LYS A 1 172 ? -19.607 25.694 40.412 1.00 94.25 172 LYS A O 1
ATOM 1347 N N . ASP A 1 173 ? -17.672 24.944 39.554 1.00 93.38 173 ASP A N 1
ATOM 1348 C CA . ASP A 1 173 ? -17.451 23.903 40.560 1.00 93.38 173 ASP A CA 1
ATOM 1349 C C . ASP A 1 173 ? -17.225 24.505 41.949 1.00 93.38 173 ASP A C 1
ATOM 1351 O O . ASP A 1 173 ? -17.799 24.027 42.928 1.00 93.38 173 ASP A O 1
ATOM 1355 N N . GLN A 1 174 ? -16.466 25.603 42.039 1.00 93.19 174 GLN A N 1
ATOM 1356 C CA . GLN A 1 174 ? -16.317 26.362 43.283 1.00 93.19 174 GLN A CA 1
ATOM 1357 C C . GLN A 1 174 ? -17.661 26.915 43.770 1.00 93.19 174 GLN A C 1
ATOM 1359 O O . GLN A 1 174 ? -18.002 26.743 44.937 1.00 93.19 174 GLN A O 1
ATOM 1364 N N . ALA A 1 175 ? -18.460 27.519 42.885 1.00 93.62 175 ALA A N 1
ATOM 1365 C CA . ALA A 1 175 ? -19.789 28.016 43.240 1.00 93.62 175 ALA A CA 1
ATOM 1366 C C . ALA A 1 175 ? -20.730 26.885 43.692 1.00 93.62 175 ALA A C 1
ATOM 1368 O O . ALA A 1 175 ? -21.464 27.035 44.667 1.00 93.62 175 ALA A O 1
ATOM 1369 N N . LEU A 1 176 ? -20.687 25.729 43.022 1.00 92.50 176 LEU A N 1
ATOM 1370 C CA . LEU A 1 176 ? -21.450 24.546 43.407 1.00 92.50 176 LEU A CA 1
ATOM 1371 C C . LEU A 1 176 ? -21.008 24.019 44.777 1.00 92.50 176 LEU A C 1
ATOM 1373 O O . LEU A 1 176 ? -21.855 23.610 45.567 1.00 92.50 176 LEU A O 1
ATOM 1377 N N . ALA A 1 177 ? -19.706 24.029 45.073 1.00 92.69 177 ALA A N 1
ATOM 1378 C CA . ALA A 1 177 ? -19.180 23.641 46.377 1.00 92.69 177 ALA A CA 1
ATOM 1379 C C . ALA A 1 177 ? -19.680 24.580 47.484 1.00 92.69 177 ALA A C 1
ATOM 1381 O O . ALA A 1 177 ? -20.163 24.094 48.506 1.00 92.69 177 ALA A O 1
ATOM 1382 N N . THR A 1 178 ? -19.664 25.897 47.251 1.00 92.62 178 THR A N 1
ATOM 1383 C CA . THR A 1 178 ? -20.240 26.887 48.175 1.00 92.62 178 THR A CA 1
ATOM 1384 C C . THR A 1 178 ? -21.731 26.639 48.388 1.00 92.62 178 THR A C 1
ATOM 1386 O O . THR A 1 178 ? -22.176 26.532 49.526 1.00 92.62 178 THR A O 1
ATOM 1389 N N . ASN A 1 179 ? -22.497 26.444 47.310 1.00 91.94 179 ASN A N 1
ATOM 1390 C CA . ASN A 1 179 ? -23.929 26.158 47.401 1.00 91.94 179 ASN A CA 1
ATOM 1391 C C . ASN A 1 179 ? -24.210 24.843 48.132 1.00 91.94 179 ASN A C 1
ATOM 1393 O O . ASN A 1 179 ? -25.156 24.773 48.904 1.00 91.94 179 ASN A O 1
ATOM 1397 N N . LYS A 1 180 ? -23.404 23.794 47.920 1.00 92.06 180 LYS A N 1
ATOM 1398 C CA . LYS A 1 180 ? -23.513 22.533 48.671 1.00 92.06 180 LYS A CA 1
ATOM 1399 C C . LYS A 1 180 ? -23.231 22.743 50.151 1.00 92.06 180 LYS A C 1
ATOM 1401 O O . LYS A 1 180 ? -23.905 22.135 50.973 1.00 92.06 180 LYS A O 1
ATOM 1406 N N . GLN A 1 181 ? -22.254 23.581 50.488 1.00 90.31 181 GLN A N 1
ATOM 1407 C CA . GLN A 1 181 ? -21.955 23.917 51.873 1.00 90.31 181 GLN A CA 1
ATOM 1408 C C . GLN A 1 181 ? -23.111 24.693 52.510 1.00 90.31 181 GLN A C 1
ATOM 1410 O O . GLN A 1 181 ? -23.513 24.337 53.610 1.00 90.31 181 GLN A O 1
ATOM 1415 N N . GLU A 1 182 ? -23.691 25.670 51.803 1.00 91.44 182 GLU A N 1
ATOM 1416 C CA . GLU A 1 182 ? -24.905 26.376 52.234 1.00 91.44 182 GLU A CA 1
ATOM 1417 C C . GLU A 1 182 ? -26.102 25.434 52.387 1.00 91.44 182 GLU A C 1
ATOM 1419 O O . GLU A 1 182 ? -26.850 25.531 53.356 1.00 91.44 182 GLU A O 1
ATOM 1424 N N . LEU A 1 183 ? -26.286 24.503 51.447 1.00 90.38 183 LEU A N 1
ATOM 1425 C CA . LEU A 1 183 ? -27.346 23.504 51.520 1.00 90.38 183 LEU A CA 1
ATOM 1426 C C . LEU A 1 183 ? -27.134 22.582 52.721 1.00 90.38 183 LEU A C 1
ATOM 1428 O O . LEU A 1 183 ? -28.092 22.275 53.408 1.00 90.38 183 LEU A O 1
ATOM 1432 N N . ALA A 1 184 ? -25.890 22.197 53.015 1.00 89.56 184 ALA A N 1
ATOM 1433 C CA . ALA A 1 184 ? -25.551 21.387 54.178 1.00 89.56 184 ALA A CA 1
ATOM 1434 C C . ALA A 1 184 ? -25.790 22.137 55.496 1.00 89.56 184 ALA A C 1
ATOM 1436 O O . ALA A 1 184 ? -26.291 21.536 56.443 1.00 89.56 184 ALA A O 1
ATOM 1437 N N . THR A 1 185 ? -25.490 23.440 55.577 1.00 90.00 185 THR A N 1
ATOM 1438 C CA . THR A 1 185 ? -25.870 24.249 56.748 1.00 90.00 185 THR A CA 1
ATOM 1439 C C . THR A 1 185 ? -27.380 24.380 56.862 1.00 90.00 185 THR A C 1
ATOM 1441 O O . THR A 1 185 ? -27.908 24.223 57.958 1.00 90.00 185 THR A O 1
ATOM 1444 N N . LYS A 1 186 ? -28.096 24.596 55.754 1.00 89.56 186 LYS A N 1
ATOM 1445 C CA . LYS A 1 186 ? -29.564 24.613 55.762 1.00 89.56 186 LYS A CA 1
ATOM 1446 C C . LYS A 1 186 ? -30.162 23.262 56.129 1.00 89.56 186 LYS A C 1
ATOM 1448 O O . LYS A 1 186 ? -31.149 23.238 56.847 1.00 89.56 186 LYS A O 1
ATOM 1453 N N . ASP A 1 187 ? -29.568 22.157 55.697 1.00 88.81 187 ASP A N 1
ATOM 1454 C CA . ASP A 1 187 ? -29.971 20.808 56.085 1.00 88.81 187 ASP A CA 1
ATOM 1455 C C . ASP A 1 187 ? -29.666 20.552 57.557 1.00 88.81 187 ASP A C 1
ATOM 1457 O O . ASP A 1 187 ? -30.468 19.911 58.218 1.00 88.81 187 ASP A O 1
ATOM 1461 N N . GLN A 1 188 ? -28.570 21.075 58.112 1.00 88.31 188 GLN A N 1
ATOM 1462 C CA . GLN A 1 188 ? -28.321 21.038 59.556 1.00 88.31 188 GLN A CA 1
ATOM 1463 C C . GLN A 1 188 ? -29.344 21.875 60.327 1.00 88.31 188 GLN A C 1
ATOM 1465 O O . GLN A 1 188 ? -29.860 21.415 61.341 1.00 88.31 188 GLN A O 1
ATOM 1470 N N . GLU A 1 189 ? -29.686 23.074 59.847 1.00 89.00 189 GLU A N 1
ATOM 1471 C CA . GLU A 1 189 ? -30.759 23.896 60.417 1.00 89.00 189 GLU A CA 1
ATOM 1472 C C . GLU A 1 189 ? -32.107 23.178 60.326 1.00 89.00 189 GLU A C 1
ATOM 1474 O O . GLU A 1 189 ? -32.851 23.147 61.303 1.00 89.00 189 GLU A O 1
ATOM 1479 N N . LEU A 1 190 ? -32.407 22.555 59.185 1.00 86.94 190 LEU A N 1
ATOM 1480 C CA . LEU A 1 190 ? -33.616 21.779 58.954 1.00 86.94 190 LEU A CA 1
ATOM 1481 C C . LEU A 1 190 ? -33.627 20.521 59.818 1.00 86.94 190 LEU A C 1
ATOM 1483 O O . LEU A 1 190 ? -34.655 20.228 60.396 1.00 86.94 190 LEU A O 1
ATOM 1487 N N . GLN A 1 191 ? -32.511 19.810 59.976 1.00 83.88 191 GLN A N 1
ATOM 1488 C CA . GLN A 1 191 ? -32.361 18.665 60.877 1.00 83.88 191 GLN A CA 1
ATOM 1489 C C . GLN A 1 191 ? -32.508 19.089 62.331 1.00 83.88 191 GLN A C 1
ATOM 1491 O O . GLN A 1 191 ? -33.123 18.367 63.106 1.00 83.88 191 GLN A O 1
ATOM 1496 N N . GLN A 1 192 ? -32.006 20.262 62.710 1.00 85.56 192 GLN A N 1
ATOM 1497 C CA . GLN A 1 192 ? -32.226 20.822 64.036 1.00 85.56 192 GLN A CA 1
ATOM 1498 C C . GLN A 1 192 ? -33.704 21.170 64.228 1.00 85.56 192 GLN A C 1
ATOM 1500 O O . GLN A 1 192 ? -34.283 20.848 65.264 1.00 85.56 192 GLN A O 1
ATOM 1505 N N . LEU A 1 193 ? -34.344 21.767 63.220 1.00 84.69 193 LEU A N 1
ATOM 1506 C CA . LEU A 1 193 ? -35.771 22.070 63.230 1.00 84.69 193 LEU A CA 1
ATOM 1507 C C . LEU A 1 193 ? -36.607 20.790 63.267 1.00 84.69 193 LEU A C 1
ATOM 1509 O O . LEU A 1 193 ? -37.562 20.719 64.025 1.00 84.69 193 LEU A O 1
ATOM 1513 N N . CYS A 1 194 ? -36.223 19.773 62.502 1.00 80.00 194 CYS A N 1
ATOM 1514 C CA . CYS A 1 194 ? -36.810 18.446 62.462 1.00 80.00 194 CYS A CA 1
ATOM 1515 C C . CYS A 1 194 ? -36.525 17.680 63.740 1.00 80.00 194 CYS A C 1
ATOM 1517 O O . CYS A 1 194 ? -37.376 16.914 64.115 1.00 80.00 194 CYS A O 1
ATOM 1519 N N . SER A 1 195 ? -35.413 17.884 64.443 1.00 79.19 195 SER A N 1
ATOM 1520 C CA . SER A 1 195 ? -35.135 17.297 65.761 1.00 79.19 195 SER A CA 1
ATOM 1521 C C . SER A 1 195 ? -35.966 17.977 66.846 1.00 79.19 195 SER A C 1
ATOM 1523 O O . SER A 1 195 ? -36.507 17.319 67.731 1.00 79.19 195 SER A O 1
ATOM 1525 N N . ASN A 1 196 ? -36.174 19.291 66.734 1.00 79.38 196 ASN A N 1
ATOM 1526 C CA . ASN A 1 196 ? -37.122 20.025 67.568 1.00 79.38 196 ASN A CA 1
ATOM 1527 C C . ASN A 1 196 ? -38.566 19.582 67.270 1.00 79.38 196 ASN A C 1
ATOM 1529 O O . ASN A 1 196 ? -39.356 19.372 68.190 1.00 79.38 196 ASN A O 1
ATOM 1533 N N . LEU A 1 197 ? -38.899 19.392 65.989 1.00 74.50 197 LEU A N 1
ATOM 1534 C CA . LEU A 1 197 ? -40.192 18.906 65.524 1.00 74.50 197 LEU A CA 1
ATOM 1535 C C . LEU A 1 197 ? -40.367 17.421 65.827 1.00 74.50 197 LEU A C 1
ATOM 1537 O O . LEU A 1 197 ? -41.480 17.054 66.124 1.00 74.50 197 LEU A O 1
ATOM 1541 N N . GLN A 1 198 ? -39.314 16.601 65.820 1.00 66.00 198 GLN A N 1
ATOM 1542 C CA . GLN A 1 198 ? -39.271 15.184 66.194 1.00 66.00 198 GLN A CA 1
ATOM 1543 C C . GLN A 1 198 ? -39.329 15.055 67.704 1.00 66.00 198 GLN A C 1
ATOM 1545 O O . GLN A 1 198 ? -40.021 14.197 68.188 1.00 66.00 198 GLN A O 1
ATOM 1550 N N . SER A 1 199 ? -38.758 15.965 68.484 1.00 69.06 199 SER A N 1
ATOM 1551 C CA . SER A 1 199 ? -39.037 16.048 69.923 1.00 69.06 199 SER A CA 1
ATOM 1552 C C . SER A 1 199 ? -40.500 16.444 70.181 1.00 69.06 199 SER A C 1
ATOM 1554 O O . SER A 1 199 ? -41.108 16.002 71.157 1.00 69.06 199 SER A O 1
ATOM 1556 N N . ALA A 1 200 ? -41.098 17.256 69.300 1.00 61.41 200 ALA A N 1
ATOM 1557 C CA . ALA A 1 200 ? -42.527 17.581 69.318 1.00 61.41 200 ALA A CA 1
ATOM 1558 C C . ALA A 1 200 ? -43.416 16.478 68.703 1.00 61.41 200 ALA A C 1
ATOM 1560 O O . ALA A 1 200 ? -44.575 16.358 69.087 1.00 61.41 200 ALA A O 1
ATOM 1561 N N . LEU A 1 201 ? -42.878 15.659 67.798 1.00 54.28 201 LEU A N 1
ATOM 1562 C CA . LEU A 1 201 ? -43.541 14.570 67.094 1.00 54.28 201 LEU A CA 1
ATOM 1563 C C . LEU A 1 201 ? -43.313 13.241 67.789 1.00 54.28 201 LEU A C 1
ATOM 1565 O O . LEU A 1 201 ? -44.161 12.418 67.608 1.00 54.28 201 LEU A O 1
ATOM 1569 N N . ASP A 1 202 ? -42.300 13.015 68.617 1.00 52.41 202 ASP A N 1
ATOM 1570 C CA . ASP A 1 202 ? -42.112 11.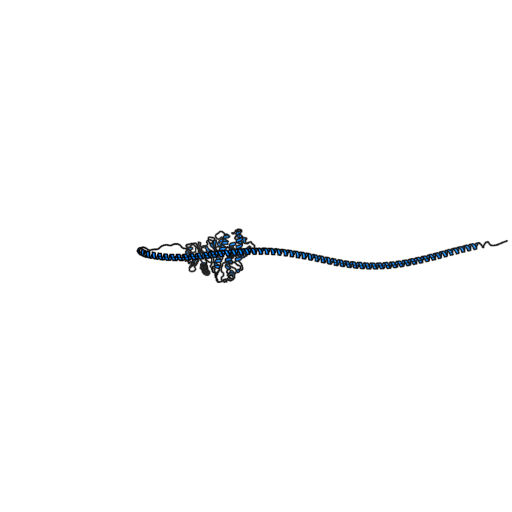868 69.524 1.00 52.41 202 ASP A CA 1
ATOM 1571 C C . ASP A 1 202 ? -43.056 12.023 70.719 1.00 52.41 202 ASP A C 1
ATOM 1573 O O . ASP A 1 202 ? -43.566 11.047 71.266 1.00 52.41 202 ASP A O 1
ATOM 1577 N N . ARG A 1 203 ? -43.400 13.277 71.051 1.00 51.62 203 ARG A N 1
ATOM 1578 C CA . ARG A 1 203 ? -44.592 13.595 71.848 1.00 51.62 203 ARG A CA 1
ATOM 1579 C C . ARG A 1 203 ? -45.904 13.200 71.146 1.00 51.62 203 ARG A C 1
ATOM 1581 O O . ARG A 1 203 ? -46.895 13.012 71.841 1.00 51.62 203 ARG A O 1
ATOM 1588 N N . ILE A 1 204 ? -45.928 13.063 69.816 1.00 45.16 204 ILE A N 1
ATOM 1589 C CA . ILE A 1 204 ? -47.103 12.666 68.998 1.00 45.16 204 ILE A CA 1
ATOM 1590 C C . ILE A 1 204 ? -46.975 11.211 68.461 1.00 45.16 204 ILE A C 1
ATOM 1592 O O . ILE A 1 204 ? -47.962 10.556 68.157 1.00 45.16 204 ILE A O 1
ATOM 1596 N N . GLY A 1 205 ? -45.764 10.668 68.432 1.00 40.03 205 GLY A N 1
ATOM 1597 C CA . GLY A 1 205 ? -45.226 9.570 67.622 1.00 40.03 205 GLY A CA 1
ATOM 1598 C C . GLY A 1 205 ? -44.738 8.430 68.507 1.00 40.03 205 GLY A C 1
ATOM 1599 O O . GLY A 1 205 ? -43.868 7.650 68.148 1.00 40.03 205 GLY A O 1
ATOM 1600 N N . VAL A 1 206 ? -45.414 8.281 69.643 1.00 46.72 206 VAL A N 1
ATOM 1601 C CA . VAL A 1 206 ? -45.855 6.967 70.126 1.00 46.72 206 VAL A CA 1
ATOM 1602 C C . VAL A 1 206 ? -46.777 6.281 69.080 1.00 46.72 206 VAL A C 1
ATOM 1604 O O . VAL A 1 206 ? -47.064 5.092 69.192 1.00 46.72 206 VAL A O 1
ATOM 1607 N N . LEU A 1 207 ? -47.197 6.992 68.024 1.00 36.75 207 LEU A N 1
ATOM 1608 C CA . LEU A 1 207 ? -48.135 6.558 66.989 1.00 36.75 207 LEU A CA 1
ATOM 1609 C C . LEU A 1 207 ? -47.497 6.434 65.582 1.00 36.75 207 LEU A C 1
ATOM 1611 O O . LEU A 1 207 ? -47.782 7.240 64.716 1.00 36.75 207 LEU A O 1
ATOM 1615 N N . GLU A 1 208 ? -46.740 5.353 65.331 1.00 32.00 208 GLU A N 1
ATOM 1616 C CA . GLU A 1 208 ? -46.555 4.744 63.977 1.00 32.00 208 GLU A CA 1
ATOM 1617 C C . GLU A 1 208 ? -45.462 5.396 63.083 1.00 32.00 208 GLU A C 1
ATOM 1619 O O . GLU A 1 208 ? -45.603 6.505 62.592 1.00 32.00 208 GLU A O 1
ATOM 1624 N N . ARG A 1 209 ? -44.229 4.873 62.954 1.00 31.20 209 ARG A N 1
ATOM 1625 C CA . ARG A 1 209 ? -43.683 3.679 62.252 1.00 31.20 209 ARG A CA 1
ATOM 1626 C C . ARG A 1 209 ? -43.980 3.524 60.741 1.00 31.20 209 ARG A C 1
ATOM 1628 O O . ARG A 1 209 ? -44.992 2.949 60.363 1.00 31.20 209 ARG A O 1
ATOM 1635 N N . ASN A 1 210 ? -42.923 3.802 59.961 1.00 29.47 210 ASN A N 1
ATOM 1636 C CA . ASN A 1 210 ? -42.327 2.988 58.877 1.00 29.47 210 ASN A CA 1
ATOM 1637 C C . ASN A 1 210 ? -42.337 3.531 57.428 1.00 29.47 210 ASN A C 1
ATOM 1639 O O . ASN A 1 210 ? -43.262 4.178 56.959 1.00 29.47 210 ASN A O 1
ATOM 1643 N N . GLN A 1 211 ? -41.206 3.234 56.778 1.00 32.19 211 GLN A N 1
ATOM 1644 C CA . GLN A 1 211 ? -40.527 3.847 55.627 1.00 32.19 211 GLN A CA 1
ATOM 1645 C C . GLN A 1 211 ? -40.936 3.328 54.212 1.00 32.19 211 GLN A C 1
ATOM 1647 O O . GLN A 1 211 ? -41.728 2.389 54.126 1.00 32.19 211 GLN A O 1
ATOM 1652 N N . PRO A 1 212 ? -40.379 3.926 53.120 1.00 44.53 212 PRO A N 1
ATOM 1653 C CA . PRO A 1 212 ? -40.855 3.877 51.720 1.00 44.53 212 PRO A CA 1
ATOM 1654 C C . PRO A 1 212 ? -39.984 3.079 50.695 1.00 44.53 212 PRO A C 1
ATOM 1656 O O . PRO A 1 212 ? -38.914 2.603 51.045 1.00 44.53 212 PRO A O 1
ATOM 1659 N N . ALA A 1 213 ? -40.493 3.017 49.441 1.00 42.03 213 ALA A N 1
ATOM 1660 C CA . ALA A 1 213 ? -39.903 3.079 48.063 1.00 42.03 213 ALA A CA 1
ATOM 1661 C C . ALA A 1 213 ? -38.633 2.292 47.606 1.00 42.03 213 ALA A C 1
ATOM 1663 O O . ALA A 1 213 ? -37.679 2.187 48.361 1.00 42.03 213 ALA A O 1
ATOM 1664 N N . ASP A 1 214 ? -38.589 1.837 46.324 1.00 34.44 214 ASP A N 1
ATOM 1665 C CA . ASP A 1 214 ? -37.710 2.331 45.205 1.00 34.44 214 ASP A CA 1
ATOM 1666 C C . ASP A 1 214 ? -37.666 1.391 43.942 1.00 34.44 214 ASP A C 1
ATOM 1668 O O . ASP A 1 214 ? -38.192 0.278 43.980 1.00 34.44 214 ASP A O 1
ATOM 1672 N N . GLY A 1 215 ? -37.090 1.863 42.812 1.00 35.25 215 GLY A N 1
ATOM 1673 C CA . GLY A 1 215 ? -37.029 1.287 41.452 1.00 35.25 215 GLY A CA 1
ATOM 1674 C C . GLY A 1 215 ? -35.651 0.831 40.882 1.00 35.25 215 GLY A C 1
ATOM 1675 O O . GLY A 1 215 ? -34.926 0.071 41.509 1.00 35.25 215 GLY A O 1
ATOM 1676 N N . SER A 1 216 ? -35.384 1.189 39.607 1.00 34.69 216 SER A N 1
ATOM 1677 C CA . SER A 1 216 ? -34.533 0.546 38.558 1.00 34.69 216 SER A CA 1
ATOM 1678 C C . SER A 1 216 ? -33.062 1.037 38.429 1.00 34.69 216 SER A C 1
ATOM 1680 O O . SER A 1 216 ? -32.771 2.173 38.782 1.00 34.69 216 SER A O 1
ATOM 1682 N N . PHE A 1 217 ? -32.164 0.238 37.804 1.00 36.97 217 PHE A N 1
ATOM 1683 C CA . PHE A 1 217 ? -30.700 0.472 37.663 1.00 36.97 217 PHE A CA 1
ATOM 1684 C C . PHE A 1 217 ? -30.141 0.521 36.217 1.00 36.97 217 PHE A C 1
ATOM 1686 O O . PHE A 1 217 ? -30.644 -0.153 35.319 1.00 36.97 217 PHE A O 1
ATOM 1693 N N . SER A 1 218 ? -29.014 1.236 36.045 1.00 39.44 218 SER A N 1
ATOM 1694 C CA . SER A 1 218 ? -28.111 1.246 34.874 1.00 39.44 218 SER A CA 1
ATOM 1695 C C . SER A 1 218 ? -26.622 1.333 35.279 1.00 39.44 218 SER A C 1
ATOM 1697 O O . SER A 1 218 ? -26.317 2.025 36.245 1.00 39.44 218 SER A O 1
ATOM 1699 N N . ASN A 1 219 ? -25.748 0.728 34.452 1.00 35.41 219 ASN A N 1
ATOM 1700 C CA . ASN A 1 219 ? -24.278 0.859 34.287 1.00 35.41 219 ASN A CA 1
ATOM 1701 C C . ASN A 1 219 ? -23.341 0.502 35.467 1.00 35.41 219 ASN A C 1
ATOM 1703 O O . ASN A 1 219 ? -23.350 1.147 36.507 1.00 35.41 219 ASN A O 1
ATOM 1707 N N . PHE A 1 220 ? -22.471 -0.501 35.260 1.00 44.34 220 PHE A N 1
ATOM 1708 C CA . PHE A 1 220 ? -21.543 -1.044 36.265 1.00 44.34 220 PHE A CA 1
ATOM 1709 C C . PHE A 1 220 ? -20.071 -0.870 35.827 1.00 44.34 220 PHE A C 1
ATOM 1711 O O . PHE A 1 220 ? -19.634 -1.523 34.882 1.00 44.34 220 PHE A O 1
ATOM 1718 N N . ASP A 1 221 ? -19.311 -0.030 36.542 1.00 51.59 221 ASP A N 1
ATOM 1719 C CA . ASP A 1 221 ? -17.846 0.166 36.425 1.00 51.59 221 ASP A CA 1
ATOM 1720 C C . ASP A 1 221 ? -17.071 -0.751 37.403 1.00 51.59 221 ASP A C 1
ATOM 1722 O O . ASP A 1 221 ? -16.173 -0.332 38.133 1.00 51.59 221 ASP A O 1
ATOM 1726 N N . GLY A 1 222 ? -17.463 -2.025 37.477 1.00 65.44 222 GLY A N 1
ATOM 1727 C CA . GLY A 1 222 ? -16.908 -3.001 38.423 1.00 65.44 222 GLY A CA 1
ATOM 1728 C C . GLY A 1 222 ? -16.215 -4.196 37.759 1.00 65.44 222 GLY A C 1
ATOM 1729 O O . GLY A 1 222 ? -16.248 -4.333 36.533 1.00 65.44 222 GLY A O 1
ATOM 1730 N N . PRO A 1 223 ? -15.600 -5.090 38.560 1.00 79.25 223 PRO A N 1
ATOM 1731 C CA . PRO A 1 223 ? -15.087 -6.364 38.062 1.00 79.25 223 PRO A CA 1
ATOM 1732 C C . PRO A 1 223 ? -16.199 -7.137 37.344 1.00 79.25 223 PRO A C 1
ATOM 1734 O O . PRO A 1 223 ? -17.366 -7.053 37.733 1.00 79.25 223 PRO A O 1
ATOM 1737 N N . ILE A 1 224 ? -15.836 -7.894 36.302 1.00 88.94 224 ILE A N 1
ATOM 1738 C CA . ILE A 1 224 ? -16.803 -8.709 35.555 1.00 88.94 224 ILE A CA 1
ATOM 1739 C C . ILE A 1 224 ? -17.504 -9.645 36.553 1.00 88.94 224 ILE A C 1
ATOM 1741 O O . ILE A 1 224 ? -16.817 -10.384 37.263 1.00 88.94 224 ILE A O 1
ATOM 1745 N N . PRO A 1 225 ? -18.841 -9.628 36.644 1.00 91.50 225 PRO A N 1
ATOM 1746 C CA . PRO A 1 225 ? -19.555 -10.422 37.629 1.00 91.50 225 PRO A CA 1
ATOM 1747 C C . PRO A 1 225 ? -19.442 -11.921 37.330 1.00 91.50 225 PRO A C 1
ATOM 1749 O O . PRO A 1 225 ? -19.609 -12.365 36.190 1.00 91.50 225 PRO A O 1
ATOM 1752 N N . GLN A 1 226 ? -19.207 -12.706 38.381 1.00 94.12 226 GLN A N 1
ATOM 1753 C CA . GLN A 1 226 ? -19.349 -14.157 38.339 1.00 94.12 226 GLN A CA 1
ATOM 1754 C C . GLN A 1 226 ? -20.815 -14.528 38.587 1.00 94.12 226 GLN A C 1
ATOM 1756 O O . GLN A 1 226 ? -21.434 -14.042 39.534 1.00 94.12 226 GLN A O 1
ATOM 1761 N N . VAL A 1 227 ? -21.367 -15.404 37.753 1.00 93.44 227 VAL A N 1
ATOM 1762 C CA . VAL A 1 227 ? -22.713 -15.974 37.905 1.00 93.44 227 VAL A CA 1
ATOM 1763 C C . VAL A 1 227 ? -22.620 -17.477 38.147 1.00 93.44 227 VAL A C 1
ATOM 1765 O O . VAL A 1 227 ? -21.625 -18.108 37.789 1.00 93.44 227 VAL A O 1
ATOM 1768 N N . SER A 1 228 ? -23.656 -18.066 38.748 1.00 94.25 228 SER A N 1
ATOM 1769 C CA . SER A 1 228 ? -23.683 -19.515 38.956 1.00 94.25 228 SER A CA 1
ATOM 1770 C C . SER A 1 228 ? -23.849 -20.264 37.635 1.00 94.25 228 SER A C 1
ATOM 1772 O O . SER A 1 228 ? -24.614 -19.849 36.757 1.00 94.25 228 SER A O 1
ATOM 1774 N N . LEU A 1 229 ? -23.196 -21.419 37.509 1.00 93.88 229 LEU A N 1
ATOM 1775 C CA . LEU A 1 229 ? -23.340 -22.301 36.351 1.00 93.88 229 LEU A CA 1
ATOM 1776 C C . LEU A 1 229 ? -24.802 -22.722 36.164 1.00 93.88 229 LEU A C 1
ATOM 1778 O O . LEU A 1 229 ? -25.291 -22.761 35.037 1.00 93.88 229 LEU A O 1
ATOM 1782 N N . ALA A 1 230 ? -25.527 -22.950 37.264 1.00 93.62 230 ALA A N 1
ATOM 1783 C CA . ALA A 1 230 ? -26.957 -23.257 37.248 1.00 93.62 230 ALA A CA 1
ATOM 1784 C C . ALA A 1 230 ? -27.789 -22.187 36.514 1.00 93.62 230 ALA A C 1
ATOM 1786 O O . ALA A 1 230 ? -28.727 -22.529 35.794 1.00 93.62 230 ALA A O 1
ATOM 1787 N N . THR A 1 231 ? -27.418 -20.907 36.635 1.00 93.38 231 THR A N 1
ATOM 1788 C CA . THR A 1 231 ? -28.075 -19.808 35.909 1.00 93.38 231 THR A CA 1
ATOM 1789 C C . THR A 1 231 ? -27.883 -19.957 34.399 1.00 93.38 231 THR A C 1
ATOM 1791 O O . THR A 1 231 ? -28.840 -19.833 33.637 1.00 93.38 231 THR A O 1
ATOM 1794 N N . LEU A 1 232 ? -26.663 -20.277 33.955 1.00 94.31 232 LEU A N 1
ATOM 1795 C CA . LEU A 1 232 ? -26.347 -20.460 32.533 1.00 94.31 232 LEU A CA 1
ATOM 1796 C C . LEU A 1 232 ? -26.976 -21.737 31.957 1.00 94.31 232 LEU A C 1
ATOM 1798 O O . LEU A 1 232 ? -27.485 -21.726 30.836 1.00 94.31 232 LEU A O 1
ATOM 1802 N N . VAL A 1 233 ? -26.994 -22.820 32.738 1.00 93.44 233 VAL A N 1
ATOM 1803 C CA . VAL A 1 233 ? -27.681 -24.078 32.407 1.00 93.44 233 VAL A CA 1
ATOM 1804 C C . VAL A 1 233 ? -29.172 -23.824 32.203 1.00 93.44 233 VAL A C 1
ATOM 1806 O O . VAL A 1 233 ? -29.721 -24.220 31.178 1.00 93.44 233 VAL A O 1
ATOM 1809 N N . ALA A 1 234 ? -29.829 -23.115 33.124 1.00 93.00 234 ALA A N 1
ATOM 1810 C CA . ALA A 1 234 ? -31.244 -22.779 32.992 1.00 93.00 234 ALA A CA 1
ATOM 1811 C C . ALA A 1 234 ? -31.510 -21.905 31.753 1.00 93.00 234 ALA A C 1
ATOM 1813 O O . ALA A 1 234 ? -32.412 -22.201 30.971 1.00 93.00 234 ALA A O 1
ATOM 1814 N N . ALA A 1 235 ? -30.686 -20.877 31.527 1.00 92.19 235 ALA A N 1
ATOM 1815 C CA . ALA A 1 235 ? -30.858 -19.932 30.421 1.00 92.19 235 ALA A CA 1
ATOM 1816 C C . ALA A 1 235 ? -30.647 -20.551 29.026 1.00 92.19 235 ALA A C 1
ATOM 1818 O O . ALA A 1 235 ? -31.166 -20.037 28.038 1.00 92.19 235 ALA A O 1
ATOM 1819 N N . THR A 1 236 ? -29.893 -21.650 28.938 1.00 93.00 236 THR A N 1
ATOM 1820 C CA . THR A 1 236 ? -29.592 -22.362 27.682 1.00 93.00 236 THR A CA 1
ATOM 1821 C C . THR A 1 236 ? -30.427 -23.627 27.482 1.00 93.00 236 THR A C 1
ATOM 1823 O O . THR A 1 236 ? -30.197 -24.351 26.510 1.00 93.00 236 THR A O 1
ATOM 1826 N N . ASN A 1 237 ? -31.379 -23.907 28.383 1.00 91.81 237 ASN A N 1
ATOM 1827 C CA . ASN A 1 237 ? -32.109 -25.174 28.451 1.00 91.81 237 ASN A CA 1
ATOM 1828 C C . ASN A 1 237 ? -31.157 -26.384 28.504 1.00 91.81 237 ASN A C 1
ATOM 1830 O O . ASN A 1 237 ? -31.204 -27.279 27.665 1.00 91.81 237 ASN A O 1
ATOM 1834 N N . ASN A 1 238 ? -30.248 -26.373 29.479 1.00 93.06 238 ASN A N 1
ATOM 1835 C CA . ASN A 1 238 ? -29.199 -27.374 29.658 1.00 93.06 238 ASN A CA 1
ATOM 1836 C C . ASN A 1 238 ? -28.272 -27.508 28.438 1.00 93.06 238 ASN A C 1
ATOM 1838 O O . ASN A 1 238 ? -27.974 -28.617 27.996 1.00 93.06 238 ASN A O 1
ATOM 1842 N N . PHE A 1 239 ? -27.830 -26.370 27.887 1.00 93.38 239 PHE A N 1
ATOM 1843 C CA . PHE A 1 239 ? -26.978 -26.315 26.694 1.00 93.38 239 PHE A CA 1
ATOM 1844 C C . PHE A 1 239 ? -27.555 -27.123 25.516 1.00 93.38 239 PHE A C 1
ATOM 1846 O O . PHE A 1 239 ? -26.837 -27.856 24.832 1.00 93.38 239 PHE A O 1
ATOM 1853 N N . ALA A 1 240 ? -28.870 -27.011 25.295 1.00 93.06 240 ALA A N 1
ATOM 1854 C CA . ALA A 1 240 ? -29.568 -27.733 24.237 1.00 93.06 240 ALA A CA 1
ATOM 1855 C C . ALA A 1 240 ? -29.029 -27.385 22.839 1.00 93.06 240 ALA A C 1
ATOM 1857 O O . ALA A 1 240 ? -28.583 -26.265 22.582 1.00 93.06 240 ALA A O 1
ATOM 1858 N N . ALA A 1 241 ? -29.145 -28.340 21.911 1.00 91.88 241 ALA A N 1
ATOM 1859 C CA . ALA A 1 241 ? -28.711 -28.172 20.524 1.00 91.88 241 ALA A CA 1
ATOM 1860 C C . ALA A 1 241 ? -29.413 -26.998 19.815 1.00 91.88 241 ALA A C 1
ATOM 1862 O O . ALA A 1 241 ? -28.776 -26.299 19.035 1.00 91.88 241 ALA A O 1
ATOM 1863 N N . ASP A 1 242 ? -30.679 -26.724 20.139 1.00 92.06 242 ASP A N 1
ATOM 1864 C CA . ASP A 1 242 ? -31.444 -25.609 19.556 1.00 92.06 242 ASP A CA 1
ATOM 1865 C C . ASP A 1 242 ? -30.891 -24.228 19.951 1.00 92.06 242 ASP A C 1
ATOM 1867 O O . ASP A 1 242 ? -31.101 -23.238 19.249 1.00 92.06 242 ASP A O 1
ATOM 1871 N N . SER A 1 243 ? -30.159 -24.159 21.066 1.00 91.06 243 SER A N 1
ATOM 1872 C CA . SER A 1 243 ? -29.489 -22.946 21.536 1.00 91.06 243 SER A CA 1
ATOM 1873 C C . SER A 1 243 ? -28.094 -22.784 20.925 1.00 91.06 243 SER A C 1
ATOM 1875 O O . SER A 1 243 ? -27.475 -21.739 21.119 1.00 91.06 243 SER A O 1
ATOM 1877 N N . LEU A 1 244 ? -27.564 -23.789 20.218 1.00 93.75 244 LEU A N 1
ATOM 1878 C CA . LEU A 1 244 ? -26.202 -23.778 19.687 1.00 93.75 244 LEU A CA 1
ATOM 1879 C C . LEU A 1 244 ? -26.073 -22.778 18.528 1.00 93.75 244 LEU A C 1
ATOM 1881 O O . LEU A 1 244 ? -26.716 -22.902 17.488 1.00 93.75 244 LEU A O 1
ATOM 1885 N N . LEU A 1 245 ? -25.196 -21.792 18.700 1.00 90.44 245 LEU A N 1
ATOM 1886 C CA . LEU A 1 245 ? -24.850 -20.801 17.677 1.00 90.44 245 LEU A CA 1
ATOM 1887 C C . LEU A 1 245 ? -23.652 -21.254 16.836 1.00 90.44 245 LEU A C 1
ATOM 1889 O O . LEU A 1 245 ? -23.579 -20.954 15.643 1.00 90.44 245 LEU A O 1
ATOM 1893 N N . GLY A 1 246 ? -22.714 -21.976 17.454 1.00 87.69 246 GLY A N 1
ATOM 1894 C CA . GLY A 1 246 ? -21.514 -22.471 16.791 1.00 87.69 246 GLY A CA 1
ATOM 1895 C C . GLY A 1 246 ? -20.658 -23.370 17.678 1.00 87.69 246 GLY A C 1
ATOM 1896 O O . GLY A 1 246 ? -20.776 -23.365 18.903 1.00 87.69 246 GLY A O 1
ATOM 1897 N N . GLU A 1 247 ? -19.784 -24.137 17.037 1.00 87.19 247 GLU A N 1
ATOM 1898 C CA . GLU A 1 247 ? -18.817 -25.038 17.665 1.00 87.19 247 GLU A CA 1
ATOM 1899 C C . GLU A 1 247 ? -17.471 -24.889 16.950 1.00 87.19 247 GLU A C 1
ATOM 1901 O O . GLU A 1 247 ? -17.420 -24.820 15.721 1.00 87.19 247 GLU A O 1
ATOM 1906 N N . GLY A 1 248 ? -16.386 -24.809 17.719 1.00 76.19 248 GLY A N 1
ATOM 1907 C CA . GLY A 1 248 ? -15.031 -24.645 17.204 1.00 76.19 248 GLY A CA 1
ATOM 1908 C C . GLY A 1 248 ? -13.978 -25.218 18.150 1.00 76.19 248 GLY A C 1
ATOM 1909 O O . GLY A 1 248 ? -14.301 -25.844 19.158 1.00 76.19 248 GLY A O 1
ATOM 1910 N N . ALA A 1 249 ? -12.701 -24.981 17.837 1.00 71.69 249 ALA A N 1
ATOM 1911 C CA . ALA A 1 249 ? -11.566 -25.493 18.616 1.00 71.69 249 ALA A CA 1
ATOM 1912 C C . ALA A 1 249 ? -11.595 -25.063 20.096 1.00 71.69 249 ALA A C 1
ATOM 1914 O O . ALA A 1 249 ? -11.111 -25.785 20.963 1.00 71.69 249 ALA A O 1
ATOM 1915 N N . PHE A 1 250 ? -12.215 -23.916 20.375 1.00 71.75 250 PHE A N 1
ATOM 1916 C CA . PHE A 1 250 ? -12.299 -23.301 21.697 1.00 71.75 250 PHE A CA 1
ATOM 1917 C C . PHE A 1 250 ? -13.607 -23.624 22.435 1.00 71.75 250 PHE A C 1
ATOM 1919 O O . PHE A 1 250 ? -13.920 -23.001 23.443 1.00 71.75 250 PHE A O 1
ATOM 1926 N N . GLY A 1 251 ? -14.398 -24.585 21.950 1.00 85.88 251 GLY A N 1
ATOM 1927 C CA . GLY A 1 251 ? -15.638 -25.026 22.590 1.00 85.88 251 GLY A CA 1
ATOM 1928 C C . GLY A 1 251 ? -16.903 -24.635 21.829 1.00 85.88 251 GLY A C 1
ATOM 1929 O O . GLY A 1 251 ? -16.898 -24.460 20.608 1.00 85.88 251 GLY A O 1
ATOM 1930 N N . ARG A 1 252 ? -18.020 -24.554 22.557 1.00 91.44 252 ARG A N 1
ATOM 1931 C CA . ARG A 1 252 ? -19.368 -24.362 21.998 1.00 91.44 252 ARG A CA 1
ATOM 1932 C C . ARG A 1 252 ? -19.969 -23.049 22.462 1.00 91.44 252 ARG A C 1
ATOM 1934 O O . ARG A 1 252 ? -19.853 -22.696 23.631 1.00 91.44 252 ARG A O 1
ATOM 1941 N N . VAL A 1 253 ? -20.648 -22.351 21.562 1.00 94.06 253 VAL A N 1
ATOM 1942 C CA . VAL A 1 253 ? -21.294 -21.067 21.844 1.00 94.06 253 VAL A CA 1
ATOM 1943 C C . VAL A 1 253 ? -22.803 -21.232 21.757 1.00 94.06 253 VAL A C 1
ATOM 1945 O O . VAL A 1 253 ? -23.315 -21.703 20.744 1.00 94.06 253 VAL A O 1
ATOM 1948 N N . TYR A 1 254 ? -23.513 -20.811 22.799 1.00 95.69 254 TYR A N 1
ATOM 1949 C CA . TYR A 1 254 ? -24.963 -20.926 22.913 1.00 95.69 254 TYR A CA 1
ATOM 1950 C C . TYR A 1 254 ? -25.616 -19.551 23.030 1.00 95.69 254 TYR A C 1
ATOM 1952 O O . TYR A 1 254 ? -25.092 -18.660 23.690 1.00 95.69 254 TYR A O 1
ATOM 1960 N N . GLY A 1 255 ? -26.774 -19.370 22.408 1.00 95.25 255 GLY A N 1
ATOM 1961 C CA . GLY A 1 255 ? -27.600 -18.182 22.568 1.00 95.25 255 GLY A CA 1
ATOM 1962 C C . GLY A 1 255 ? -28.553 -18.362 23.738 1.00 95.25 255 GLY A C 1
ATOM 1963 O O . GLY A 1 255 ? -29.204 -19.397 23.842 1.00 95.25 255 GLY A O 1
ATOM 1964 N N . ALA A 1 256 ? -28.665 -17.350 24.591 1.00 93.69 256 ALA A N 1
ATOM 1965 C CA . ALA A 1 256 ? -29.570 -17.383 25.734 1.00 93.69 256 ALA A CA 1
ATOM 1966 C C . ALA A 1 256 ? -30.148 -16.000 26.039 1.00 93.69 256 ALA A C 1
ATOM 1968 O O . ALA A 1 256 ? -29.628 -14.977 25.589 1.00 93.69 256 ALA A O 1
ATOM 1969 N N . SER A 1 257 ? -31.207 -15.976 26.843 1.00 87.38 257 SER A N 1
ATOM 1970 C CA . SER A 1 257 ? -31.748 -14.761 27.448 1.00 87.38 257 SER A CA 1
ATOM 1971 C C . SER A 1 257 ? -31.604 -14.873 28.962 1.00 87.38 257 SER A C 1
ATOM 1973 O O . SER A 1 257 ? -32.271 -15.684 29.597 1.00 87.38 257 SER A O 1
ATOM 1975 N N . LEU A 1 258 ? -30.706 -14.072 29.530 1.00 80.12 258 LEU A N 1
ATOM 1976 C CA . LEU A 1 258 ? -30.664 -13.798 30.969 1.00 80.12 258 LEU A CA 1
ATOM 1977 C C . LEU A 1 258 ? -31.662 -12.659 31.273 1.00 80.12 258 LEU A C 1
ATOM 1979 O O . LEU A 1 258 ? -32.171 -12.070 30.319 1.00 80.12 258 LEU A O 1
ATOM 1983 N N . PRO A 1 259 ? -31.995 -12.330 32.538 1.00 77.25 259 PRO A N 1
ATOM 1984 C CA . PRO A 1 259 ? -32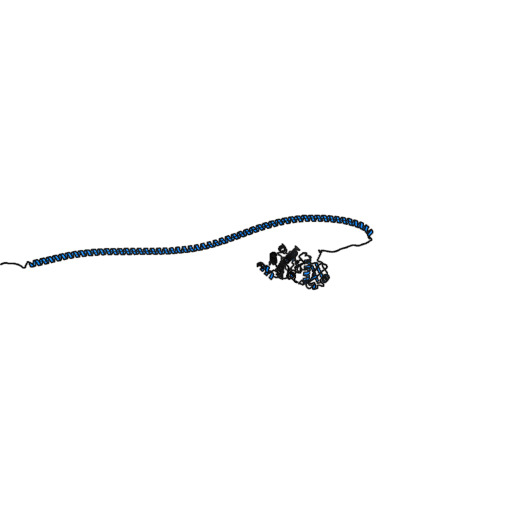.834 -11.168 32.841 1.00 77.25 259 PRO A CA 1
ATOM 1985 C C . PRO A 1 259 ? -32.242 -9.897 32.200 1.00 77.25 259 PRO A C 1
ATOM 1987 O O . PRO A 1 259 ? -31.275 -9.338 32.709 1.00 77.25 259 PRO A O 1
ATOM 1990 N N . GLY A 1 260 ? -32.773 -9.489 31.041 1.00 76.44 260 GLY A N 1
ATOM 1991 C CA . GLY A 1 260 ? -32.180 -8.450 30.197 1.00 76.44 260 GLY A CA 1
ATOM 1992 C C . GLY A 1 260 ? -31.965 -8.877 28.731 1.00 76.44 260 GLY A C 1
ATOM 1993 O O . GLY A 1 260 ? -32.782 -9.622 28.181 1.00 76.44 260 GLY A O 1
ATOM 1994 N N . PRO A 1 261 ? -30.928 -8.345 28.051 1.00 82.81 261 PRO A N 1
ATOM 1995 C CA . PRO A 1 261 ? -30.710 -8.575 26.626 1.00 82.81 261 PRO A CA 1
ATOM 1996 C C . PRO A 1 261 ? -30.252 -10.010 26.332 1.00 82.81 261 PRO A C 1
ATOM 1998 O O . PRO A 1 261 ? -29.750 -10.728 27.197 1.00 82.81 261 PRO A O 1
ATOM 2001 N N . ARG A 1 262 ? -30.412 -10.427 25.072 1.00 93.31 262 ARG A N 1
ATOM 2002 C CA . ARG A 1 262 ? -29.881 -11.703 24.579 1.00 93.31 262 ARG A CA 1
ATOM 2003 C C . ARG A 1 262 ? -28.354 -11.712 24.698 1.00 93.31 262 ARG A C 1
ATOM 2005 O O . ARG A 1 262 ? -27.709 -10.707 24.407 1.00 93.31 262 ARG A O 1
ATOM 2012 N N . VAL A 1 263 ? -27.797 -12.858 25.074 1.00 95.19 263 VAL A N 1
ATOM 2013 C CA . VAL A 1 263 ? -26.359 -13.069 25.287 1.00 95.19 263 VAL A CA 1
ATOM 2014 C C . VAL A 1 263 ? -25.841 -14.261 24.485 1.00 95.19 263 VAL A C 1
ATOM 2016 O O . VAL A 1 263 ? -26.616 -15.127 24.059 1.00 95.19 263 VAL A O 1
ATOM 2019 N N . ALA A 1 264 ? -24.524 -14.309 24.299 1.00 96.25 264 ALA A N 1
ATOM 2020 C CA . ALA A 1 264 ? -23.804 -15.473 23.794 1.00 96.25 264 ALA A CA 1
ATOM 2021 C C . ALA A 1 264 ? -22.967 -16.092 24.923 1.00 96.25 264 ALA A C 1
ATOM 2023 O O . ALA A 1 264 ? -22.190 -15.402 25.574 1.00 96.25 264 ALA A O 1
ATOM 2024 N N . ILE A 1 265 ? -23.120 -17.392 25.161 1.00 95.56 265 ILE A N 1
ATOM 2025 C CA . ILE A 1 265 ? -22.436 -18.135 26.222 1.00 95.56 265 ILE A CA 1
ATOM 2026 C C . ILE A 1 265 ? -21.452 -19.101 25.568 1.00 95.56 265 ILE A C 1
ATOM 2028 O O . ILE A 1 265 ? -21.867 -20.105 24.989 1.00 95.56 265 ILE A O 1
ATOM 2032 N N . LYS A 1 266 ? -20.153 -18.807 25.657 1.00 93.75 266 LYS A N 1
ATOM 2033 C CA . LYS A 1 266 ? -19.068 -19.694 25.213 1.00 93.75 266 LYS A CA 1
ATOM 2034 C C . LYS A 1 266 ? -18.734 -20.650 26.352 1.00 93.75 266 LYS A C 1
ATOM 2036 O O . LYS A 1 266 ? -18.169 -20.235 27.361 1.00 93.75 266 LYS A O 1
ATOM 2041 N N . LYS A 1 267 ? -19.100 -21.918 26.190 1.00 92.19 267 LYS A N 1
ATOM 2042 C CA . LYS A 1 267 ? -18.718 -23.023 27.068 1.00 92.19 267 LYS A CA 1
ATOM 2043 C C . LYS A 1 267 ? -17.417 -23.629 26.543 1.00 92.19 267 LYS A C 1
ATOM 2045 O O . LYS A 1 267 ? -17.406 -24.220 25.459 1.00 92.19 267 LYS A O 1
ATOM 2050 N N . LEU A 1 268 ? -16.335 -23.467 27.297 1.00 87.44 268 LEU A N 1
ATOM 2051 C CA . LEU A 1 268 ? -15.028 -24.025 26.949 1.00 87.44 268 LEU A CA 1
ATOM 2052 C C . LEU A 1 268 ? -15.019 -25.537 27.213 1.00 87.44 268 LEU A C 1
ATOM 2054 O O . LEU A 1 268 ? -15.738 -26.029 28.083 1.00 87.44 268 LEU A O 1
ATOM 2058 N N . SER A 1 269 ? -14.221 -26.285 26.452 1.00 77.44 269 SER A N 1
ATOM 2059 C CA . SER A 1 269 ? -14.112 -27.735 26.651 1.00 77.44 269 SER A CA 1
ATOM 2060 C C . SER A 1 269 ? -13.410 -28.053 27.976 1.00 77.44 269 SER A C 1
ATOM 2062 O O . SER A 1 269 ? -12.271 -27.632 28.184 1.00 77.44 269 SER A O 1
ATOM 2064 N N . ALA A 1 270 ? -14.067 -28.833 28.839 1.00 66.06 270 ALA A N 1
ATOM 2065 C CA . ALA A 1 270 ? -13.540 -29.265 30.138 1.00 66.06 270 ALA A CA 1
ATOM 2066 C C . ALA A 1 270 ? -12.314 -30.198 30.019 1.00 66.06 270 ALA A C 1
ATOM 2068 O O . ALA A 1 270 ? -11.561 -30.377 30.971 1.00 66.06 270 ALA A O 1
ATOM 2069 N N . GLU A 1 271 ? -12.089 -30.791 28.844 1.00 63.19 271 GLU A N 1
ATOM 2070 C CA . GLU A 1 271 ? -11.086 -31.842 28.634 1.00 63.19 271 GLU A CA 1
ATOM 2071 C C . GLU A 1 271 ? -9.690 -31.296 28.284 1.00 63.19 271 GLU A C 1
ATOM 2073 O O . GLU A 1 271 ? -8.728 -32.064 28.206 1.00 63.19 271 GLU A O 1
ATOM 2078 N N . SER A 1 272 ? -9.536 -29.980 28.073 1.00 65.31 272 SER A N 1
ATOM 2079 C CA . SER A 1 272 ? -8.264 -29.394 27.636 1.00 65.31 272 SER A CA 1
ATOM 2080 C C . SER A 1 272 ? -7.652 -28.455 28.684 1.00 65.31 272 SER A C 1
ATOM 2082 O O . SER A 1 272 ? -8.229 -27.444 29.078 1.00 65.31 272 SER A O 1
ATOM 2084 N N . LYS A 1 273 ? -6.403 -28.740 29.092 1.00 64.19 273 LYS A N 1
ATOM 2085 C CA . LYS A 1 273 ? -5.581 -27.803 29.895 1.00 64.19 273 LYS A CA 1
ATOM 2086 C C . LYS A 1 273 ? -5.418 -26.447 29.201 1.00 64.19 273 LYS A C 1
ATOM 2088 O O . LYS A 1 273 ? -5.267 -25.422 29.859 1.00 64.19 273 LYS A O 1
ATOM 2093 N N . GLN A 1 274 ? -5.451 -26.469 27.871 1.00 71.50 274 GLN A N 1
ATOM 2094 C CA . GLN A 1 274 ? -5.417 -25.296 27.013 1.00 71.50 274 GLN A CA 1
ATOM 2095 C C . GLN A 1 274 ? -6.638 -24.387 27.249 1.00 71.50 274 GLN A C 1
ATOM 2097 O O . GLN A 1 274 ? -6.467 -23.180 27.402 1.00 71.50 274 GLN A O 1
ATOM 2102 N N . GLY A 1 275 ? -7.836 -24.960 27.405 1.00 76.31 275 GLY A N 1
ATOM 2103 C CA . GLY A 1 275 ? -9.074 -24.216 27.637 1.00 76.31 275 GLY A CA 1
ATOM 2104 C C . GLY A 1 275 ? -9.067 -23.417 28.940 1.00 76.31 275 GLY A C 1
ATOM 2105 O O . GLY A 1 275 ? -9.575 -22.303 28.977 1.00 76.31 275 GLY A O 1
ATOM 2106 N N . THR A 1 276 ? -8.431 -23.913 30.008 1.00 82.81 276 THR A N 1
ATOM 2107 C CA . THR A 1 276 ? -8.281 -23.137 31.256 1.00 82.81 276 THR A CA 1
ATOM 2108 C C . THR A 1 276 ? -7.349 -21.934 31.089 1.00 82.81 276 THR A C 1
ATOM 2110 O O . THR A 1 276 ? -7.590 -20.883 31.685 1.00 82.81 276 THR A O 1
ATOM 2113 N N . VAL A 1 277 ? -6.272 -22.075 30.310 1.00 84.12 277 VAL A N 1
ATOM 2114 C CA . VAL A 1 277 ? -5.337 -20.971 30.038 1.00 84.12 277 VAL A CA 1
ATOM 2115 C C . VAL A 1 277 ? -6.025 -19.905 29.192 1.00 84.12 277 VAL A C 1
ATOM 2117 O O . VAL A 1 277 ? -5.980 -18.730 29.549 1.00 84.12 277 VAL A O 1
ATOM 2120 N N . GLU A 1 278 ? -6.722 -20.318 28.135 1.00 84.75 278 GLU A N 1
ATOM 2121 C CA . GLU A 1 278 ? -7.491 -19.426 27.263 1.00 84.75 278 GLU A CA 1
ATOM 2122 C C . GLU A 1 278 ? -8.618 -18.722 28.017 1.00 84.75 278 GLU A C 1
ATOM 2124 O O . GLU A 1 278 ? -8.762 -17.514 27.876 1.00 84.75 278 GLU A O 1
ATOM 2129 N N . PHE A 1 279 ? -9.349 -19.431 28.887 1.00 89.81 279 PHE A N 1
ATOM 2130 C CA . PHE A 1 279 ? -10.367 -18.834 29.757 1.00 89.81 279 PHE A CA 1
ATOM 2131 C C . PHE A 1 279 ? -9.814 -17.658 30.558 1.00 89.81 279 PHE A C 1
ATOM 2133 O O . PHE A 1 279 ? -10.377 -16.566 30.551 1.00 89.81 279 PHE A O 1
ATOM 2140 N N . LYS A 1 280 ? -8.704 -17.894 31.268 1.00 89.94 280 LYS A N 1
ATOM 2141 C CA . LYS A 1 280 ? -8.085 -16.888 32.133 1.00 89.94 280 LYS A CA 1
ATOM 2142 C C . LYS A 1 280 ? -7.511 -15.739 31.317 1.00 89.94 280 LYS A C 1
ATOM 2144 O O . LYS A 1 280 ? -7.675 -14.594 31.720 1.00 89.94 280 LYS A O 1
ATOM 2149 N N . SER A 1 281 ? -6.866 -16.044 30.190 1.00 88.31 281 SER A N 1
ATOM 2150 C CA . SER A 1 281 ? -6.313 -15.041 29.275 1.00 88.31 281 SER A CA 1
ATOM 2151 C C . SER A 1 281 ? -7.410 -14.133 28.716 1.00 88.31 281 SER A C 1
ATOM 2153 O O . SER A 1 281 ? -7.298 -12.908 28.763 1.00 88.31 281 SER A O 1
ATOM 2155 N N . GLU A 1 282 ? -8.513 -14.728 28.258 1.00 90.44 282 GLU A N 1
ATOM 2156 C CA . GLU A 1 282 ? -9.637 -14.007 27.673 1.00 90.44 282 GLU A CA 1
ATOM 2157 C C . GLU A 1 282 ? -10.368 -13.163 28.726 1.00 90.44 282 GLU A C 1
ATOM 2159 O O . GLU A 1 282 ? -10.644 -11.987 28.484 1.00 90.44 282 GLU A O 1
ATOM 2164 N N . LEU A 1 283 ? -10.611 -13.719 29.919 1.00 90.62 283 LEU A N 1
ATOM 2165 C CA . LEU A 1 283 ? -11.223 -12.996 31.035 1.00 90.62 283 LEU A CA 1
ATOM 2166 C C . LEU A 1 283 ? -10.353 -11.817 31.502 1.00 90.62 283 LEU A C 1
ATOM 2168 O O . LEU A 1 283 ? -10.871 -10.716 31.679 1.00 90.62 283 LEU A O 1
ATOM 2172 N N . ASP A 1 284 ? -9.041 -12.019 31.668 1.00 88.38 284 ASP A N 1
ATOM 2173 C CA . ASP A 1 284 ? -8.102 -10.962 32.066 1.00 88.38 284 ASP A CA 1
ATOM 2174 C C . ASP A 1 284 ? -8.022 -9.853 31.007 1.00 88.38 284 ASP A C 1
ATOM 2176 O O . ASP A 1 284 ? -8.124 -8.671 31.339 1.00 88.38 284 ASP A O 1
ATOM 2180 N N . SER A 1 285 ? -7.931 -10.221 29.728 1.00 85.56 285 SER A N 1
ATOM 2181 C CA . SER A 1 285 ? -7.890 -9.274 28.608 1.00 85.56 285 SER A CA 1
ATOM 2182 C C . SER A 1 285 ? -9.176 -8.447 28.516 1.00 85.56 285 SER A C 1
ATOM 2184 O O . SER A 1 285 ? -9.149 -7.216 28.553 1.00 85.56 285 SER A O 1
ATOM 2186 N N . LEU A 1 286 ? -10.334 -9.109 28.469 1.00 87.06 286 LEU A N 1
ATOM 2187 C CA . LEU A 1 286 ? -11.627 -8.441 28.317 1.00 87.06 286 LEU A CA 1
ATOM 2188 C C . LEU A 1 286 ? -12.102 -7.733 29.591 1.00 87.06 286 LEU A C 1
ATOM 2190 O O . LEU A 1 286 ? -12.993 -6.888 29.518 1.00 87.06 286 LEU A O 1
ATOM 2194 N N . SER A 1 287 ? -11.510 -8.009 30.756 1.00 85.56 287 SER A N 1
ATOM 2195 C CA . SER A 1 287 ? -11.727 -7.185 31.953 1.00 85.56 287 SER A CA 1
ATOM 2196 C C . SER A 1 287 ? -11.180 -5.768 31.795 1.00 85.56 287 SER A C 1
ATOM 2198 O O . SER A 1 287 ? -11.704 -4.839 32.406 1.00 85.56 287 SER A O 1
ATOM 2200 N N . LYS A 1 288 ? -10.175 -5.597 30.932 1.00 82.25 288 LYS A N 1
ATOM 2201 C CA . LYS A 1 288 ? -9.461 -4.337 30.732 1.00 82.25 288 LYS A CA 1
ATOM 2202 C C . LYS A 1 288 ? -9.918 -3.570 29.496 1.00 82.25 288 LYS A C 1
ATOM 2204 O O . LYS A 1 288 ? -9.773 -2.353 29.449 1.00 82.25 288 LYS A O 1
ATOM 2209 N N . PHE A 1 289 ? -10.462 -4.261 28.495 1.00 84.94 289 PHE A N 1
ATOM 2210 C CA . PHE A 1 289 ? -10.878 -3.629 27.246 1.00 84.94 289 PHE A CA 1
ATOM 2211 C C . PHE A 1 289 ? -12.332 -3.166 27.291 1.00 84.94 289 PHE A C 1
ATOM 2213 O O . PHE A 1 289 ? -13.259 -3.937 27.557 1.00 84.94 289 PHE A O 1
ATOM 2220 N N . ARG A 1 290 ? -12.538 -1.885 26.980 1.00 87.25 290 ARG A N 1
ATOM 2221 C CA . ARG A 1 290 ? -13.855 -1.279 26.765 1.00 87.25 290 ARG A CA 1
ATOM 2222 C C . ARG A 1 290 ? -13.771 -0.384 25.539 1.00 87.25 290 ARG A C 1
ATOM 2224 O O . ARG A 1 290 ? -13.260 0.728 25.605 1.00 87.25 290 ARG A O 1
ATOM 2231 N N . HIS A 1 291 ? -14.248 -0.892 24.408 1.00 93.38 291 HIS A N 1
ATOM 2232 C CA . HIS A 1 291 ? -14.193 -0.177 23.140 1.00 93.38 291 HIS A CA 1
ATOM 2233 C C . HIS A 1 291 ? -15.335 -0.615 22.219 1.00 93.38 291 HIS A C 1
ATOM 2235 O O . HIS A 1 291 ? -15.747 -1.772 22.245 1.00 93.38 291 HIS A O 1
ATOM 2241 N N . ALA A 1 292 ? -15.831 0.294 21.375 1.00 94.94 292 ALA A N 1
ATOM 2242 C CA . ALA A 1 292 ? -16.968 0.029 20.488 1.00 94.94 292 ALA A CA 1
ATOM 2243 C C . ALA A 1 292 ? -16.710 -1.112 19.484 1.00 94.94 292 ALA A C 1
ATOM 2245 O O . ALA A 1 292 ? -17.653 -1.776 19.067 1.00 94.94 292 ALA A O 1
ATOM 2246 N N . ASN A 1 293 ? -15.442 -1.360 19.139 1.00 97.50 293 ASN A N 1
ATOM 2247 C CA . ASN A 1 293 ? -15.011 -2.397 18.195 1.00 97.50 293 ASN A CA 1
ATOM 2248 C C . ASN A 1 293 ? -14.317 -3.605 18.856 1.00 97.50 293 ASN A C 1
ATOM 2250 O O . ASN A 1 293 ? -13.599 -4.346 18.187 1.00 97.50 293 ASN A O 1
ATOM 2254 N N . ILE A 1 294 ? -14.519 -3.812 20.159 1.00 96.50 294 ILE A N 1
ATOM 2255 C CA . ILE A 1 294 ? -14.062 -4.996 20.904 1.00 96.50 294 ILE A CA 1
ATOM 2256 C C . ILE A 1 294 ? -15.280 -5.628 21.575 1.00 96.50 294 ILE A C 1
ATOM 2258 O O . ILE A 1 294 ? -16.125 -4.910 22.108 1.00 96.50 294 ILE A O 1
ATOM 2262 N N . ILE A 1 295 ? -15.403 -6.955 21.519 1.00 95.31 295 ILE A N 1
ATOM 2263 C CA . ILE A 1 295 ? -16.544 -7.664 22.104 1.00 95.31 29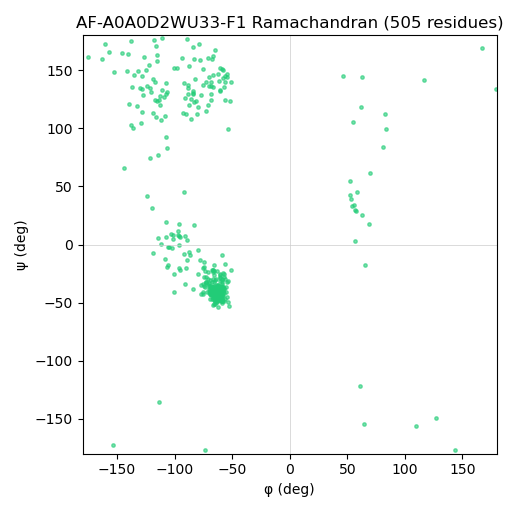5 ILE A CA 1
ATOM 2264 C C . ILE A 1 295 ? -16.616 -7.423 23.618 1.00 95.31 295 ILE A C 1
ATOM 2266 O O . ILE A 1 295 ? -15.621 -7.553 24.332 1.00 95.31 295 ILE A O 1
ATOM 2270 N N . ALA A 1 296 ? -17.797 -7.078 24.126 1.00 92.81 296 ALA A N 1
ATOM 2271 C CA . ALA A 1 296 ? -18.013 -6.885 25.550 1.00 92.81 296 ALA A CA 1
ATOM 2272 C C . ALA A 1 296 ? -18.333 -8.214 26.243 1.00 92.81 296 ALA A C 1
ATOM 2274 O O . ALA A 1 296 ? -19.295 -8.909 25.901 1.00 92.81 296 ALA A O 1
ATOM 2275 N N . ILE A 1 297 ? -17.548 -8.532 27.271 1.00 92.38 297 ILE A N 1
ATOM 2276 C CA . ILE A 1 297 ? -17.869 -9.582 28.236 1.00 92.38 297 ILE A CA 1
ATOM 2277 C C . ILE A 1 297 ? -18.787 -9.017 29.325 1.00 92.38 297 ILE A C 1
ATOM 2279 O O . ILE A 1 297 ? -18.525 -7.959 29.897 1.00 92.38 297 ILE A O 1
ATOM 2283 N N . MET A 1 298 ? -19.882 -9.721 29.595 1.00 91.69 298 MET A N 1
ATOM 2284 C CA . MET A 1 298 ? -20.915 -9.315 30.548 1.00 91.69 298 MET A CA 1
ATOM 2285 C C . MET A 1 298 ? -20.769 -10.028 31.890 1.00 91.69 298 MET A C 1
ATOM 2287 O O . MET A 1 298 ? -20.947 -9.410 32.933 1.00 91.69 298 MET A O 1
ATOM 2291 N N . SER A 1 299 ? -20.454 -11.323 31.869 1.00 93.50 299 SER A N 1
ATOM 2292 C CA . SER A 1 299 ? -20.269 -12.148 33.066 1.00 93.50 299 SER A CA 1
ATOM 2293 C C . SER A 1 299 ? -19.464 -13.408 32.741 1.00 93.50 299 SER A C 1
ATOM 2295 O O . SER A 1 299 ? -19.221 -13.719 31.574 1.00 93.50 299 SER A O 1
ATOM 2297 N N . TYR A 1 300 ? -19.094 -14.180 33.758 1.00 94.94 300 TYR A N 1
ATOM 2298 C CA . TYR A 1 300 ? -18.498 -15.508 33.580 1.00 94.94 300 TYR A CA 1
ATOM 2299 C C . TYR A 1 300 ? -19.021 -16.504 34.619 1.00 94.94 300 TYR A C 1
ATOM 2301 O O . TYR A 1 300 ? -19.584 -16.107 35.637 1.00 94.94 300 TYR A O 1
ATOM 2309 N N . ALA A 1 301 ? -18.824 -17.798 34.370 1.00 94.44 301 ALA A N 1
ATOM 2310 C CA . ALA A 1 301 ? -19.017 -18.850 35.363 1.00 94.44 301 ALA A CA 1
ATOM 2311 C C . ALA A 1 301 ? -17.793 -19.772 35.400 1.00 94.44 301 ALA A C 1
ATOM 2313 O O . ALA A 1 301 ? -17.280 -20.194 34.361 1.00 94.44 301 ALA A O 1
ATOM 2314 N N . GLU A 1 302 ? -17.347 -20.082 36.612 1.00 93.00 302 GLU A N 1
ATOM 2315 C CA . GLU A 1 302 ? -16.237 -20.985 36.911 1.00 93.00 302 GLU A CA 1
ATOM 2316 C C . GLU A 1 302 ? -16.647 -21.855 38.107 1.00 93.00 302 GLU A C 1
ATOM 2318 O O . GLU A 1 302 ? -16.673 -21.387 39.244 1.00 93.00 302 GLU A O 1
ATOM 2323 N N . GLU A 1 303 ? -17.014 -23.111 37.839 1.00 91.00 303 GLU A N 1
ATOM 2324 C CA . GLU A 1 303 ? -17.413 -24.102 38.849 1.00 91.00 303 GLU A CA 1
ATOM 2325 C C . GLU A 1 303 ? -16.824 -25.473 38.479 1.00 91.00 303 GLU A C 1
ATOM 2327 O O . GLU A 1 303 ? -17.087 -26.000 37.401 1.00 91.00 303 GLU A O 1
ATOM 2332 N N . GLY A 1 304 ? -16.002 -26.070 39.351 1.00 86.81 304 GLY A N 1
ATOM 2333 C CA . GLY A 1 304 ? -15.332 -27.347 39.056 1.00 86.81 304 GLY A CA 1
ATOM 2334 C C . GLY A 1 304 ? -14.413 -27.249 37.833 1.00 86.81 304 GLY A C 1
ATOM 2335 O O . GLY A 1 304 ? -13.527 -26.392 37.809 1.00 86.81 304 GLY A O 1
ATOM 2336 N N . ASP A 1 305 ? -14.661 -28.078 36.815 1.00 85.69 305 ASP A N 1
ATOM 2337 C CA . ASP A 1 305 ? -13.973 -28.063 35.508 1.00 85.69 305 ASP A CA 1
ATOM 2338 C C . ASP A 1 305 ? -14.750 -27.282 34.430 1.00 85.69 305 ASP A C 1
ATOM 2340 O O . ASP A 1 305 ? -14.301 -27.144 33.293 1.00 85.69 305 ASP A O 1
ATOM 2344 N N . GLU A 1 306 ? -15.911 -26.728 34.781 1.00 88.69 306 GLU A N 1
ATOM 2345 C CA . GLU A 1 306 ? -16.769 -26.001 33.854 1.00 88.69 306 GLU A CA 1
ATOM 2346 C C . GLU A 1 306 ? -16.377 -24.524 33.799 1.00 88.69 306 GLU A C 1
ATOM 2348 O O . GLU A 1 306 ? -16.222 -23.854 34.827 1.00 88.69 306 GLU A O 1
ATOM 2353 N N . ARG A 1 307 ? -16.184 -24.010 32.583 1.00 91.75 307 ARG A N 1
ATOM 2354 C CA . ARG A 1 307 ? -15.777 -22.626 32.320 1.00 91.75 307 ARG A CA 1
ATOM 2355 C C . ARG A 1 307 ? -16.653 -22.032 31.230 1.00 91.75 307 ARG A C 1
ATOM 2357 O O . ARG A 1 307 ? -16.686 -22.536 30.107 1.00 91.75 307 ARG A O 1
ATOM 2364 N N . CYS A 1 308 ? -17.364 -20.962 31.567 1.00 94.06 308 CYS A N 1
ATOM 2365 C CA . CYS A 1 308 ? -18.247 -20.260 30.644 1.00 94.06 308 CYS A CA 1
ATOM 2366 C C . CYS A 1 308 ? -17.946 -18.762 30.632 1.00 94.06 308 CYS A C 1
ATOM 2368 O O . CYS A 1 308 ? -17.858 -18.136 31.688 1.00 94.06 308 CYS A O 1
ATOM 2370 N N . LEU A 1 309 ? -17.863 -18.182 29.440 1.00 94.38 309 LEU A N 1
ATOM 2371 C CA . LEU A 1 309 ? -17.761 -16.738 29.224 1.00 94.38 309 LEU A CA 1
ATOM 2372 C C . LEU A 1 309 ? -19.066 -16.247 28.589 1.00 94.38 309 LEU A C 1
ATOM 2374 O O . LEU A 1 309 ? -19.574 -16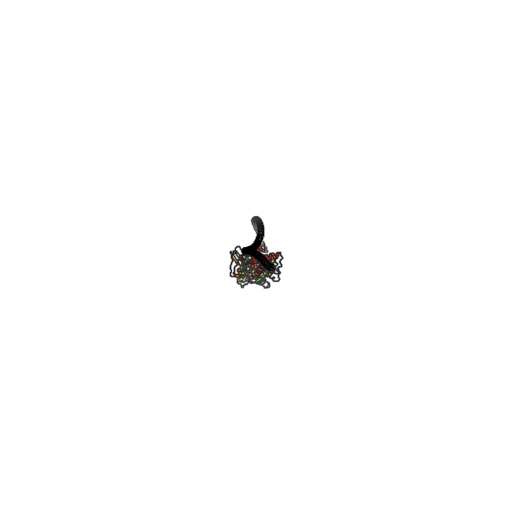.874 27.655 1.00 94.38 309 LEU A O 1
ATOM 2378 N N . VAL A 1 310 ? -19.633 -15.161 29.114 1.00 94.88 310 VAL A N 1
ATOM 2379 C CA . VAL A 1 310 ? -20.909 -14.596 28.656 1.00 94.88 310 VAL A CA 1
ATOM 2380 C C . VAL A 1 310 ? -20.655 -13.245 28.006 1.00 94.88 310 VAL A C 1
ATOM 2382 O O . VAL A 1 310 ? -20.175 -12.321 28.659 1.00 94.88 310 VAL A O 1
ATOM 2385 N N . TYR A 1 311 ? -21.016 -13.119 26.736 1.00 95.00 311 TYR A N 1
ATOM 2386 C CA . TYR A 1 311 ? -20.793 -11.933 25.916 1.00 95.00 311 TYR A CA 1
ATOM 2387 C C . TYR A 1 311 ? -22.109 -11.292 25.496 1.00 95.00 311 TYR A C 1
ATOM 2389 O O . TYR A 1 311 ? -23.165 -11.938 25.481 1.00 95.00 311 TYR A O 1
ATOM 2397 N N . GLU A 1 312 ? -22.017 -10.038 25.061 1.00 94.25 312 GLU A N 1
ATOM 2398 C CA . GLU A 1 312 ? -23.070 -9.432 24.253 1.00 94.25 312 GLU A CA 1
ATOM 2399 C C . GLU A 1 312 ? -23.382 -10.292 23.012 1.00 94.25 312 GLU A C 1
ATOM 2401 O O . GLU A 1 312 ? -22.507 -10.933 22.423 1.00 94.25 312 GLU A O 1
ATOM 2406 N N . PHE A 1 313 ? -24.654 -10.340 22.616 1.00 95.62 313 PHE A N 1
ATOM 2407 C CA . PHE A 1 313 ? -25.071 -11.127 21.461 1.00 95.62 313 PHE A CA 1
ATOM 2408 C C . PHE A 1 313 ? -24.884 -10.361 20.147 1.00 95.62 313 PHE A C 1
ATOM 2410 O O . PHE A 1 313 ? -25.393 -9.253 19.985 1.00 95.62 313 PHE A O 1
ATOM 2417 N N . MET A 1 314 ? -24.232 -11.006 19.176 1.00 96.44 314 MET A N 1
ATOM 2418 C CA . MET A 1 314 ? -23.925 -10.450 17.854 1.00 96.44 314 MET A CA 1
ATOM 2419 C C . MET A 1 314 ? -24.825 -11.101 16.787 1.00 96.44 314 MET A C 1
ATOM 2421 O O . MET A 1 314 ? -24.502 -12.176 16.273 1.00 96.44 314 MET A O 1
ATOM 2425 N N . PRO A 1 315 ? -25.996 -10.511 16.466 1.00 94.88 315 PRO A N 1
ATOM 2426 C CA . PRO A 1 315 ? -27.049 -11.175 15.693 1.00 94.88 315 PRO A CA 1
ATOM 2427 C C . PRO A 1 315 ? -26.677 -11.488 14.242 1.00 94.88 315 PRO A C 1
ATOM 2429 O O . PRO A 1 315 ? -27.286 -12.376 13.649 1.00 94.88 315 PRO A O 1
ATOM 2432 N N . ASN A 1 316 ? -25.700 -10.784 13.665 1.00 96.50 316 ASN A N 1
ATOM 2433 C CA . ASN A 1 316 ? -25.247 -11.021 12.296 1.00 96.50 316 ASN A CA 1
ATOM 2434 C C . ASN A 1 316 ? -24.092 -12.037 12.214 1.00 96.50 316 ASN A C 1
ATOM 2436 O O . ASN A 1 316 ? -23.562 -12.258 11.126 1.00 96.50 316 ASN A O 1
ATOM 2440 N N . GLY A 1 317 ? -23.733 -12.689 13.325 1.00 95.56 317 GLY A N 1
ATOM 2441 C CA . GLY A 1 317 ? -22.678 -13.703 13.361 1.00 95.56 317 GLY A CA 1
ATOM 2442 C C . GLY A 1 317 ? -21.300 -13.132 13.026 1.00 95.56 317 GLY A C 1
ATOM 2443 O O . GLY A 1 317 ? -21.043 -11.944 13.230 1.00 95.56 317 GLY A O 1
ATOM 2444 N N . SER A 1 318 ? -20.410 -13.985 12.520 1.00 97.25 318 SER A N 1
ATOM 2445 C CA . SER A 1 318 ? -19.059 -13.581 12.121 1.00 97.25 318 SER A CA 1
ATOM 2446 C C . SER A 1 318 ? -19.013 -12.985 10.710 1.00 97.25 318 SER A C 1
ATOM 2448 O O . SER A 1 318 ? -19.864 -13.257 9.854 1.00 97.25 318 SER A O 1
ATOM 2450 N N . VAL A 1 319 ? -17.959 -12.224 10.408 1.00 98.19 319 VAL A N 1
ATOM 2451 C CA . VAL A 1 319 ? -17.667 -11.776 9.038 1.00 98.19 319 VAL A CA 1
ATOM 2452 C C . VAL A 1 319 ? -17.532 -12.981 8.103 1.00 98.19 319 VAL A C 1
ATOM 2454 O O . VAL A 1 319 ? -18.034 -12.937 6.976 1.00 98.19 319 VAL A O 1
ATOM 2457 N N . ARG A 1 320 ? -16.949 -14.096 8.565 1.00 96.88 320 ARG A N 1
ATOM 2458 C CA . ARG A 1 320 ? -16.829 -15.318 7.757 1.00 96.88 320 ARG A CA 1
ATOM 2459 C C . ARG A 1 320 ? -18.186 -15.928 7.406 1.00 96.88 320 ARG A C 1
ATOM 2461 O O . ARG A 1 320 ? -18.385 -16.330 6.249 1.00 96.88 320 ARG A O 1
ATOM 2468 N N . ASP A 1 321 ? -19.133 -15.954 8.345 1.00 96.00 321 ASP A N 1
ATOM 2469 C CA . ASP A 1 321 ? -20.513 -16.401 8.102 1.00 96.00 321 ASP A CA 1
ATOM 2470 C C 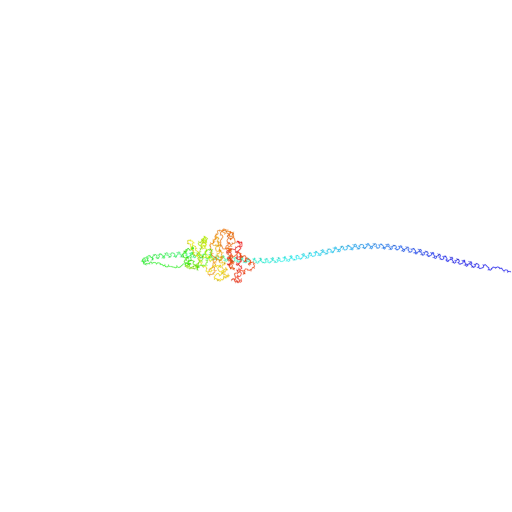. ASP A 1 321 ? -21.183 -15.536 7.024 1.00 96.00 321 ASP A C 1
ATOM 2472 O O . ASP A 1 321 ? -21.823 -16.052 6.102 1.00 96.00 321 ASP A O 1
ATOM 2476 N N . ARG A 1 322 ? -20.993 -14.212 7.086 1.00 97.50 322 ARG A N 1
ATOM 2477 C CA . ARG A 1 322 ? -21.598 -13.280 6.125 1.00 97.50 322 ARG A CA 1
ATOM 2478 C C . ARG A 1 322 ? -20.959 -13.347 4.742 1.00 97.50 322 ARG A C 1
ATOM 2480 O O . ARG A 1 322 ? -21.686 -13.367 3.750 1.00 97.50 322 ARG A O 1
ATOM 2487 N N . LEU A 1 323 ? -19.635 -13.472 4.652 1.00 97.19 323 LEU A N 1
ATOM 2488 C CA . LEU A 1 323 ? -18.932 -13.652 3.376 1.00 97.19 323 LEU A CA 1
ATOM 2489 C C . LEU A 1 323 ? -19.241 -15.007 2.726 1.00 97.19 323 LEU A C 1
ATOM 2491 O O . LEU A 1 323 ? -19.274 -15.117 1.506 1.00 97.19 323 LEU A O 1
ATOM 2495 N N . SER A 1 324 ? -19.475 -16.056 3.523 1.00 95.88 324 SER A N 1
ATOM 2496 C CA . SER A 1 324 ? -19.917 -17.365 3.010 1.00 95.88 324 SER A CA 1
ATOM 2497 C C . SER A 1 324 ? -21.418 -17.427 2.703 1.00 95.88 324 SER A C 1
ATOM 2499 O O . SER A 1 324 ? -21.881 -18.424 2.152 1.00 95.88 324 SER A O 1
ATOM 2501 N N . ARG A 1 325 ? -22.175 -16.361 3.016 1.00 95.69 325 ARG A N 1
ATOM 2502 C CA . ARG A 1 325 ? -23.641 -16.292 2.890 1.00 95.69 325 ARG A CA 1
ATOM 2503 C C . ARG A 1 325 ? -24.334 -17.454 3.600 1.00 95.69 325 ARG A C 1
ATOM 2505 O O . ARG A 1 325 ? -25.329 -17.996 3.113 1.00 95.69 325 ARG A O 1
ATOM 2512 N N . LYS A 1 326 ? -23.809 -17.836 4.768 1.00 94.25 326 LYS A N 1
ATOM 2513 C CA . LYS A 1 326 ? -24.402 -18.868 5.624 1.00 94.25 326 LYS A CA 1
ATOM 2514 C C . LYS A 1 326 ? -25.882 -18.562 5.846 1.00 94.25 326 LYS A C 1
ATOM 2516 O O . LYS A 1 326 ? -26.257 -17.396 5.993 1.00 94.25 326 LYS A O 1
ATOM 2521 N N . ASN A 1 327 ? -26.716 -19.600 5.829 1.00 93.00 327 ASN A N 1
ATOM 2522 C CA . ASN A 1 327 ? -28.175 -19.502 5.942 1.00 93.00 327 ASN A CA 1
ATOM 2523 C C . ASN A 1 327 ? -28.826 -18.584 4.886 1.00 93.00 327 ASN A C 1
ATOM 2525 O O . ASN A 1 327 ? -29.815 -17.916 5.175 1.00 93.00 327 ASN A O 1
ATOM 2529 N N . ASN A 1 328 ? -28.271 -18.538 3.668 1.00 94.50 328 ASN A N 1
ATOM 2530 C CA . ASN A 1 328 ? -28.752 -17.707 2.553 1.00 94.50 328 ASN A CA 1
ATOM 2531 C C . ASN A 1 328 ? -28.826 -16.210 2.882 1.00 94.50 328 ASN A C 1
ATOM 2533 O O . ASN A 1 328 ? -29.663 -15.477 2.352 1.00 94.50 328 ASN A O 1
ATOM 2537 N N . THR A 1 329 ? -27.953 -15.744 3.770 1.00 96.06 329 THR A N 1
ATOM 2538 C CA . THR A 1 329 ? -27.916 -14.333 4.137 1.00 96.06 329 THR A CA 1
ATOM 2539 C C . THR A 1 329 ? -27.470 -13.464 2.945 1.00 96.06 329 THR A C 1
ATOM 2541 O O . THR A 1 329 ? -26.629 -13.896 2.148 1.00 96.06 329 THR A O 1
ATOM 2544 N N . PRO A 1 330 ? -27.992 -12.227 2.792 1.00 95.50 330 PRO A N 1
ATOM 2545 C CA . PRO A 1 330 ? -27.618 -11.350 1.681 1.00 95.50 330 PRO A CA 1
ATOM 2546 C C . PRO A 1 330 ? -26.109 -11.064 1.648 1.00 95.50 330 PRO A C 1
ATOM 2548 O O . PRO A 1 330 ? -25.487 -11.024 2.714 1.00 95.50 330 PRO A O 1
ATOM 2551 N N . PRO A 1 331 ? -25.495 -10.832 0.477 1.00 95.75 331 PRO A N 1
ATOM 2552 C CA . PRO A 1 331 ? -24.083 -10.467 0.413 1.00 95.75 331 PRO A CA 1
ATOM 2553 C C . PRO A 1 331 ? -23.818 -9.131 1.122 1.00 95.75 331 PRO A C 1
ATOM 2555 O O . PRO A 1 331 ? -24.652 -8.227 1.090 1.00 95.75 331 PRO A O 1
ATOM 2558 N N . LEU A 1 332 ? -22.640 -8.998 1.738 1.00 97.50 332 LEU A N 1
ATOM 2559 C CA . LEU A 1 332 ? -22.179 -7.712 2.266 1.00 97.50 332 LEU A CA 1
ATOM 2560 C C . LEU A 1 332 ? -21.880 -6.756 1.109 1.00 97.50 332 LEU A C 1
ATOM 2562 O O . LEU A 1 332 ? -21.128 -7.110 0.193 1.00 97.50 332 LEU A O 1
ATOM 2566 N N . THR A 1 333 ? -22.438 -5.550 1.192 1.00 96.69 333 THR A N 1
ATOM 2567 C CA . THR A 1 333 ? -22.148 -4.435 0.277 1.00 96.69 333 THR A CA 1
ATOM 2568 C C . THR A 1 333 ? -20.710 -3.946 0.440 1.00 96.69 333 THR A C 1
ATOM 2570 O O . THR A 1 333 ? -20.086 -4.187 1.474 1.00 96.69 333 THR A O 1
ATOM 2573 N N . TRP A 1 334 ? -20.188 -3.214 -0.547 1.00 97.19 334 TRP A N 1
ATOM 2574 C CA . TRP A 1 334 ? -18.853 -2.619 -0.444 1.00 97.19 334 TRP A CA 1
ATOM 2575 C C . TRP A 1 334 ? -18.720 -1.698 0.777 1.00 97.19 334 TRP A C 1
ATOM 2577 O O . TRP A 1 334 ? -17.812 -1.884 1.582 1.00 97.19 334 TRP A O 1
ATOM 2587 N N . SER A 1 335 ? -19.680 -0.789 0.983 1.00 96.00 335 SER A N 1
ATOM 2588 C CA . SER A 1 335 ? -19.694 0.116 2.142 1.00 96.00 335 SER A CA 1
ATOM 2589 C C . SER A 1 335 ? -19.626 -0.632 3.481 1.00 96.00 335 SER A C 1
ATOM 2591 O O . SER A 1 335 ? -18.878 -0.234 4.373 1.00 96.00 335 SER A O 1
ATOM 2593 N N . GLN A 1 336 ? -20.346 -1.753 3.618 1.00 97.69 336 GLN A N 1
ATOM 2594 C CA . GLN A 1 336 ? -20.262 -2.587 4.821 1.00 97.69 336 GLN A CA 1
ATOM 2595 C C . GLN A 1 336 ? -18.875 -3.212 4.985 1.00 97.69 336 GLN A C 1
ATOM 2597 O O . GLN A 1 336 ? -18.331 -3.177 6.081 1.00 97.69 336 GLN A O 1
ATOM 2602 N N . ARG A 1 337 ? -18.279 -3.758 3.918 1.00 98.19 337 ARG A N 1
ATOM 2603 C CA . ARG A 1 337 ? -16.936 -4.362 3.986 1.00 98.19 337 ARG A CA 1
ATOM 2604 C C . ARG A 1 337 ? -15.865 -3.338 4.346 1.00 98.19 337 ARG A C 1
ATOM 2606 O O . ARG A 1 337 ? -15.012 -3.625 5.179 1.00 98.19 337 ARG A O 1
ATOM 2613 N N . HIS A 1 338 ? -15.959 -2.140 3.779 1.00 97.50 338 HIS A N 1
ATOM 2614 C CA . HIS A 1 338 ? -15.074 -1.030 4.109 1.00 97.50 338 HIS A CA 1
ATOM 2615 C C . HIS A 1 338 ? -15.216 -0.589 5.568 1.00 97.50 338 HIS A C 1
ATOM 2617 O O . HIS A 1 338 ? -14.217 -0.451 6.269 1.00 97.50 338 HIS A O 1
ATOM 2623 N N . ARG A 1 339 ? -16.451 -0.4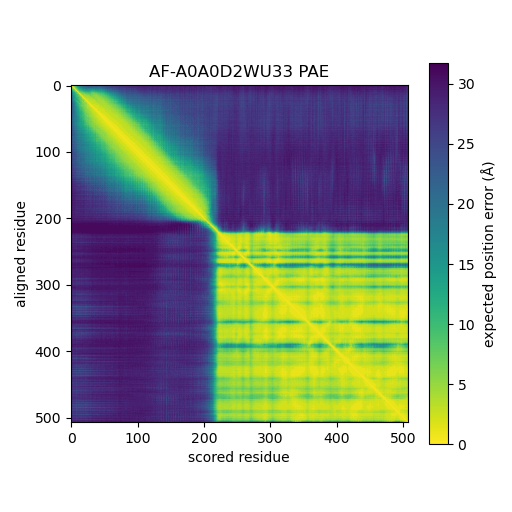52 6.070 1.00 97.88 339 ARG A N 1
ATOM 2624 C CA . ARG A 1 339 ? -16.693 -0.151 7.489 1.00 97.88 339 ARG A CA 1
ATOM 2625 C C . ARG A 1 339 ? -16.127 -1.230 8.407 1.00 97.88 339 ARG A C 1
ATOM 2627 O O . ARG A 1 339 ? -15.467 -0.898 9.379 1.00 97.88 339 ARG A O 1
ATOM 2634 N N . ILE A 1 340 ? -16.339 -2.504 8.074 1.00 98.62 340 ILE A N 1
ATOM 2635 C CA . ILE A 1 340 ? -15.799 -3.638 8.833 1.00 98.62 340 ILE A CA 1
ATOM 2636 C C . ILE A 1 340 ? -14.269 -3.555 8.916 1.00 98.62 340 ILE A C 1
ATOM 2638 O O . ILE A 1 340 ? -13.715 -3.739 9.995 1.00 98.62 340 ILE A O 1
ATOM 2642 N N . ALA A 1 341 ? -13.587 -3.245 7.809 1.00 98.56 341 ALA A N 1
ATOM 2643 C CA . ALA A 1 341 ? -12.137 -3.054 7.807 1.00 98.56 341 ALA A CA 1
ATOM 2644 C C . ALA A 1 341 ? -11.703 -1.930 8.765 1.00 98.56 341 ALA A C 1
ATOM 2646 O O . ALA A 1 341 ? -10.816 -2.141 9.593 1.00 98.56 341 ALA A O 1
ATOM 2647 N N . ALA A 1 342 ? -12.359 -0.767 8.691 1.00 98.25 342 ALA A N 1
ATOM 2648 C CA . ALA A 1 342 ? -12.063 0.375 9.555 1.00 98.25 342 ALA A CA 1
ATOM 2649 C C . ALA A 1 342 ? -12.330 0.067 11.041 1.00 98.25 342 ALA A C 1
ATOM 2651 O O . ALA A 1 342 ? -11.520 0.391 11.904 1.00 98.25 342 ALA A O 1
ATOM 2652 N N . ASP A 1 343 ? -13.432 -0.617 11.343 1.00 98.50 343 ASP A N 1
ATOM 2653 C CA . ASP A 1 343 ? -13.813 -1.027 12.695 1.00 98.50 343 ASP A CA 1
ATOM 2654 C C . ASP A 1 343 ? -12.811 -2.009 13.315 1.00 98.50 343 ASP A C 1
ATOM 2656 O O . ASP A 1 343 ? -12.407 -1.837 14.466 1.00 98.50 343 ASP A O 1
ATOM 2660 N N . VAL A 1 344 ? -12.357 -3.008 12.551 1.00 98.50 344 VAL A N 1
ATOM 2661 C CA . VAL A 1 344 ? -11.325 -3.950 13.011 1.00 98.50 344 VAL A CA 1
ATOM 2662 C C . VAL A 1 344 ? -10.007 -3.221 13.268 1.00 98.50 344 VAL A C 1
ATOM 2664 O O . VAL A 1 344 ? -9.397 -3.431 14.317 1.00 98.50 344 VAL A O 1
ATOM 2667 N N . ALA A 1 345 ? -9.591 -2.328 12.365 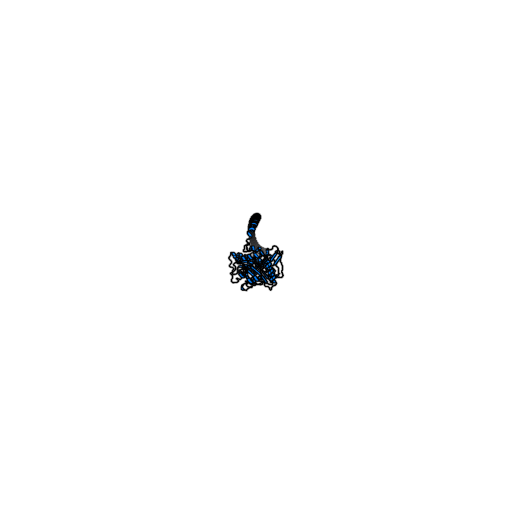1.00 98.19 345 ALA A N 1
ATOM 2668 C CA . ALA A 1 345 ? -8.392 -1.519 12.562 1.00 98.19 345 ALA A CA 1
ATOM 2669 C C . ALA A 1 345 ? -8.500 -0.628 13.814 1.00 98.19 345 ALA A C 1
ATOM 2671 O O . ALA A 1 345 ? -7.534 -0.515 14.566 1.00 98.19 345 ALA A O 1
ATOM 2672 N N . ARG A 1 346 ? -9.686 -0.073 14.101 1.00 97.75 346 ARG A N 1
ATOM 2673 C CA . ARG A 1 346 ? -9.968 0.747 15.295 1.00 97.75 346 ARG A CA 1
ATOM 2674 C C . ARG A 1 346 ? -9.837 -0.062 16.572 1.00 97.75 346 ARG A C 1
ATOM 2676 O O . ARG A 1 346 ? -9.164 0.363 17.507 1.00 97.75 346 ARG A O 1
ATOM 2683 N N . GLY A 1 347 ? -10.459 -1.240 16.596 1.00 96.19 347 GLY A N 1
ATOM 2684 C CA . GLY A 1 347 ? -10.358 -2.165 17.720 1.00 96.19 347 GLY A CA 1
ATOM 2685 C C . GLY A 1 347 ? -8.910 -2.576 17.983 1.00 96.19 347 GLY A C 1
ATOM 2686 O O . GLY A 1 347 ? -8.442 -2.485 19.114 1.00 96.19 347 GLY A O 1
ATOM 2687 N N . MET A 1 348 ? -8.178 -2.966 16.941 1.00 96.75 348 MET A N 1
ATOM 2688 C CA . MET A 1 348 ? -6.794 -3.418 17.089 1.00 96.75 348 MET A CA 1
ATOM 2689 C C . MET A 1 348 ? -5.817 -2.292 17.423 1.00 96.75 348 MET A C 1
ATOM 2691 O O . MET A 1 348 ? -4.894 -2.519 18.203 1.00 96.75 348 MET A O 1
ATOM 2695 N N . HIS A 1 349 ? -6.038 -1.077 16.915 1.00 95.31 349 HIS A N 1
ATOM 2696 C CA . HIS A 1 349 ? -5.286 0.094 17.354 1.00 95.31 349 HIS A CA 1
ATOM 2697 C C . HIS A 1 349 ? -5.462 0.309 18.858 1.00 95.31 349 HIS A C 1
ATOM 2699 O O . HIS A 1 349 ? -4.467 0.366 19.573 1.00 95.31 349 HIS A O 1
ATOM 2705 N N . TYR A 1 350 ? -6.712 0.312 19.342 1.00 93.75 350 TYR A N 1
ATOM 2706 C CA . TYR A 1 350 ? -7.004 0.414 20.770 1.00 93.75 350 TYR A CA 1
ATOM 2707 C C . TYR A 1 350 ? -6.304 -0.685 21.577 1.00 93.75 350 TYR A C 1
ATOM 2709 O O . TYR A 1 350 ? -5.659 -0.374 22.568 1.00 93.75 350 TYR A O 1
ATOM 2717 N N . VAL A 1 351 ? -6.369 -1.951 21.152 1.00 92.00 351 VAL A N 1
ATOM 2718 C CA . VAL A 1 351 ? -5.709 -3.067 21.859 1.00 92.00 351 VAL A CA 1
ATOM 2719 C C . VAL A 1 351 ? -4.196 -2.860 21.953 1.00 92.00 351 VAL A C 1
ATOM 2721 O O . VAL A 1 351 ? -3.622 -3.059 23.021 1.00 92.00 351 VAL A O 1
ATOM 2724 N N . GLN A 1 352 ? -3.548 -2.430 20.868 1.00 89.94 352 GLN A N 1
ATOM 2725 C CA . GLN A 1 352 ? -2.098 -2.222 20.852 1.00 89.94 352 GLN A CA 1
ATOM 2726 C C . GLN A 1 352 ? -1.643 -0.981 21.628 1.00 89.94 352 GLN A C 1
ATOM 2728 O O . GLN A 1 352 ? -0.491 -0.938 22.051 1.00 89.94 352 GLN A O 1
ATOM 2733 N N . THR A 1 353 ? -2.515 0.014 21.826 1.00 88.44 353 THR A N 1
ATOM 2734 C CA . THR A 1 353 ? -2.173 1.272 22.513 1.00 88.44 353 THR A CA 1
ATOM 2735 C C . THR A 1 353 ? -2.857 1.453 23.866 1.00 88.44 353 THR A C 1
ATOM 2737 O O . THR A 1 353 ? -2.655 2.481 24.510 1.00 88.44 353 THR A O 1
ATOM 2740 N N . ALA A 1 354 ? -3.679 0.498 24.313 1.00 85.50 354 ALA A N 1
ATOM 2741 C CA . ALA A 1 354 ? -4.426 0.592 25.570 1.00 85.50 354 ALA A CA 1
ATOM 2742 C C . ALA A 1 354 ? -3.503 0.729 26.791 1.00 85.50 354 ALA A C 1
ATOM 2744 O O . ALA A 1 354 ? -3.891 1.333 27.791 1.00 85.50 354 ALA A O 1
ATOM 2745 N N . PHE A 1 355 ? -2.283 0.193 26.700 1.00 84.94 355 PHE A N 1
ATOM 2746 C CA . PHE A 1 355 ? -1.279 0.242 27.753 1.00 84.94 355 PHE A CA 1
ATOM 2747 C C . PHE A 1 355 ? 0.045 0.778 27.199 1.00 84.94 355 PHE A C 1
ATOM 2749 O O . PHE A 1 355 ? 0.671 0.092 26.393 1.00 84.94 355 PHE A O 1
ATOM 2756 N N . PRO A 1 356 ? 0.504 1.965 27.638 1.00 77.19 356 PRO A N 1
ATOM 2757 C CA . PRO A 1 356 ? 1.710 2.600 27.100 1.00 77.19 356 PRO A CA 1
ATOM 2758 C C . PRO A 1 356 ? 2.978 1.732 27.140 1.00 77.19 356 PRO A C 1
ATOM 2760 O O . PRO A 1 356 ? 3.809 1.840 26.244 1.00 77.19 356 PRO A O 1
ATOM 2763 N N . ASP A 1 357 ? 3.110 0.856 28.141 1.00 80.00 357 ASP A N 1
ATOM 2764 C CA . ASP A 1 357 ? 4.301 0.017 28.346 1.00 80.00 357 ASP A CA 1
ATOM 2765 C C . ASP A 1 357 ? 4.104 -1.460 27.959 1.00 80.00 357 ASP A C 1
ATOM 2767 O O . ASP A 1 357 ? 5.050 -2.252 28.049 1.00 80.00 357 ASP A O 1
ATOM 2771 N N . HIS A 1 358 ? 2.893 -1.850 27.535 1.00 82.81 358 HIS A N 1
ATOM 2772 C CA . HIS A 1 358 ? 2.537 -3.245 27.262 1.00 82.81 358 HIS A CA 1
ATOM 2773 C C . HIS A 1 358 ? 1.907 -3.387 25.882 1.00 82.81 358 HIS A C 1
ATOM 2775 O O . HIS A 1 358 ? 0.723 -3.113 25.696 1.00 82.81 358 HIS A O 1
ATOM 2781 N N . VAL A 1 359 ? 2.677 -3.908 24.928 1.00 84.31 359 VAL A N 1
ATOM 2782 C CA . VAL A 1 359 ? 2.121 -4.278 23.625 1.00 84.31 359 VAL A CA 1
ATOM 2783 C C . VAL A 1 359 ? 1.367 -5.591 23.764 1.00 84.31 359 VAL A C 1
ATOM 2785 O O . VAL A 1 359 ? 1.903 -6.578 24.275 1.00 84.31 359 VAL A O 1
ATOM 2788 N N . LEU A 1 360 ? 0.130 -5.601 23.284 1.00 89.94 360 LEU A N 1
ATOM 2789 C CA . LEU A 1 360 ? -0.735 -6.770 23.280 1.00 89.94 360 LEU A CA 1
ATOM 2790 C C . LEU A 1 360 ? -0.862 -7.334 21.867 1.00 89.94 360 LEU A C 1
ATOM 2792 O O . LEU A 1 360 ? -1.161 -6.602 20.924 1.00 89.94 360 LEU A O 1
ATOM 2796 N N . PHE A 1 361 ? -0.665 -8.643 21.744 1.00 92.31 361 PHE A N 1
ATOM 2797 C CA . PHE A 1 361 ? -0.844 -9.395 20.504 1.00 92.31 361 PHE A CA 1
ATOM 2798 C C . PHE A 1 361 ? -2.101 -10.240 20.612 1.00 92.31 361 PHE A C 1
ATOM 2800 O O . PHE A 1 361 ? -2.234 -10.990 21.576 1.00 92.31 361 PHE A O 1
ATOM 2807 N N . HIS A 1 362 ? -2.988 -10.161 19.626 1.00 95.31 362 HIS A N 1
ATOM 2808 C CA . HIS A 1 362 ? -4.181 -10.995 19.533 1.00 95.31 362 HIS A CA 1
ATOM 2809 C C . HIS A 1 362 ? -3.842 -12.425 19.087 1.00 95.31 362 HIS A C 1
ATOM 2811 O O . HIS A 1 362 ? -4.376 -13.386 19.636 1.00 95.31 362 HIS A O 1
ATOM 2817 N N . LEU A 1 363 ? -2.949 -12.576 18.099 1.00 95.00 363 LEU A N 1
ATOM 2818 C CA . LEU A 1 363 ? -2.411 -13.841 17.563 1.00 95.00 363 LEU A CA 1
ATOM 2819 C C . LEU A 1 363 ? -3.400 -14.776 16.841 1.00 95.00 363 LEU A C 1
ATOM 2821 O O . LEU A 1 363 ? -2.964 -15.609 16.049 1.00 95.00 363 LEU A O 1
ATOM 2825 N N . ASP A 1 364 ? -4.712 -14.616 17.029 1.00 95.12 364 ASP A N 1
ATOM 2826 C CA . ASP A 1 364 ? -5.744 -15.317 16.237 1.00 95.12 364 ASP A CA 1
ATOM 2827 C C . ASP A 1 364 ? -6.744 -14.369 15.558 1.00 95.12 364 ASP A C 1
ATOM 2829 O O . ASP A 1 364 ? -7.957 -14.584 15.566 1.00 95.12 364 ASP A O 1
ATOM 2833 N N . LEU A 1 365 ? -6.239 -13.264 15.004 1.00 97.75 365 LEU A N 1
ATOM 2834 C CA . LEU A 1 365 ? -7.065 -12.296 14.287 1.00 97.75 365 LEU A CA 1
ATOM 2835 C C . LEU A 1 365 ? -7.493 -12.879 12.924 1.00 97.75 365 LEU A C 1
ATOM 2837 O O . LEU A 1 365 ? -6.661 -13.133 12.056 1.00 97.75 365 LEU A O 1
ATOM 2841 N N . LYS A 1 366 ? -8.798 -13.102 12.735 1.00 97.31 366 LYS A N 1
ATOM 2842 C CA . LYS A 1 366 ? -9.396 -13.697 11.522 1.00 97.31 366 LYS A CA 1
ATOM 2843 C C . LYS A 1 366 ? -10.870 -13.316 11.381 1.00 97.31 366 LYS A C 1
ATOM 2845 O O . LYS A 1 366 ? -11.481 -12.873 12.349 1.00 97.31 366 LYS A O 1
ATOM 2850 N N . THR A 1 367 ? -11.475 -13.529 10.212 1.00 98.06 367 THR A N 1
ATOM 2851 C CA . THR A 1 367 ? -12.884 -13.149 9.973 1.00 98.06 367 THR A CA 1
ATOM 2852 C C . THR A 1 367 ? -13.905 -13.956 10.777 1.00 98.06 367 THR A C 1
ATOM 2854 O O . THR A 1 367 ? -15.003 -13.451 11.007 1.00 98.06 367 THR A O 1
ATOM 2857 N N . ASP A 1 368 ? -13.572 -15.163 11.246 1.00 96.25 368 ASP A N 1
ATOM 2858 C CA . ASP A 1 368 ? -14.399 -15.912 12.206 1.00 96.25 368 ASP A CA 1
ATOM 2859 C C . ASP A 1 368 ? -14.458 -15.221 13.581 1.00 96.25 368 ASP A C 1
ATOM 2861 O O . ASP A 1 368 ? -15.478 -15.288 14.262 1.00 96.25 368 ASP A O 1
ATOM 2865 N N . ASN A 1 369 ? -13.392 -14.498 13.946 1.00 97.06 369 ASN A N 1
ATOM 2866 C CA . ASN A 1 369 ? -13.239 -13.804 15.228 1.00 97.06 369 ASN A CA 1
ATOM 2867 C C . ASN A 1 369 ? -13.618 -12.314 15.144 1.00 97.06 369 ASN A C 1
ATOM 2869 O O . ASN A 1 369 ? -13.437 -11.567 16.105 1.00 97.06 369 ASN A O 1
ATOM 2873 N N . VAL A 1 370 ? -14.181 -11.871 14.016 1.00 98.44 370 VAL A N 1
ATOM 2874 C CA . VAL A 1 370 ? -14.780 -10.541 13.859 1.00 98.44 370 VAL A CA 1
ATOM 2875 C C . VAL A 1 370 ? -16.292 -10.707 13.780 1.00 98.44 370 VAL A C 1
ATOM 2877 O O . VAL A 1 370 ? -16.812 -11.245 12.803 1.00 98.44 370 VAL A O 1
ATOM 2880 N N . LEU A 1 371 ? -17.001 -10.253 14.810 1.00 98.25 371 LEU A N 1
ATOM 2881 C CA . LEU A 1 371 ? -18.447 -10.411 14.949 1.00 98.25 371 LEU A CA 1
ATOM 2882 C C . LEU A 1 371 ? -19.193 -9.133 14.566 1.00 98.25 371 LEU A C 1
ATOM 2884 O O . LEU A 1 371 ? -18.664 -8.031 14.704 1.00 98.25 371 LEU A O 1
ATOM 2888 N N . LEU A 1 372 ? -20.434 -9.284 14.105 1.00 98.38 372 LEU A N 1
ATOM 2889 C CA . LEU A 1 372 ? -21.253 -8.193 13.581 1.00 98.38 372 LEU A CA 1
ATOM 2890 C C . LEU A 1 372 ? -22.512 -7.972 14.425 1.00 98.38 372 LEU A C 1
ATOM 2892 O O . LEU A 1 372 ? -23.320 -8.886 14.633 1.00 98.38 372 LEU A O 1
ATOM 2896 N N . ASP A 1 373 ? -22.679 -6.739 14.901 1.00 96.56 373 ASP A N 1
ATOM 2897 C CA . ASP A 1 373 ? -23.866 -6.336 15.653 1.00 96.56 373 ASP A CA 1
ATOM 2898 C C . ASP A 1 373 ? -25.089 -6.178 14.727 1.00 96.56 373 ASP A C 1
ATOM 2900 O O . ASP A 1 373 ? -25.013 -6.421 13.519 1.00 96.56 373 ASP A O 1
ATOM 2904 N N . ALA A 1 374 ? -26.235 -5.751 15.267 1.00 96.12 374 ALA A N 1
ATOM 2905 C CA . ALA A 1 374 ? -27.464 -5.541 14.491 1.00 96.12 374 ALA A CA 1
ATOM 2906 C C . ALA A 1 374 ? -27.318 -4.529 13.333 1.00 96.12 374 ALA A C 1
ATOM 2908 O O . ALA A 1 374 ? -28.058 -4.616 12.353 1.00 96.12 374 ALA A O 1
ATOM 2909 N N . HIS A 1 375 ? -26.357 -3.607 13.420 1.00 96.31 375 HIS A N 1
ATOM 2910 C CA . HIS A 1 375 ? -26.103 -2.539 12.453 1.00 96.31 375 HIS A CA 1
ATOM 2911 C C . HIS A 1 375 ? -24.893 -2.821 11.547 1.00 96.31 375 HIS A C 1
ATOM 2913 O O . HIS A 1 375 ? -24.504 -1.952 10.764 1.00 96.31 375 HIS A O 1
ATOM 2919 N N . PHE A 1 376 ? -24.333 -4.036 11.604 1.00 97.12 376 PHE A N 1
ATOM 2920 C CA . PHE A 1 376 ? -23.112 -4.433 10.896 1.00 97.12 376 PHE A CA 1
ATOM 2921 C C . PHE A 1 376 ? -21.859 -3.656 11.327 1.00 97.12 376 PHE A C 1
ATOM 2923 O O . PHE A 1 376 ? -20.913 -3.556 10.545 1.00 97.12 376 PHE A O 1
ATOM 2930 N N . ASN A 1 377 ? -21.827 -3.133 12.554 1.00 97.75 377 ASN A N 1
ATOM 2931 C CA . ASN A 1 377 ? -20.576 -2.672 13.150 1.00 97.75 377 ASN A CA 1
ATOM 2932 C C . ASN A 1 377 ? -19.764 -3.895 13.578 1.00 97.75 377 ASN A C 1
ATOM 2934 O O . ASN A 1 377 ? -20.319 -4.856 14.128 1.00 97.75 377 ASN A O 1
ATOM 2938 N N . ALA A 1 378 ? -18.460 -3.865 13.315 1.00 98.50 378 ALA A N 1
ATOM 2939 C CA . ALA A 1 378 ? -17.586 -4.987 13.621 1.00 98.50 378 ALA A CA 1
ATOM 2940 C C . ALA A 1 378 ? -16.960 -4.866 15.012 1.00 98.50 378 ALA A C 1
ATOM 2942 O O . ALA A 1 378 ? -16.509 -3.792 15.423 1.00 98.50 378 ALA A O 1
ATOM 2943 N N . LYS A 1 379 ? -16.896 -6.000 15.715 1.00 98.50 379 LYS A N 1
ATOM 2944 C CA . LYS A 1 379 ? -16.180 -6.150 16.982 1.00 98.50 379 LYS A CA 1
ATOM 2945 C C . LYS A 1 379 ? -15.229 -7.336 16.924 1.00 98.50 379 LYS A C 1
ATOM 2947 O O . LYS A 1 379 ? -15.639 -8.440 16.568 1.00 98.50 379 LYS A O 1
ATOM 2952 N N . VAL A 1 380 ? -13.970 -7.110 17.288 1.00 98.12 380 VAL A N 1
ATOM 2953 C CA . VAL A 1 380 ? -12.977 -8.182 17.437 1.00 98.12 380 VAL A CA 1
ATOM 2954 C C . VAL A 1 380 ? -13.297 -8.984 18.699 1.00 98.12 380 VAL A C 1
ATOM 2956 O O . VAL A 1 380 ? -13.696 -8.416 19.718 1.00 98.12 380 VAL A O 1
ATOM 2959 N N . SER A 1 381 ? -13.159 -10.303 18.619 1.00 95.12 381 SER A N 1
ATOM 2960 C CA . SER A 1 381 ? -13.470 -11.273 19.673 1.00 95.12 381 SER A CA 1
ATOM 2961 C C . SER A 1 381 ? -12.387 -12.349 19.767 1.00 95.12 381 SER A C 1
ATOM 2963 O O . SER A 1 381 ? -11.511 -12.394 18.914 1.00 95.12 381 SER A O 1
ATOM 2965 N N . ASP A 1 382 ? -12.496 -13.237 20.762 1.00 91.06 382 ASP A N 1
ATOM 2966 C CA . ASP A 1 382 ? -11.613 -14.398 20.959 1.00 91.06 382 ASP A CA 1
ATOM 2967 C C . ASP A 1 382 ? -10.177 -14.037 21.381 1.00 91.06 382 ASP A C 1
ATOM 2969 O O . ASP A 1 382 ? -9.183 -14.356 20.731 1.00 91.06 382 ASP A O 1
ATOM 2973 N N . PHE A 1 383 ? -10.076 -13.398 22.549 1.00 91.81 383 PHE A N 1
ATOM 2974 C CA . PHE A 1 383 ? -8.814 -12.952 23.153 1.00 91.81 383 PHE A CA 1
ATOM 2975 C C . PHE A 1 383 ? -8.087 -14.069 23.934 1.00 91.81 383 PHE A C 1
ATOM 2977 O O . PHE A 1 383 ? -7.203 -13.797 24.745 1.00 91.81 383 PHE A O 1
ATOM 2984 N N . GLY A 1 384 ? -8.437 -15.341 23.713 1.00 86.50 384 GLY A N 1
ATOM 2985 C CA . GLY A 1 384 ? -7.884 -16.480 24.457 1.00 86.50 384 GLY A CA 1
ATOM 2986 C C . GLY A 1 384 ? -6.381 -16.696 24.256 1.00 86.50 384 GLY A C 1
ATOM 2987 O O . GLY A 1 384 ? -5.695 -17.147 25.174 1.00 86.50 384 GLY A O 1
ATOM 2988 N N . LEU A 1 385 ? -5.843 -16.323 23.091 1.00 88.75 385 LEU A N 1
ATOM 2989 C CA . LEU A 1 385 ? -4.415 -16.454 22.774 1.00 88.75 385 LEU A CA 1
ATOM 2990 C C . LEU A 1 385 ? -3.601 -15.182 23.031 1.00 88.75 385 LEU A C 1
ATOM 2992 O O . LEU A 1 385 ? -2.415 -15.157 22.693 1.00 88.75 385 LEU A O 1
ATOM 2996 N N . VAL A 1 386 ? -4.202 -14.148 23.630 1.00 91.25 386 VAL A N 1
ATOM 2997 C CA . VAL A 1 386 ? -3.525 -12.865 23.831 1.00 91.25 386 VAL A CA 1
ATOM 2998 C C . VAL A 1 386 ? -2.223 -13.026 24.599 1.00 91.25 386 VAL A C 1
ATOM 3000 O O . VAL A 1 386 ? -2.125 -13.772 25.575 1.00 91.25 386 VAL A O 1
ATOM 3003 N N . ARG A 1 387 ? -1.208 -12.278 24.168 1.00 89.56 387 ARG A N 1
ATOM 3004 C CA . ARG A 1 387 ? 0.066 -12.160 24.880 1.00 89.56 387 ARG A CA 1
ATOM 3005 C C . ARG A 1 387 ? 0.429 -10.701 25.081 1.00 89.56 387 ARG A C 1
ATOM 3007 O O . ARG A 1 387 ? 0.192 -9.884 24.201 1.00 89.56 387 ARG A O 1
ATOM 3014 N N . ALA A 1 388 ? 1.049 -10.404 26.218 1.00 87.12 388 ALA A N 1
ATOM 3015 C CA . ALA A 1 388 ? 1.592 -9.088 26.529 1.00 87.12 388 ALA A CA 1
ATOM 3016 C C . ALA A 1 388 ? 3.125 -9.108 26.460 1.00 87.12 388 ALA A C 1
ATOM 3018 O O . ALA A 1 388 ? 3.758 -10.050 26.945 1.00 87.12 388 ALA A O 1
ATOM 3019 N N . ALA A 1 389 ? 3.717 -8.054 25.906 1.00 84.62 389 ALA A N 1
ATOM 3020 C CA . ALA A 1 389 ? 5.149 -7.783 25.948 1.00 84.62 389 ALA A CA 1
ATOM 3021 C C . ALA A 1 389 ? 5.409 -6.443 26.625 1.00 84.62 389 ALA A C 1
ATOM 3023 O O . ALA A 1 389 ? 4.796 -5.445 26.259 1.00 84.62 389 ALA A O 1
ATOM 3024 N N . GLN A 1 390 ? 6.338 -6.421 27.576 1.00 83.38 390 GLN A N 1
ATOM 3025 C CA . GLN A 1 390 ? 6.793 -5.185 28.207 1.00 83.38 390 GLN A CA 1
ATOM 3026 C C . GLN A 1 390 ? 7.949 -4.583 27.418 1.00 83.38 390 GLN A C 1
ATOM 3028 O O . GLN A 1 390 ? 8.860 -5.314 27.030 1.00 83.38 390 GLN A O 1
ATOM 3033 N N . HIS A 1 391 ? 7.919 -3.262 27.229 1.00 75.62 391 HIS A N 1
ATOM 3034 C CA . HIS A 1 391 ? 9.021 -2.489 26.640 1.00 75.62 391 HIS A CA 1
ATOM 3035 C C . HIS A 1 391 ? 9.492 -2.998 25.265 1.00 75.62 391 HIS A C 1
ATOM 3037 O O . HIS A 1 391 ? 10.679 -2.927 24.944 1.00 75.62 391 HIS A O 1
ATOM 3043 N N . LEU A 1 392 ? 8.573 -3.534 24.456 1.00 79.62 392 LEU A N 1
ATOM 3044 C CA . LEU A 1 392 ? 8.884 -3.929 23.087 1.00 79.62 392 LEU A CA 1
ATOM 3045 C C . LEU A 1 392 ? 8.863 -2.683 22.195 1.00 79.62 392 LEU A C 1
ATOM 3047 O O . LEU A 1 392 ? 7.805 -2.089 21.995 1.00 79.62 392 LEU A O 1
ATOM 3051 N N . ASP A 1 393 ? 10.025 -2.285 21.682 1.00 76.81 393 ASP A N 1
ATOM 3052 C CA . ASP A 1 393 ? 10.113 -1.220 20.682 1.00 76.81 393 ASP A CA 1
ATOM 3053 C C . ASP A 1 393 ? 9.738 -1.728 19.274 1.00 76.81 393 ASP A C 1
ATOM 3055 O O . ASP A 1 393 ? 9.543 -2.926 19.050 1.00 76.81 393 ASP A O 1
ATOM 3059 N N . GLU A 1 394 ? 9.625 -0.813 18.307 1.00 75.56 394 GLU A N 1
ATOM 3060 C CA . GLU A 1 394 ? 9.182 -1.136 16.942 1.00 75.56 394 GLU A CA 1
ATOM 3061 C C . GLU A 1 394 ? 10.080 -2.140 16.206 1.00 75.56 394 GLU A C 1
ATOM 3063 O O . GLU A 1 394 ? 9.595 -2.823 15.306 1.00 75.56 394 GLU A O 1
ATOM 3068 N N . ARG A 1 395 ? 11.363 -2.239 16.581 1.00 78.69 395 ARG A N 1
ATOM 3069 C CA . ARG A 1 395 ? 12.362 -3.108 15.930 1.00 78.69 395 ARG A CA 1
ATOM 3070 C C . ARG A 1 395 ? 12.652 -4.381 16.723 1.00 78.69 395 ARG A C 1
ATOM 3072 O O . ARG A 1 395 ? 13.442 -5.221 16.288 1.00 78.69 395 ARG A O 1
ATOM 3079 N N . SER A 1 396 ? 12.041 -4.525 17.891 1.00 86.06 396 SER A N 1
ATOM 3080 C CA . SER A 1 396 ? 12.204 -5.679 18.757 1.00 86.06 396 SER A CA 1
ATOM 3081 C C . SER A 1 396 ? 11.222 -6.785 18.396 1.00 86.06 396 SER A C 1
ATOM 3083 O O . SER A 1 396 ? 10.123 -6.564 17.885 1.00 86.06 396 SER A O 1
ATOM 3085 N N . TYR A 1 397 ? 11.612 -8.015 18.716 1.00 89.62 397 TYR A N 1
ATOM 3086 C CA . TYR A 1 397 ? 10.748 -9.178 18.590 1.00 89.62 397 TYR A CA 1
ATOM 3087 C C . TYR A 1 397 ? 10.783 -10.012 19.866 1.00 89.62 397 TYR A C 1
ATOM 3089 O O . TYR A 1 397 ? 11.798 -10.102 20.557 1.00 89.62 397 TYR A O 1
ATOM 3097 N N . LEU A 1 398 ? 9.669 -10.678 20.148 1.00 90.00 398 LEU A N 1
ATOM 3098 C CA . LEU A 1 398 ? 9.621 -11.795 21.079 1.00 90.00 398 LEU A CA 1
ATOM 3099 C C . LEU A 1 398 ? 9.683 -13.103 20.314 1.00 90.00 398 LEU A C 1
ATOM 3101 O O . LEU A 1 398 ? 9.208 -13.196 19.186 1.00 90.00 398 LEU A O 1
ATOM 3105 N N . ARG A 1 399 ? 10.215 -14.146 20.946 1.00 92.19 399 ARG A N 1
ATOM 3106 C CA . ARG A 1 399 ? 10.195 -15.493 20.383 1.00 92.19 399 ARG A CA 1
ATOM 3107 C C . ARG A 1 399 ? 9.479 -16.450 21.318 1.00 92.19 399 ARG A C 1
ATOM 3109 O O . ARG A 1 399 ? 9.739 -16.456 22.518 1.00 92.19 399 ARG A O 1
ATOM 3116 N N . THR A 1 400 ? 8.601 -17.280 20.771 1.00 90.81 400 THR A N 1
ATOM 3117 C CA . THR A 1 400 ? 7.939 -18.357 21.511 1.00 90.81 400 THR A CA 1
ATOM 3118 C C . THR A 1 400 ? 8.150 -19.702 20.829 1.00 90.81 400 THR A C 1
ATOM 3120 O O . THR A 1 400 ? 8.289 -19.777 19.616 1.00 90.81 400 THR A O 1
ATOM 3123 N N . GLN A 1 401 ? 8.175 -20.775 21.619 1.00 89.44 401 GLN A N 1
ATOM 3124 C CA . GLN A 1 401 ? 8.172 -22.149 21.102 1.00 89.44 401 GLN A CA 1
ATOM 3125 C C . GLN A 1 401 ? 6.750 -22.699 20.919 1.00 89.44 401 GLN A C 1
ATOM 3127 O O . GLN A 1 401 ? 6.571 -23.727 20.278 1.00 89.44 401 GLN A O 1
ATOM 3132 N N . ASN A 1 402 ? 5.741 -22.029 21.486 1.00 88.75 402 ASN A N 1
ATOM 3133 C CA . ASN A 1 402 ? 4.343 -22.440 21.399 1.00 88.75 402 ASN A CA 1
ATOM 3134 C C . ASN A 1 402 ? 3.593 -21.512 20.435 1.00 88.75 402 ASN A C 1
ATOM 3136 O O . ASN A 1 402 ? 2.982 -20.530 20.865 1.00 88.75 402 ASN A O 1
ATOM 3140 N N . VAL A 1 403 ? 3.709 -21.807 19.139 1.00 92.38 403 VAL A N 1
ATOM 3141 C CA . VAL A 1 403 ? 3.011 -21.099 18.058 1.00 92.38 403 VAL A CA 1
ATOM 3142 C C . VAL A 1 403 ? 1.577 -21.612 17.985 1.00 92.38 403 VAL A C 1
ATOM 3144 O O . VAL A 1 403 ? 1.341 -22.799 17.763 1.00 92.38 403 VAL A O 1
ATOM 3147 N N . GLN A 1 404 ? 0.619 -20.714 18.197 1.00 91.00 404 GLN A N 1
ATOM 3148 C CA . GLN A 1 404 ? -0.813 -21.005 18.184 1.00 91.00 404 GLN A CA 1
ATOM 3149 C C . GLN A 1 404 ? -1.543 -19.918 17.395 1.00 91.00 404 GLN A C 1
ATOM 3151 O O . GLN A 1 404 ? -1.141 -18.758 17.436 1.00 91.00 404 GLN A O 1
ATOM 3156 N N . GLY A 1 405 ? -2.604 -20.306 16.691 1.00 92.06 405 GLY A N 1
ATOM 3157 C CA . GLY A 1 405 ? -3.400 -19.432 15.833 1.00 92.06 405 GLY A CA 1
ATOM 3158 C C . GLY A 1 405 ? -3.884 -20.171 14.588 1.00 92.06 405 GLY A C 1
ATOM 3159 O O . GLY A 1 405 ? -3.637 -21.368 14.407 1.00 92.06 405 GLY A O 1
ATOM 3160 N N . THR A 1 406 ? -4.566 -19.460 13.697 1.00 93.62 406 THR A N 1
ATOM 3161 C CA . THR A 1 406 ? -5.097 -20.033 12.453 1.00 93.62 406 THR A CA 1
ATOM 3162 C C . THR A 1 406 ? -4.107 -19.870 11.297 1.00 93.62 406 THR A C 1
ATOM 3164 O O . THR A 1 406 ? -3.880 -18.763 10.815 1.00 93.62 406 THR A O 1
ATOM 3167 N N . ALA A 1 407 ? -3.553 -20.981 10.795 1.00 94.19 407 ALA A N 1
ATOM 3168 C CA . ALA A 1 407 ? -2.420 -20.986 9.853 1.00 94.19 407 ALA A CA 1
ATOM 3169 C C . ALA A 1 407 ? -2.605 -20.135 8.584 1.00 94.19 407 ALA A C 1
ATOM 3171 O O . ALA A 1 407 ? -1.640 -19.571 8.083 1.00 94.19 407 ALA A O 1
ATOM 3172 N N . ALA A 1 408 ? -3.833 -19.995 8.082 1.00 95.62 408 ALA A N 1
ATOM 3173 C CA . ALA A 1 408 ? -4.123 -19.179 6.902 1.00 95.62 408 ALA A CA 1
ATOM 3174 C C . ALA A 1 408 ? -3.900 -17.663 7.104 1.00 95.62 408 ALA A C 1
ATOM 3176 O O . ALA A 1 408 ? -3.712 -16.951 6.119 1.00 95.62 408 ALA A O 1
ATOM 3177 N N . TYR A 1 409 ? -3.921 -17.185 8.353 1.00 97.50 409 TYR A N 1
ATOM 3178 C CA . TYR A 1 409 ? -3.777 -15.771 8.725 1.00 97.50 409 TYR A CA 1
ATOM 3179 C C . TYR A 1 409 ? -2.427 -15.469 9.385 1.00 97.50 409 TYR A C 1
ATOM 3181 O O . TYR A 1 409 ? -2.072 -14.303 9.542 1.00 97.50 409 TYR A O 1
ATOM 3189 N N . MET A 1 410 ? -1.674 -16.499 9.784 1.00 95.94 410 MET A N 1
ATOM 3190 C CA . MET A 1 410 ? -0.438 -16.314 10.538 1.00 95.94 410 MET A CA 1
ATOM 3191 C C . MET A 1 410 ? 0.645 -15.620 9.703 1.00 95.94 410 MET A C 1
ATOM 3193 O O . MET A 1 410 ? 0.901 -15.969 8.550 1.00 95.94 410 MET A O 1
ATOM 3197 N N . CYS A 1 411 ? 1.308 -14.651 10.336 1.00 96.06 411 CYS A N 1
ATOM 3198 C CA . CYS A 1 411 ? 2.533 -14.036 9.837 1.00 96.06 411 CYS A CA 1
ATOM 3199 C C . CYS A 1 411 ? 3.618 -15.112 9.616 1.00 96.06 411 CYS A C 1
ATOM 3201 O O . CYS A 1 411 ? 3.814 -15.926 10.522 1.00 96.06 411 CYS A O 1
ATOM 3203 N N . PRO A 1 412 ? 4.359 -15.107 8.488 1.00 94.94 412 PRO A N 1
ATOM 3204 C CA . PRO A 1 412 ? 5.415 -16.086 8.221 1.00 94.94 412 PRO A CA 1
ATOM 3205 C C . PRO A 1 412 ? 6.474 -16.159 9.329 1.00 94.94 412 PRO A C 1
ATOM 3207 O O . PRO A 1 412 ? 6.770 -17.244 9.814 1.00 94.94 412 PRO A O 1
ATOM 3210 N N . ASP A 1 413 ? 6.957 -15.012 9.823 1.00 94.50 413 ASP A N 1
ATOM 3211 C CA . ASP A 1 413 ? 7.946 -14.959 10.914 1.00 94.50 413 ASP A CA 1
ATOM 3212 C C . ASP A 1 413 ? 7.454 -15.632 12.203 1.00 94.50 413 ASP A C 1
ATOM 3214 O O . ASP A 1 413 ? 8.221 -16.266 12.935 1.00 94.50 413 ASP A O 1
ATOM 3218 N N . PHE A 1 414 ? 6.157 -15.502 12.483 1.00 95.88 414 PHE A N 1
ATOM 3219 C CA . PHE A 1 414 ? 5.537 -16.124 13.645 1.00 95.88 414 PHE A CA 1
ATOM 3220 C C . PHE A 1 414 ? 5.299 -17.615 13.415 1.00 95.88 414 PHE A C 1
ATOM 3222 O O . PHE A 1 414 ? 5.580 -18.418 14.301 1.00 95.88 414 PHE A O 1
ATOM 3229 N N . PHE A 1 415 ? 4.826 -17.985 12.227 1.00 95.62 415 PHE A N 1
ATOM 3230 C CA . PHE A 1 415 ? 4.525 -19.364 11.866 1.00 95.62 415 PHE A CA 1
ATOM 3231 C C . PHE A 1 415 ? 5.783 -20.242 11.820 1.00 95.62 415 PHE A C 1
ATOM 3233 O O . PHE A 1 415 ? 5.800 -21.314 12.422 1.00 95.62 415 PHE A O 1
ATOM 3240 N N . ASP A 1 416 ? 6.838 -19.772 11.151 1.00 93.88 416 ASP A N 1
ATOM 3241 C CA . ASP A 1 416 ? 8.049 -20.557 10.901 1.00 93.88 416 ASP A CA 1
ATOM 3242 C C . ASP A 1 416 ? 9.029 -20.511 12.082 1.00 93.88 416 ASP A C 1
ATOM 3244 O O . ASP A 1 416 ? 9.668 -21.510 12.416 1.00 93.88 416 ASP A O 1
ATOM 3248 N N . GLU A 1 417 ? 9.164 -19.351 12.733 1.00 94.19 417 GLU A N 1
ATOM 3249 C CA . GLU A 1 417 ? 10.220 -19.125 13.726 1.00 94.19 417 GLU A CA 1
ATOM 3250 C C . GLU A 1 417 ? 9.714 -18.817 15.139 1.00 94.19 417 GLU A C 1
ATOM 3252 O O . GLU A 1 417 ? 10.520 -18.732 16.080 1.00 94.19 417 GLU A O 1
ATOM 3257 N N . GLY A 1 418 ? 8.400 -18.636 15.299 1.00 94.31 418 GLY A N 1
ATOM 3258 C CA . GLY A 1 418 ? 7.788 -18.183 16.544 1.00 94.31 418 GLY A CA 1
ATOM 3259 C C . GLY A 1 418 ? 8.108 -16.732 16.890 1.00 94.31 418 GLY A C 1
ATOM 3260 O O . GLY A 1 418 ? 7.971 -16.358 18.057 1.00 94.31 418 GLY A O 1
ATOM 3261 N N . ARG A 1 419 ? 8.576 -15.924 15.925 1.00 94.19 419 ARG A N 1
ATOM 3262 C CA . ARG A 1 419 ? 8.913 -14.509 16.133 1.00 94.19 419 ARG A CA 1
ATOM 3263 C C . ARG A 1 419 ? 7.665 -13.634 16.040 1.00 94.19 419 ARG A C 1
ATOM 3265 O O . ARG A 1 419 ? 6.988 -13.615 15.020 1.00 94.19 419 ARG A O 1
ATOM 3272 N N . MET A 1 420 ? 7.391 -12.883 17.100 1.00 93.88 420 MET A N 1
ATOM 3273 C CA . MET A 1 420 ? 6.294 -11.923 17.196 1.00 93.88 420 MET A CA 1
ATOM 3274 C C . MET A 1 420 ? 6.862 -10.509 17.292 1.00 93.88 420 MET A C 1
ATOM 3276 O O . MET A 1 420 ? 7.641 -10.211 18.196 1.00 93.88 420 MET A O 1
ATOM 3280 N N . THR A 1 421 ? 6.437 -9.636 16.387 1.00 93.12 421 THR A N 1
ATOM 3281 C CA . THR A 1 421 ? 6.638 -8.180 16.455 1.00 93.12 421 THR A CA 1
ATOM 3282 C C . THR A 1 421 ? 5.291 -7.477 16.578 1.00 93.12 421 THR A C 1
ATOM 3284 O O . THR A 1 421 ? 4.242 -8.094 16.354 1.00 93.12 421 THR A O 1
ATOM 3287 N N . ILE A 1 422 ? 5.291 -6.168 16.845 1.00 91.75 422 ILE A N 1
ATOM 3288 C CA . ILE A 1 422 ? 4.070 -5.334 16.866 1.00 91.75 422 ILE A CA 1
ATOM 3289 C C . ILE A 1 422 ? 3.274 -5.386 15.543 1.00 91.75 422 ILE A C 1
ATOM 3291 O O . ILE A 1 422 ? 2.089 -5.063 15.498 1.00 91.75 422 ILE A O 1
ATOM 3295 N N . LYS A 1 423 ? 3.914 -5.859 14.464 1.00 95.44 423 LYS A N 1
ATOM 3296 C CA . LYS A 1 423 ? 3.371 -5.995 13.106 1.00 95.44 423 LYS A CA 1
ATOM 3297 C C . LYS A 1 423 ? 2.837 -7.405 12.801 1.00 95.44 423 LYS A C 1
ATOM 3299 O O . LYS A 1 423 ? 2.484 -7.700 11.659 1.00 95.44 423 LYS A O 1
ATOM 3304 N N . THR A 1 424 ? 2.783 -8.292 13.798 1.00 96.31 424 THR A N 1
ATOM 3305 C CA . THR A 1 424 ? 2.280 -9.671 13.636 1.00 96.31 424 THR A CA 1
ATOM 3306 C C . THR A 1 424 ? 0.785 -9.679 13.322 1.00 96.31 424 THR A C 1
ATOM 3308 O O . THR A 1 424 ? 0.378 -10.246 12.311 1.00 96.31 424 THR A O 1
ATOM 3311 N N . ASP A 1 425 ? -0.027 -8.987 14.127 1.00 97.38 425 ASP A N 1
ATOM 3312 C CA . ASP A 1 425 ? -1.478 -8.902 13.898 1.00 97.38 425 ASP A CA 1
ATOM 3313 C C . ASP A 1 425 ? -1.831 -8.038 12.679 1.00 97.38 425 ASP A C 1
ATOM 3315 O O . ASP A 1 425 ? -2.872 -8.242 12.058 1.00 97.38 425 ASP A O 1
ATOM 3319 N N . VAL A 1 426 ? -0.944 -7.118 12.279 1.00 98.12 426 VAL A N 1
ATOM 3320 C CA . VAL A 1 426 ? -1.092 -6.345 11.034 1.00 98.12 426 VAL A CA 1
ATOM 3321 C C . VAL A 1 426 ? -1.103 -7.276 9.819 1.00 98.12 426 VAL A C 1
ATOM 3323 O O . VAL A 1 426 ? -1.935 -7.119 8.928 1.00 98.12 426 VAL A O 1
ATOM 3326 N N . TYR A 1 427 ? -0.243 -8.298 9.798 1.00 98.31 427 TYR A N 1
ATOM 3327 C CA . TYR A 1 427 ? -0.248 -9.289 8.720 1.00 98.31 427 TYR A CA 1
ATOM 3328 C C . TYR A 1 427 ? -1.577 -10.053 8.656 1.00 98.31 427 TYR A C 1
ATOM 3330 O O . TYR A 1 427 ? -2.167 -10.210 7.584 1.00 98.31 427 TYR A O 1
ATOM 3338 N N . ALA A 1 428 ? -2.081 -10.491 9.813 1.00 98.38 428 ALA A N 1
ATOM 3339 C CA . ALA A 1 428 ? -3.366 -11.176 9.909 1.00 98.38 428 ALA A CA 1
ATOM 3340 C C . ALA A 1 428 ? -4.525 -10.276 9.439 1.00 98.38 428 ALA A C 1
ATOM 3342 O O . ALA A 1 428 ? -5.410 -10.725 8.706 1.00 98.38 428 ALA A O 1
ATOM 3343 N N . PHE A 1 429 ? -4.476 -8.981 9.763 1.00 98.69 429 PHE A N 1
ATOM 3344 C CA . PHE A 1 429 ? -5.410 -7.986 9.243 1.00 98.69 429 PHE A CA 1
ATOM 3345 C C . PHE A 1 429 ? -5.328 -7.841 7.715 1.00 98.69 429 PHE A C 1
ATOM 3347 O O . PHE A 1 429 ? -6.362 -7.812 7.050 1.00 98.69 429 PHE A O 1
ATOM 3354 N N . GLY A 1 430 ? -4.130 -7.853 7.128 1.00 98.50 430 GLY A N 1
ATOM 3355 C CA . GLY A 1 430 ? -3.958 -7.876 5.672 1.00 98.50 430 GLY A CA 1
ATOM 3356 C C . GLY A 1 430 ? -4.656 -9.069 5.001 1.00 98.50 430 GLY A C 1
ATOM 3357 O O . GLY A 1 430 ? -5.294 -8.913 3.957 1.00 98.50 430 GLY A O 1
ATOM 3358 N N . MET A 1 431 ? -4.629 -10.250 5.631 1.00 98.56 431 MET A N 1
ATOM 3359 C CA . MET A 1 431 ? -5.393 -11.416 5.164 1.00 98.56 431 MET A CA 1
ATOM 3360 C C . MET A 1 431 ? -6.912 -11.214 5.281 1.00 98.56 431 MET A C 1
ATOM 3362 O O . MET A 1 431 ? -7.642 -11.604 4.367 1.00 98.56 431 MET A O 1
ATOM 3366 N N . ILE A 1 432 ? -7.393 -10.566 6.350 1.00 98.69 432 ILE A N 1
ATOM 3367 C CA . ILE A 1 432 ? -8.807 -10.174 6.493 1.00 98.69 432 ILE A CA 1
ATOM 3368 C C . ILE A 1 432 ? -9.225 -9.227 5.364 1.00 98.69 432 ILE A C 1
ATOM 3370 O O . ILE A 1 432 ? -10.293 -9.417 4.785 1.00 98.69 432 ILE A O 1
ATOM 3374 N N . LEU A 1 433 ? -8.396 -8.241 5.006 1.00 98.69 433 LEU A N 1
ATOM 3375 C CA . LEU A 1 433 ? -8.695 -7.321 3.906 1.00 98.69 433 LEU A CA 1
ATOM 3376 C C . LEU A 1 433 ? -8.842 -8.063 2.570 1.00 98.69 433 LEU A C 1
ATOM 3378 O O . LEU A 1 433 ? -9.820 -7.850 1.851 1.00 98.69 433 LEU A O 1
ATOM 3382 N N . LEU A 1 434 ? -7.928 -8.989 2.254 1.00 98.38 434 LEU A N 1
ATOM 3383 C CA . LEU A 1 434 ? -8.046 -9.823 1.050 1.00 98.38 434 LEU A CA 1
ATOM 3384 C C . LEU A 1 434 ? -9.324 -10.668 1.049 1.00 98.38 434 LEU A C 1
ATOM 3386 O O . LEU A 1 434 ? -9.977 -10.817 0.013 1.00 98.38 434 LEU A O 1
ATOM 3390 N N . GLU A 1 435 ? -9.705 -11.212 2.200 1.00 98.12 435 GLU A N 1
ATOM 3391 C CA . GLU A 1 435 ? -10.930 -11.992 2.344 1.00 98.12 435 GLU A CA 1
ATOM 3392 C C . GLU A 1 435 ? -12.190 -11.130 2.207 1.00 98.12 435 GLU A C 1
ATOM 3394 O O . GLU A 1 435 ? -13.147 -11.547 1.558 1.00 98.12 435 GLU A O 1
ATOM 3399 N N . LEU A 1 436 ? -12.190 -9.905 2.736 1.00 98.50 436 LEU A N 1
ATOM 3400 C CA . LEU A 1 436 ? -13.266 -8.939 2.517 1.00 98.50 436 LEU A CA 1
ATOM 3401 C C . LEU A 1 436 ? -13.400 -8.595 1.029 1.00 98.50 436 LEU A C 1
ATOM 3403 O O . LEU A 1 436 ? -14.511 -8.553 0.509 1.00 98.50 436 LEU A O 1
ATOM 3407 N N . LEU A 1 437 ? -12.301 -8.408 0.305 1.00 98.00 437 LEU A N 1
ATOM 3408 C CA . LEU A 1 437 ? -12.347 -8.060 -1.118 1.00 98.00 437 LEU A CA 1
ATOM 3409 C C . LEU A 1 437 ? -12.841 -9.217 -2.005 1.00 98.00 437 LEU A C 1
ATOM 3411 O O . LEU A 1 437 ? -13.617 -9.008 -2.938 1.00 98.00 437 LEU A O 1
ATOM 3415 N N . THR A 1 438 ? -12.403 -10.441 -1.711 1.00 97.38 438 THR A N 1
ATOM 3416 C CA . THR A 1 438 ? -12.572 -11.597 -2.612 1.00 97.38 438 THR A CA 1
ATOM 3417 C C . THR A 1 438 ? -13.641 -12.592 -2.151 1.00 97.38 438 THR A C 1
ATOM 3419 O O . THR A 1 438 ? -14.091 -13.421 -2.936 1.00 97.38 438 THR A O 1
ATOM 3422 N N . ALA A 1 439 ? -14.042 -12.545 -0.876 1.00 97.00 439 ALA A N 1
ATOM 3423 C CA . ALA A 1 439 ? -14.804 -13.578 -0.159 1.00 97.00 439 ALA A CA 1
ATOM 3424 C C . ALA A 1 439 ? -14.151 -14.981 -0.133 1.00 97.00 439 ALA A C 1
ATOM 3426 O O . ALA A 1 439 ? -14.720 -15.918 0.449 1.00 97.00 439 ALA A O 1
ATOM 3427 N N . VAL A 1 440 ? -12.946 -15.129 -0.696 1.00 95.81 440 VAL A N 1
ATOM 3428 C CA . VAL A 1 440 ? -12.160 -16.367 -0.745 1.00 95.81 440 VAL A CA 1
ATOM 3429 C C . VAL A 1 440 ? -11.407 -16.551 0.570 1.00 95.81 440 VAL A C 1
ATOM 3431 O O . VAL A 1 440 ? -10.921 -15.590 1.159 1.00 95.81 440 VAL A O 1
ATOM 3434 N N . LYS A 1 441 ? -11.301 -17.801 1.036 1.00 93.25 441 LYS A N 1
ATOM 3435 C CA . LYS A 1 441 ? -10.508 -18.122 2.230 1.00 93.25 441 LYS A CA 1
ATOM 3436 C C . LYS A 1 441 ? -9.031 -17.735 2.022 1.00 93.25 441 LYS A C 1
ATOM 3438 O O . LYS A 1 441 ? -8.462 -18.112 0.991 1.00 93.25 441 LYS A O 1
ATOM 3443 N N . PRO A 1 442 ? -8.395 -17.045 2.983 1.00 93.94 442 PRO A N 1
ATOM 3444 C CA . PRO A 1 442 ? -7.000 -16.641 2.883 1.00 93.94 442 PRO A CA 1
ATOM 3445 C C . PRO A 1 442 ? -6.036 -17.798 2.653 1.00 93.94 442 PRO A C 1
ATOM 3447 O O . PRO A 1 442 ? -6.223 -18.917 3.128 1.00 93.94 442 PRO A O 1
ATOM 3450 N N . SER A 1 443 ? -4.992 -17.513 1.881 1.00 93.81 443 SER A N 1
ATOM 3451 C CA . SER A 1 443 ? -3.861 -18.408 1.662 1.00 93.81 443 SER A CA 1
ATOM 3452 C C . SER A 1 443 ? -2.684 -17.630 1.077 1.00 93.81 443 SER A C 1
ATOM 3454 O O . SER A 1 443 ? -2.863 -16.597 0.426 1.00 93.81 443 SER A O 1
ATOM 3456 N N . ASN A 1 444 ? -1.474 -18.179 1.205 1.00 90.94 444 ASN A N 1
ATOM 3457 C CA . ASN A 1 444 ? -0.289 -17.625 0.539 1.00 90.94 444 ASN A CA 1
ATOM 3458 C C . ASN A 1 444 ? -0.449 -17.571 -0.990 1.00 90.94 444 ASN A C 1
ATOM 3460 O O . ASN A 1 444 ? 0.078 -16.669 -1.644 1.00 90.94 444 ASN A O 1
ATOM 3464 N N . ARG A 1 445 ? -1.229 -18.498 -1.565 1.00 94.25 445 ARG A N 1
ATOM 3465 C CA . ARG A 1 445 ? -1.584 -18.479 -2.986 1.00 94.25 445 ARG A CA 1
ATOM 3466 C C . ARG A 1 445 ? -2.420 -17.248 -3.336 1.00 94.25 445 ARG A C 1
ATOM 3468 O O . ARG A 1 445 ? -2.065 -16.556 -4.285 1.00 94.25 445 ARG A O 1
ATOM 3475 N N . LEU A 1 446 ? -3.462 -16.950 -2.553 1.00 94.75 446 LEU A N 1
ATOM 3476 C CA . LEU A 1 446 ? -4.304 -15.767 -2.756 1.00 94.75 446 LEU A CA 1
ATOM 3477 C C . LEU A 1 446 ? -3.475 -14.479 -2.671 1.00 94.75 446 LEU A C 1
ATOM 3479 O O . LEU A 1 446 ? -3.561 -13.647 -3.567 1.00 94.75 446 LEU A O 1
ATOM 3483 N N . LYS A 1 447 ? -2.600 -14.348 -1.661 1.00 95.12 447 LYS A N 1
ATOM 3484 C CA . LYS A 1 447 ? -1.650 -13.222 -1.547 1.00 95.12 447 LYS A CA 1
ATOM 3485 C C . LYS A 1 447 ? -0.811 -13.059 -2.824 1.00 95.12 447 LYS A C 1
ATOM 3487 O O . LYS A 1 447 ? -0.715 -11.961 -3.375 1.00 95.12 447 LYS A O 1
ATOM 3492 N N . GLY A 1 448 ? -0.222 -14.151 -3.320 1.00 95.88 448 GLY A N 1
ATOM 3493 C CA . GLY A 1 448 ? 0.603 -14.142 -4.532 1.00 95.88 448 GLY A CA 1
ATOM 3494 C C . GLY A 1 448 ? -0.172 -13.807 -5.813 1.00 95.88 448 GLY A C 1
ATOM 3495 O O . GLY A 1 448 ? 0.332 -13.064 -6.658 1.00 95.88 448 GLY A O 1
ATOM 3496 N N . GLU A 1 449 ? -1.390 -14.329 -5.962 1.00 96.31 449 GLU A N 1
ATOM 3497 C CA . GLU A 1 449 ? -2.288 -14.030 -7.085 1.00 96.31 449 GLU A CA 1
ATOM 3498 C C . GLU A 1 449 ? -2.737 -12.564 -7.058 1.00 96.31 449 GLU A C 1
ATOM 3500 O O . GLU A 1 449 ? -2.599 -11.881 -8.073 1.00 96.31 449 GLU A O 1
ATOM 3505 N N . THR A 1 450 ? -3.133 -12.039 -5.894 1.00 96.12 450 THR A N 1
ATOM 3506 C CA . THR A 1 450 ? -3.509 -10.627 -5.720 1.00 96.12 450 THR A CA 1
ATOM 3507 C C . THR A 1 450 ? -2.360 -9.687 -6.076 1.00 96.12 450 THR A C 1
ATOM 3509 O O . THR A 1 450 ? -2.552 -8.737 -6.833 1.00 96.12 450 THR A O 1
ATOM 3512 N N . ARG A 1 451 ? -1.133 -9.978 -5.620 1.00 96.00 451 ARG A N 1
ATOM 3513 C CA . ARG A 1 451 ? 0.058 -9.176 -5.953 1.00 96.00 451 ARG A CA 1
ATOM 3514 C C . ARG A 1 451 ? 0.331 -9.141 -7.463 1.00 96.00 451 ARG A C 1
ATOM 3516 O O . ARG A 1 451 ? 0.705 -8.098 -7.997 1.00 96.00 451 ARG A O 1
ATOM 3523 N N . LYS A 1 452 ? 0.135 -10.261 -8.170 1.00 96.56 452 LYS A N 1
ATOM 3524 C CA . LYS A 1 452 ? 0.253 -10.322 -9.640 1.00 96.56 452 LYS A CA 1
ATOM 3525 C C . LYS A 1 452 ? -0.880 -9.561 -10.327 1.00 96.56 452 LYS A C 1
ATOM 3527 O O . LYS A 1 452 ? -0.629 -8.840 -11.289 1.00 96.56 452 LYS A O 1
ATOM 3532 N N . ALA A 1 453 ? -2.109 -9.712 -9.844 1.00 95.75 453 ALA A N 1
ATOM 3533 C CA . ALA A 1 453 ? -3.274 -9.055 -10.413 1.00 95.75 453 ALA A CA 1
ATOM 3534 C C . ALA A 1 453 ? -3.207 -7.533 -10.251 1.00 95.75 453 ALA A C 1
ATOM 3536 O O . ALA A 1 453 ? -3.494 -6.830 -11.214 1.00 95.75 453 ALA A O 1
ATOM 3537 N N . LEU A 1 454 ? -2.752 -7.015 -9.103 1.00 93.69 454 LEU A N 1
ATOM 3538 C CA . LEU A 1 454 ? -2.562 -5.575 -8.907 1.00 93.69 454 LEU A CA 1
ATOM 3539 C C . LEU A 1 454 ? -1.518 -5.008 -9.882 1.00 93.69 454 LEU A C 1
ATOM 3541 O O . LEU A 1 454 ? -1.803 -4.038 -10.578 1.00 93.69 454 LEU A O 1
ATOM 3545 N N . LYS A 1 455 ? -0.352 -5.662 -10.019 1.00 93.81 455 LYS A N 1
ATOM 3546 C CA . LYS A 1 455 ? 0.700 -5.253 -10.976 1.00 93.81 455 LYS A CA 1
ATOM 3547 C C . LYS A 1 455 ? 0.211 -5.218 -12.425 1.00 93.81 455 LYS A C 1
ATOM 3549 O O . LYS A 1 455 ? 0.611 -4.348 -13.188 1.00 93.81 455 LYS A O 1
ATOM 3554 N N . ASN A 1 456 ? -0.658 -6.157 -12.788 1.00 95.25 456 ASN A N 1
ATOM 3555 C CA . ASN A 1 456 ? -1.235 -6.250 -14.127 1.00 95.25 456 ASN A CA 1
ATOM 3556 C C . ASN A 1 456 ? -2.534 -5.440 -14.289 1.00 95.25 456 ASN A C 1
ATOM 3558 O O . ASN A 1 456 ? -3.157 -5.544 -15.341 1.00 95.25 456 ASN A O 1
ATOM 3562 N N . GLN A 1 457 ? -2.966 -4.684 -13.269 1.00 92.25 457 GLN A N 1
ATOM 3563 C CA . GLN A 1 457 ? -4.234 -3.936 -13.238 1.00 92.25 457 GLN A CA 1
ATOM 3564 C C . GLN A 1 457 ? -5.490 -4.807 -13.457 1.00 92.25 457 GLN A C 1
ATOM 3566 O O . GLN A 1 457 ? -6.515 -4.347 -13.950 1.00 92.25 457 GLN A O 1
ATOM 3571 N N . LYS A 1 458 ? -5.423 -6.082 -13.060 1.00 94.44 458 LYS A N 1
ATOM 3572 C CA . LYS A 1 458 ? -6.492 -7.087 -13.196 1.00 94.44 458 LYS A CA 1
ATOM 3573 C C . LYS A 1 458 ? -7.173 -7.453 -11.882 1.00 94.44 458 LYS A C 1
ATOM 3575 O O . LYS A 1 458 ? -7.990 -8.365 -11.853 1.00 94.44 458 LYS A O 1
ATOM 3580 N N . PHE A 1 459 ? -6.859 -6.773 -10.778 1.00 93.50 459 PHE A N 1
ATOM 3581 C CA . PHE A 1 459 ? -7.416 -7.142 -9.473 1.00 93.50 459 PHE A CA 1
ATOM 3582 C C . PHE A 1 459 ? -8.954 -7.110 -9.434 1.00 93.50 459 PHE A C 1
ATOM 3584 O O . PHE A 1 459 ? -9.565 -7.936 -8.767 1.00 93.50 459 PHE A O 1
ATOM 3591 N N . MET A 1 460 ? -9.591 -6.219 -10.197 1.00 94.69 460 MET A N 1
ATOM 3592 C CA . MET A 1 460 ? -11.056 -6.146 -10.280 1.00 94.69 460 MET A CA 1
ATOM 3593 C C . MET A 1 460 ? -11.707 -7.471 -10.719 1.00 94.69 460 MET A C 1
ATOM 3595 O O . MET A 1 460 ? -12.854 -7.722 -10.368 1.00 94.69 460 MET A O 1
ATOM 3599 N N . GLU A 1 461 ? -10.983 -8.335 -11.441 1.00 94.50 461 GLU A N 1
ATOM 3600 C CA . GLU A 1 461 ? -11.443 -9.671 -11.850 1.00 94.50 461 GLU A CA 1
ATOM 3601 C C . GLU A 1 461 ? -11.452 -10.684 -10.687 1.00 94.50 461 GLU A C 1
ATOM 3603 O O . GLU A 1 461 ? -12.119 -11.712 -10.772 1.00 94.50 461 GLU A O 1
ATOM 3608 N N . MET A 1 462 ? -10.718 -10.404 -9.604 1.00 95.69 462 MET A N 1
ATOM 3609 C CA . MET A 1 462 ? -10.625 -11.251 -8.407 1.00 95.69 462 MET A CA 1
ATOM 3610 C C . MET A 1 462 ? -11.644 -10.890 -7.323 1.00 95.69 462 MET A C 1
ATOM 3612 O O . MET A 1 462 ? -11.738 -11.600 -6.319 1.00 95.69 462 MET A O 1
ATOM 3616 N N . LEU A 1 463 ? -12.368 -9.780 -7.485 1.00 96.62 463 LEU A N 1
ATOM 3617 C CA . LEU A 1 463 ? -13.378 -9.360 -6.523 1.00 96.62 463 LEU A CA 1
ATOM 3618 C C . LEU A 1 463 ? -14.452 -10.428 -6.349 1.00 96.62 463 LEU A C 1
ATOM 3620 O O . LEU A 1 463 ? -14.789 -11.164 -7.279 1.00 96.62 463 LEU A O 1
ATOM 3624 N N . ASP A 1 464 ? -15.041 -10.462 -5.156 1.00 96.50 464 ASP A N 1
ATOM 3625 C CA . ASP A 1 464 ? -16.259 -11.230 -4.947 1.00 96.50 464 ASP A CA 1
ATOM 3626 C C . ASP A 1 464 ? -17.294 -10.841 -6.011 1.00 96.50 464 ASP A C 1
ATOM 3628 O O . ASP A 1 464 ? -17.679 -9.680 -6.124 1.00 96.50 464 ASP A O 1
ATOM 3632 N N . SER A 1 465 ? -17.778 -11.831 -6.760 1.00 94.06 465 SER A N 1
ATOM 3633 C CA . SER A 1 465 ? -18.816 -11.682 -7.788 1.00 94.06 465 SER A CA 1
ATOM 3634 C C . SER A 1 465 ? -20.087 -10.954 -7.323 1.00 94.06 465 SER A C 1
ATOM 3636 O O . SER A 1 465 ? -20.847 -10.441 -8.147 1.00 94.06 465 SER A O 1
ATOM 3638 N N . ALA A 1 466 ? -20.352 -10.924 -6.012 1.00 92.81 466 ALA A N 1
ATOM 3639 C CA . ALA A 1 466 ? -21.464 -10.181 -5.434 1.00 92.81 466 ALA A CA 1
ATOM 3640 C C . ALA A 1 466 ? -21.222 -8.661 -5.378 1.00 92.81 466 ALA A C 1
ATOM 3642 O O . ALA A 1 466 ? -22.186 -7.900 -5.282 1.00 92.81 466 ALA A O 1
ATOM 3643 N N . LEU A 1 467 ? -19.967 -8.209 -5.440 1.00 94.31 467 LEU A N 1
ATOM 3644 C CA . LEU A 1 467 ? -19.607 -6.798 -5.511 1.00 94.31 467 LEU A CA 1
ATOM 3645 C C . LEU A 1 467 ? -19.740 -6.303 -6.955 1.00 94.31 467 LEU A C 1
ATOM 3647 O O . LEU A 1 467 ? -19.114 -6.816 -7.878 1.00 94.31 467 LEU A O 1
ATOM 3651 N N . LYS A 1 468 ? -20.555 -5.264 -7.142 1.00 91.38 468 LYS A N 1
ATOM 3652 C CA . LYS A 1 468 ? -20.713 -4.547 -8.415 1.00 91.38 468 LYS A CA 1
ATOM 3653 C C . LYS A 1 468 ? -20.353 -3.079 -8.192 1.00 91.38 468 LYS A C 1
ATOM 3655 O O . LYS A 1 468 ? -21.263 -2.263 -8.063 1.00 91.38 468 LYS A O 1
ATOM 3660 N N . PRO A 1 469 ? -19.055 -2.761 -8.052 1.00 92.44 469 PRO A N 1
ATOM 3661 C CA . PRO A 1 469 ? -18.637 -1.439 -7.618 1.00 92.44 469 PRO A CA 1
ATOM 3662 C C . PRO A 1 469 ? -18.908 -0.384 -8.689 1.00 92.44 469 PRO A C 1
ATOM 3664 O O . PRO A 1 469 ? -18.626 -0.589 -9.876 1.00 92.44 469 PRO A O 1
ATOM 3667 N N . SER A 1 470 ? -19.423 0.756 -8.242 1.00 92.94 470 SER A N 1
ATOM 3668 C CA . SER A 1 470 ? -19.438 2.007 -9.001 1.00 92.94 470 SER A CA 1
ATOM 3669 C C . SER A 1 470 ? -18.017 2.529 -9.244 1.00 92.94 470 SER A C 1
ATOM 3671 O O . SER A 1 470 ? -17.059 2.076 -8.617 1.00 92.94 470 SER A O 1
ATOM 3673 N N . ASP A 1 471 ? -17.861 3.511 -10.133 1.00 88.50 471 ASP A N 1
ATOM 3674 C CA . ASP A 1 471 ? -16.541 4.081 -10.441 1.00 88.50 471 ASP A CA 1
ATOM 3675 C C . ASP A 1 471 ? -15.872 4.726 -9.218 1.00 88.50 471 ASP A C 1
ATOM 3677 O O . ASP A 1 471 ? -14.665 4.582 -9.033 1.00 88.50 471 ASP A O 1
ATOM 3681 N N . ALA A 1 472 ? -16.655 5.350 -8.333 1.00 85.88 472 ALA A N 1
ATOM 3682 C CA . ALA A 1 472 ? -16.152 5.893 -7.071 1.00 85.88 472 ALA A CA 1
ATOM 3683 C C . ALA A 1 472 ? -15.652 4.783 -6.128 1.00 85.88 472 ALA A C 1
ATOM 3685 O O . ALA A 1 472 ? -14.596 4.904 -5.509 1.00 85.88 472 ALA A O 1
ATOM 3686 N N . GLU A 1 473 ? -16.378 3.665 -6.050 1.00 94.06 473 GLU A N 1
ATOM 3687 C CA . GLU A 1 473 ? -15.995 2.531 -5.203 1.00 94.06 473 GLU A CA 1
ATOM 3688 C C . GLU A 1 473 ? -14.778 1.789 -5.752 1.00 94.06 473 GLU A C 1
ATOM 3690 O O . GLU A 1 473 ? -13.995 1.260 -4.973 1.00 94.06 473 GLU A O 1
ATOM 3695 N N . ARG A 1 474 ? -14.566 1.775 -7.075 1.00 94.25 474 ARG A N 1
ATOM 3696 C CA . ARG A 1 474 ? -13.377 1.158 -7.685 1.00 94.25 474 ARG A CA 1
ATOM 3697 C C . ARG A 1 474 ? -12.076 1.779 -7.181 1.00 94.25 474 ARG A C 1
ATOM 3699 O O . ARG A 1 474 ? -11.116 1.044 -6.969 1.00 94.25 474 ARG A O 1
ATOM 3706 N N . GLN A 1 475 ? -12.044 3.094 -6.979 1.00 92.31 475 GLN A N 1
ATOM 3707 C CA . GLN A 1 475 ? -10.870 3.773 -6.430 1.00 92.31 475 GLN A CA 1
ATOM 3708 C C . GLN A 1 475 ? -10.609 3.332 -4.981 1.00 92.31 475 GLN A C 1
ATOM 3710 O O . GLN A 1 475 ? -9.527 2.833 -4.680 1.00 92.31 475 GLN A O 1
ATOM 3715 N N . SER A 1 476 ? -11.638 3.392 -4.131 1.00 94.19 476 SER A N 1
ATOM 3716 C CA . SER A 1 476 ? -11.582 2.932 -2.733 1.00 94.19 476 SER A CA 1
ATOM 3717 C C . SER A 1 476 ? -11.207 1.443 -2.614 1.00 94.19 476 SER A C 1
ATOM 3719 O O . SER A 1 476 ? -10.448 1.045 -1.731 1.00 94.19 476 SER A O 1
ATOM 3721 N N . ILE A 1 477 ? -11.674 0.598 -3.540 1.00 95.88 477 ILE A N 1
ATOM 3722 C CA . ILE A 1 477 ? -11.276 -0.813 -3.629 1.00 95.88 477 ILE A CA 1
ATOM 3723 C C . ILE A 1 477 ? -9.785 -0.936 -3.928 1.00 95.88 477 ILE A C 1
ATOM 3725 O O . ILE A 1 477 ? -9.093 -1.685 -3.244 1.00 95.88 477 ILE A O 1
ATOM 3729 N N . THR A 1 478 ? -9.276 -0.223 -4.935 1.00 94.44 478 THR A N 1
ATOM 3730 C CA . THR A 1 478 ? -7.848 -0.257 -5.285 1.00 94.44 478 THR A CA 1
ATOM 3731 C C . THR A 1 478 ? -6.970 0.198 -4.116 1.00 94.44 478 THR A C 1
ATOM 3733 O O . THR A 1 478 ? -5.921 -0.401 -3.865 1.00 94.44 478 THR A O 1
ATOM 3736 N N . GLU A 1 479 ? -7.409 1.203 -3.361 1.00 94.50 479 GLU A N 1
ATOM 3737 C CA . GLU A 1 479 ? -6.740 1.665 -2.140 1.00 94.50 479 GLU A CA 1
ATOM 3738 C C . GLU A 1 479 ? -6.717 0.572 -1.063 1.00 94.50 479 GLU A C 1
ATOM 3740 O O . GLU A 1 479 ? -5.647 0.243 -0.554 1.00 94.50 479 GLU A O 1
ATOM 3745 N N . MET A 1 480 ? -7.848 -0.092 -0.796 1.00 96.94 480 MET A N 1
ATOM 3746 C CA . MET A 1 480 ? -7.902 -1.204 0.163 1.00 96.94 480 MET A CA 1
ATOM 3747 C C . MET A 1 480 ? -7.028 -2.394 -0.253 1.00 96.94 480 MET A C 1
ATOM 3749 O O . MET A 1 480 ? -6.448 -3.064 0.597 1.00 96.94 480 MET A O 1
ATOM 3753 N N . VAL A 1 481 ? -6.910 -2.671 -1.553 1.00 97.12 481 VAL A N 1
ATOM 3754 C CA . VAL A 1 481 ? -6.035 -3.734 -2.078 1.00 97.12 481 VAL A CA 1
ATOM 3755 C C . VAL A 1 481 ? -4.572 -3.396 -1.853 1.00 97.12 481 VAL A C 1
ATOM 3757 O O . VAL A 1 481 ? -3.783 -4.271 -1.494 1.00 97.12 481 VAL A O 1
ATOM 3760 N N . THR A 1 482 ? -4.215 -2.134 -2.071 1.00 96.88 482 THR A N 1
ATOM 3761 C CA . THR A 1 482 ? -2.856 -1.635 -1.856 1.00 96.88 482 THR A CA 1
ATOM 3762 C C . THR A 1 482 ? -2.508 -1.748 -0.377 1.00 96.88 482 THR A C 1
ATOM 3764 O O . THR A 1 482 ? -1.537 -2.421 -0.037 1.00 96.88 482 THR A O 1
ATOM 3767 N N . LEU A 1 483 ? -3.393 -1.260 0.495 1.00 97.94 483 LEU A N 1
ATOM 3768 C CA . LEU A 1 483 ? -3.265 -1.371 1.945 1.00 97.94 483 LEU A CA 1
ATOM 3769 C C . LEU A 1 483 ? -3.168 -2.826 2.424 1.00 97.94 483 LEU A C 1
ATOM 3771 O O . LEU A 1 483 ? -2.354 -3.150 3.287 1.00 97.94 483 LEU A O 1
ATOM 3775 N N . ALA A 1 484 ? -3.959 -3.735 1.844 1.00 98.31 484 ALA A N 1
ATOM 3776 C CA . ALA A 1 484 ? -3.874 -5.160 2.149 1.00 98.31 484 ALA A CA 1
ATOM 3777 C C . ALA A 1 484 ? -2.487 -5.723 1.823 1.00 98.31 484 ALA A C 1
ATOM 3779 O O . ALA A 1 484 ? -1.939 -6.491 2.609 1.00 98.31 484 ALA A O 1
ATOM 3780 N N . LEU A 1 485 ? -1.901 -5.345 0.684 1.00 97.94 485 LEU A N 1
ATOM 3781 C CA . LEU A 1 485 ? -0.569 -5.806 0.298 1.00 97.94 485 LEU A CA 1
ATOM 3782 C C . LEU A 1 485 ? 0.554 -5.163 1.119 1.00 97.94 485 LEU A C 1
ATOM 3784 O O . LEU A 1 485 ? 1.532 -5.858 1.378 1.00 97.94 485 LEU A O 1
ATOM 3788 N N . GLU A 1 486 ? 0.400 -3.913 1.559 1.00 98.00 486 GLU A N 1
ATOM 3789 C CA . GLU A 1 486 ? 1.310 -3.245 2.505 1.00 98.00 486 GLU A CA 1
ATOM 3790 C C . GLU A 1 486 ? 1.287 -3.933 3.878 1.00 98.00 486 GLU A C 1
ATOM 3792 O O . GLU A 1 486 ? 2.329 -4.240 4.450 1.00 98.00 486 GLU A O 1
ATOM 3797 N N . CYS A 1 487 ? 0.101 -4.285 4.387 1.00 98.44 487 CYS A N 1
ATOM 3798 C CA . CYS A 1 487 ? -0.034 -5.088 5.609 1.00 98.44 487 CYS A CA 1
ATOM 3799 C C . CYS A 1 487 ? 0.616 -6.475 5.471 1.00 98.44 487 CYS A C 1
ATOM 3801 O O . CYS A 1 487 ? 1.064 -7.062 6.455 1.00 98.44 487 CYS A O 1
ATOM 3803 N N . LEU A 1 488 ? 0.660 -7.004 4.246 1.00 98.06 488 LEU A N 1
ATOM 3804 C CA . LEU A 1 488 ? 1.221 -8.307 3.903 1.00 98.06 488 LEU A CA 1
ATOM 3805 C C . LEU A 1 488 ? 2.666 -8.227 3.401 1.00 98.06 488 LEU A C 1
ATOM 3807 O O . LEU A 1 488 ? 3.122 -9.196 2.774 1.00 98.06 488 LEU A O 1
ATOM 3811 N N . ASP A 1 489 ? 3.376 -7.122 3.643 1.00 96.88 489 ASP A N 1
ATOM 3812 C CA . ASP A 1 489 ? 4.781 -7.023 3.263 1.00 96.88 489 ASP A CA 1
ATOM 3813 C C . ASP A 1 489 ? 5.604 -8.144 3.918 1.00 96.88 489 ASP A C 1
ATOM 3815 O O . ASP A 1 489 ? 5.318 -8.617 5.029 1.00 96.88 489 ASP A O 1
ATOM 3819 N N . ASP A 1 490 ? 6.585 -8.640 3.172 1.00 93.56 490 ASP A N 1
ATOM 3820 C CA . ASP A 1 490 ? 7.442 -9.726 3.627 1.00 93.56 490 ASP A CA 1
ATOM 3821 C C . ASP A 1 490 ? 8.420 -9.210 4.705 1.00 93.56 490 ASP A C 1
ATOM 3823 O O . ASP A 1 490 ? 8.747 -9.955 5.626 1.00 93.56 490 ASP A O 1
ATOM 3827 N N . ILE A 1 491 ? 8.787 -7.922 4.673 1.00 93.06 491 ILE A N 1
ATOM 3828 C CA . ILE A 1 491 ? 9.552 -7.242 5.724 1.00 93.06 491 ILE A CA 1
ATOM 3829 C C . ILE A 1 491 ? 8.579 -6.692 6.774 1.00 93.06 491 ILE A C 1
ATOM 3831 O O . ILE A 1 491 ? 7.719 -5.865 6.481 1.00 93.06 491 ILE A O 1
ATOM 3835 N N . ALA A 1 492 ? 8.705 -7.141 8.028 1.00 92.62 492 ALA A N 1
ATOM 3836 C CA . ALA A 1 492 ? 7.787 -6.742 9.098 1.00 92.62 492 ALA A CA 1
ATOM 3837 C C . ALA A 1 492 ? 7.773 -5.224 9.349 1.00 92.62 492 ALA A C 1
ATOM 3839 O O . ALA A 1 492 ? 6.700 -4.649 9.538 1.00 92.62 492 ALA A O 1
ATOM 3840 N N . ASP A 1 493 ? 8.939 -4.577 9.322 1.00 91.62 493 ASP A N 1
ATOM 3841 C CA . ASP A 1 493 ? 9.084 -3.146 9.609 1.00 91.62 493 ASP A CA 1
ATOM 3842 C C . ASP A 1 493 ? 8.373 -2.259 8.577 1.00 91.62 493 ASP A C 1
ATOM 3844 O O . ASP A 1 493 ? 7.829 -1.221 8.958 1.00 91.62 493 ASP A O 1
ATOM 3848 N N . ASP A 1 494 ? 8.276 -2.719 7.326 1.00 95.12 494 ASP A N 1
ATOM 3849 C CA . ASP A 1 494 ? 7.631 -2.000 6.220 1.00 95.12 494 ASP A CA 1
ATOM 3850 C C . ASP A 1 494 ? 6.095 -2.075 6.271 1.00 95.12 494 ASP A C 1
ATOM 3852 O O . ASP A 1 494 ? 5.403 -1.297 5.613 1.00 95.12 494 ASP A O 1
ATOM 3856 N N . ARG A 1 495 ? 5.531 -2.970 7.093 1.00 97.00 495 ARG A N 1
ATOM 3857 C CA . ARG A 1 495 ? 4.079 -3.034 7.310 1.00 97.00 495 ARG A CA 1
ATOM 3858 C C . ARG A 1 495 ? 3.609 -1.789 8.075 1.00 97.00 495 ARG A C 1
ATOM 3860 O O . ARG A 1 495 ? 4.264 -1.397 9.045 1.00 97.00 495 ARG A O 1
ATOM 3867 N N . PRO A 1 496 ? 2.457 -1.187 7.744 1.00 97.19 496 PRO A N 1
ATOM 3868 C CA . PRO A 1 496 ? 1.953 -0.021 8.466 1.00 97.19 496 PRO A CA 1
ATOM 3869 C C . PRO A 1 496 ? 1.538 -0.365 9.908 1.00 97.19 496 PRO A C 1
ATOM 3871 O O . PRO A 1 496 ? 1.283 -1.519 10.250 1.00 97.19 496 PRO A O 1
ATOM 3874 N N . SER A 1 497 ? 1.460 0.641 10.780 1.00 95.81 497 SER A N 1
ATOM 3875 C CA . SER A 1 497 ? 0.830 0.482 12.101 1.00 95.81 497 SER A CA 1
ATOM 3876 C C . SER A 1 497 ? -0.699 0.510 11.977 1.00 95.81 497 SER A C 1
ATOM 3878 O O . SER A 1 497 ? -1.221 1.102 11.032 1.00 95.81 497 SER A O 1
ATOM 3880 N N . PHE A 1 498 ? -1.445 -0.038 12.946 1.00 95.88 498 PHE A N 1
ATOM 3881 C CA . PHE A 1 498 ? -2.909 0.118 12.953 1.00 95.88 498 PHE A CA 1
ATOM 3882 C C . PHE A 1 498 ? -3.357 1.588 13.008 1.00 95.88 498 PHE A C 1
ATOM 3884 O O . PHE A 1 498 ? -4.374 1.927 12.411 1.00 95.88 498 PHE A O 1
ATOM 3891 N N . GLY A 1 499 ? -2.578 2.473 13.641 1.00 94.56 499 GLY A N 1
ATOM 3892 C CA . GLY A 1 499 ? -2.840 3.915 13.612 1.00 94.56 499 GLY A CA 1
ATOM 3893 C C . GLY A 1 499 ? -2.731 4.497 12.197 1.00 94.56 499 GLY A C 1
ATOM 3894 O O . GLY A 1 499 ? -3.610 5.234 11.765 1.00 94.56 499 GLY A O 1
ATOM 3895 N N . SER A 1 500 ? -1.702 4.107 11.437 1.00 95.75 500 SER A N 1
ATOM 3896 C CA . SER A 1 500 ? -1.528 4.517 10.033 1.00 95.75 500 SER A CA 1
ATOM 3897 C C . SER A 1 500 ? -2.614 3.932 9.122 1.00 95.75 500 SER A C 1
ATOM 3899 O O . SER A 1 500 ? -3.168 4.648 8.296 1.00 95.75 500 SER A O 1
ATOM 3901 N N . ILE A 1 501 ? -2.958 2.653 9.313 1.00 97.31 501 ILE A N 1
ATOM 3902 C CA . ILE A 1 501 ? -4.040 1.959 8.593 1.00 97.31 501 ILE A CA 1
ATOM 3903 C C . ILE A 1 501 ? -5.372 2.692 8.777 1.00 97.31 501 ILE A C 1
ATOM 3905 O O . ILE A 1 501 ? -6.133 2.838 7.823 1.00 97.31 501 ILE A O 1
ATOM 3909 N N . LEU A 1 502 ? -5.661 3.154 9.997 1.00 93.50 502 LEU A N 1
ATOM 3910 C CA . LEU A 1 502 ? -6.887 3.890 10.289 1.00 93.50 502 LEU A CA 1
ATOM 3911 C C . LEU A 1 502 ? -6.983 5.200 9.528 1.00 93.50 502 LEU A C 1
ATOM 3913 O O . LEU A 1 502 ? -8.038 5.478 8.977 1.00 93.50 502 LEU A O 1
ATOM 3917 N N . VAL A 1 503 ? -5.886 5.950 9.436 1.00 92.94 503 VAL A N 1
ATOM 3918 C CA . VAL A 1 503 ? -5.841 7.175 8.626 1.00 92.94 503 VAL A CA 1
ATOM 3919 C C . VAL A 1 503 ? -6.115 6.871 7.149 1.00 92.94 503 VAL A C 1
ATOM 3921 O O . VAL A 1 503 ? -6.703 7.688 6.458 1.00 92.94 503 VAL A O 1
ATOM 3924 N N . SER A 1 504 ? -5.732 5.696 6.641 1.00 92.62 504 SER A N 1
ATOM 3925 C CA . SER A 1 504 ? -6.044 5.302 5.260 1.00 92.62 504 SER A CA 1
ATOM 3926 C C . SER A 1 504 ? -7.497 4.853 5.058 1.00 92.62 504 SER A C 1
ATOM 3928 O O . SER A 1 504 ? -8.056 5.082 3.990 1.00 92.62 504 SER A O 1
ATOM 3930 N N . LEU A 1 505 ? -8.102 4.185 6.047 1.00 89.56 505 LEU A N 1
ATOM 3931 C CA . LEU A 1 505 ? -9.465 3.636 5.959 1.00 89.56 505 LEU A CA 1
ATOM 3932 C C . LEU A 1 505 ? -10.558 4.603 6.428 1.00 89.56 505 LEU A C 1
ATOM 3934 O O . LEU A 1 505 ? -11.726 4.396 6.111 1.00 89.56 505 LEU A O 1
ATOM 3938 N N . ASP A 1 506 ? -10.210 5.612 7.213 1.00 81.44 506 ASP A N 1
ATOM 3939 C CA . ASP A 1 506 ? -11.121 6.638 7.724 1.00 81.44 506 ASP A CA 1
ATOM 3940 C C . ASP A 1 506 ? -10.383 7.997 7.775 1.00 81.44 506 ASP A C 1
ATOM 3942 O O . ASP A 1 506 ? -10.053 8.471 8.866 1.00 81.44 506 ASP A O 1
ATOM 3946 N N . PRO A 1 507 ? -10.010 8.547 6.596 1.00 55.59 507 PRO A N 1
ATOM 3947 C CA . PRO A 1 507 ? -9.154 9.732 6.459 1.00 55.59 507 PRO A CA 1
ATOM 3948 C C . PRO A 1 507 ? -9.774 11.056 6.916 1.00 55.59 507 PRO A C 1
ATOM 3950 O O . PRO A 1 507 ? -11.008 11.240 6.781 1.00 55.59 507 PRO A O 1
#

Secondary structure (DSSP, 8-state):
-----SSSHHHHHHHHHHHHHHHHHHHHHHHHHHHHHHHHHHHHHHHHHHHHHHHHHHHHHHHHHHHHHHHHHHHHHHHHHHHHHHHHHHHHHHHHHHHHHHHHHHHHHHHHHHHHHHHHHHHHHHHHHHHHHHHHHHHHHHHHHHHHHHHHHHHHHHHHHHHHHHHHHHHHHHHHHHHHHHHHHHHHHHHHHHHHHHHHHHTT-SS--------------SSPPB--HHHHHHHTTTT-GGGEEEEETTEEEEEEE-SSSEEEEEE--TT-HHHHHHHHHHHHHHHH---TTBPPEEEEEEETTEEEEEEE--TT-BHHHHHTTGGGPPPPPHHHHHHHHHHHHHHHHHHHHSSTTEEEE-S--SGGGEEE-TT--EEE--GGG-EEEES--TT--EE-S---S-TTT--HHHHHH-EE-TTHHHHHHHHHHHHHHH-SPP-HHHHHHHHHHHHTT-GGGGS-TT----HHHHHHHHHHHHHHHHHT-SSTTTSPPHHHHHHHH--

Foldseek 3Di:
DDDDDPDPPVVVVVVVVVVVVVVVVVVVVVVVVVVVVVVVVVVVVVVVVVVVVVVVVVVVVVVVVVVVVVVVVVVVVVVVVVVVVVVVVVVVVVVVVVVVVVVVVVVVVVVVVVVVVVVVVVVVVVVVVVVVVVVVVVVVVVVVVVVVVVVVVVVVVVVVVVVVVVVVVVVVVVVVVVVVVVVVVVVVVVVVVVVVVVVVCVVVPVPDDDDDDDDDDDDDPDQQAEDEPVQVCVFQVNVDPVQWPDQDPQGTWGWGDDPDDIKIKGKGDLPDPLNVLLLVQQSVLLRQDDDPQAWHWRHWYDDDSITITITHDQVQAFQLCQLVCPPVNAHDELVLLLQLLLSNLVQQLCQQPVDVFKGKDQLADARNQWGAHPVSHTHGHRSSPMDIDGNADQPDWDADPDRDYDPLQFQPCCVPTVIDGSLGVLSSSLQRLLCSFQVDRGHPVSLVVLVVCLVVVNNVVRGHPSYDDDPVSVVVNNLSSVLSNQSNDNDSSSRDHSVVVSVSSPD

Sequence (507 aa):
MDSLSWNQIGDVGAQAIAEAEHQQLRSELVIKDQELATNKQELATRDQALAARDQELQQLRFDLAAKDQKLATTEQELIAKSCWFAVKDQELTAKDQALATNKQELATKDQELQQLRSSLAAKDQALAAKDQELQQLRIDLAAKDQKLATTEQELIAKNQQLAVKAQELTAKDQALATNKQELATKDQELQQLCSNLQSALDRIGVLERNQPADGSFSNFDGPIPQVSLATLVAATNNFAADSLLGEGAFGRVYGASLPGPRVAIKKLSAESKQGTVEFKSELDSLSKFRHANIIAIMSYAEEGDERCLVYEFMPNGSVRDRLSRKNNTPPLTWSQRHRIAADVARGMHYVQTAFPDHVLFHLDLKTDNVLLDAHFNAKVSDFGLVRAAQHLDERSYLRTQNVQGTAAYMCPDFFDEGRMTIKTDVYAFGMILLELLTAVKPSNRLKGETRKALKNQKFMEMLDSALKPSDAERQSITEMVTLALECLDDIADDRPSFGSILVSLDP